Protein AF-A0A2S7TTD7-F1 (afdb_monomer_lite)

Foldseek 3Di:
DDDDDDDDDDDDPDDPPPPPPPPDDDQDPPVLQQCQQVCLQLPRLSQGDPVQPRDRLAQWALLQQLQVLVCLLQQLADDVQSVAQSVFAFSQQSSSNSVSRNNGDDDFDAFDDFPDDPVLLVLLVCCQCVNDVVLPGHHVCLQCPVLQLREPHHTHRLASHALVRQLVVLVCLCVSSHAGAPVGPSSVNSVSDDSSNSSSNSSNRRNDDQPPDSHHHYNPPHDHPDDGRRVVDGDDHPDRPSDCPVDDLVPDDPLLNLLVQLCLQLLQQLQQPPGSVQTQQKQDWDQDPFATDTGFRLALAPPGHCVPPDLVQQCCCLQVQAHSVGFHHDCVVVSLQQLQDDSSSSSSNSSNSHVDPHDPDHHDHTPGDPPVPPRVCVVVVCVVAHDTHHQDADPVDDPLLSLLVSSCRHSNVVQLAQFDADPVRHGDPVCRQQWDQDPPLRDTGFRLALACQGYCVVPDLVQQLCCLQFQFWQADHDRDPVLSSNSRHRVSDDSSSSSSNSSNSHPGDHHHDPDAADPFDDPVVLPVLLVLLLVCCVVPPCVQCNNQQSGDTQAGYRLASHNQLLPSDVRNVLCCQASWHFRRQHPVRNSHRTGHHCNVPDALSSSQSNSQNSCVGNPRNGGGGDSVSSVVSVVSD

Structure (mmCIF, N/CA/C/O backbone):
data_AF-A0A2S7TTD7-F1
#
_entry.id   AF-A0A2S7TTD7-F1
#
loop_
_atom_site.group_PDB
_atom_site.id
_atom_site.type_symbol
_atom_site.label_atom_id
_atom_site.label_alt_id
_atom_site.label_comp_id
_atom_site.label_asym_id
_atom_site.label_entity_id
_atom_site.label_seq_id
_atom_site.pdbx_PDB_ins_code
_atom_site.Cartn_x
_atom_site.Cartn_y
_atom_site.Cartn_z
_atom_site.occupancy
_atom_site.B_iso_or_equiv
_atom_site.auth_seq_id
_atom_site.auth_comp_id
_atom_site.auth_asym_id
_atom_site.auth_atom_id
_atom_site.pdbx_PDB_model_num
ATOM 1 N N . MET A 1 1 ? -32.000 -30.002 -80.410 1.00 36.00 1 MET A N 1
ATOM 2 C CA . MET A 1 1 ? -30.954 -29.447 -81.298 1.00 36.00 1 MET A CA 1
ATOM 3 C C . MET A 1 1 ? -30.132 -28.466 -80.465 1.00 36.00 1 MET A C 1
ATOM 5 O O . MET A 1 1 ? -30.750 -27.626 -79.835 1.00 36.00 1 MET A O 1
ATOM 9 N N . ILE A 1 2 ? -28.877 -28.811 -80.125 1.00 40.91 2 ILE A N 1
ATOM 10 C CA . ILE A 1 2 ? -27.632 -28.162 -80.626 1.00 40.91 2 ILE A CA 1
ATOM 11 C C . ILE A 1 2 ? -27.567 -26.698 -80.103 1.00 40.91 2 ILE A C 1
ATOM 13 O O . ILE A 1 2 ? -28.434 -25.922 -80.463 1.00 40.91 2 ILE A O 1
ATOM 17 N N . THR A 1 3 ? -26.683 -26.207 -79.218 1.00 38.31 3 THR A N 1
ATOM 18 C CA . THR A 1 3 ? -25.248 -26.453 -78.945 1.00 38.31 3 THR A CA 1
ATOM 19 C C . THR A 1 3 ? -24.835 -25.716 -77.650 1.00 38.31 3 THR A C 1
ATOM 21 O O . THR A 1 3 ? -25.434 -24.703 -77.301 1.00 38.31 3 THR A O 1
ATOM 24 N N . ARG A 1 4 ? -23.764 -26.174 -76.988 1.00 49.53 4 ARG A N 1
ATOM 25 C CA . ARG A 1 4 ? -22.958 -25.444 -75.978 1.00 49.53 4 ARG A CA 1
ATOM 26 C C . ARG A 1 4 ? -21.987 -24.455 -76.648 1.00 49.53 4 ARG A C 1
ATOM 28 O O . ARG A 1 4 ? -21.454 -24.878 -77.660 1.00 49.53 4 ARG A O 1
ATOM 35 N N . VAL A 1 5 ? -21.655 -23.306 -76.024 1.00 36.88 5 VAL A N 1
ATOM 36 C CA . VAL A 1 5 ? -20.316 -22.624 -75.944 1.00 36.88 5 VAL A CA 1
ATOM 37 C C . VAL A 1 5 ? -20.416 -21.518 -74.853 1.00 36.88 5 VAL A C 1
ATOM 39 O O . VAL A 1 5 ? -21.223 -20.611 -74.999 1.00 36.88 5 VAL A O 1
ATOM 42 N N . VAL A 1 6 ? -19.937 -21.708 -73.613 1.00 45.56 6 VAL A N 1
ATOM 43 C CA . VAL A 1 6 ? -18.657 -21.246 -72.998 1.00 45.56 6 VAL A CA 1
ATOM 44 C C . VAL A 1 6 ? -18.279 -19.775 -73.242 1.00 45.56 6 VAL A C 1
ATOM 46 O O . VAL A 1 6 ? -17.777 -19.483 -74.314 1.00 45.56 6 VAL A O 1
ATOM 49 N N . THR A 1 7 ? -18.346 -18.915 -72.208 1.00 35.22 7 THR A N 1
ATOM 50 C CA . THR A 1 7 ? -17.268 -17.943 -71.889 1.00 35.22 7 THR A CA 1
ATOM 51 C C . THR A 1 7 ? -17.450 -17.254 -70.527 1.00 35.22 7 THR A C 1
ATOM 53 O O . THR A 1 7 ? -18.511 -16.719 -70.229 1.00 35.22 7 THR A O 1
ATOM 56 N N . SER A 1 8 ? -16.342 -17.212 -69.778 1.00 33.28 8 SER A N 1
ATOM 57 C CA . SER A 1 8 ? -15.925 -16.142 -68.855 1.00 33.28 8 SER A CA 1
ATOM 58 C C . SER A 1 8 ? -16.571 -16.049 -67.467 1.00 33.28 8 SER A C 1
ATOM 60 O O . SER A 1 8 ? -17.486 -15.275 -67.210 1.00 33.28 8 SER A O 1
ATOM 62 N N . ALA A 1 9 ? -15.953 -16.769 -66.529 1.00 43.75 9 ALA A N 1
ATOM 63 C CA . ALA A 1 9 ? -15.888 -16.388 -65.125 1.00 43.75 9 ALA A CA 1
ATOM 64 C C . ALA A 1 9 ? -14.890 -15.231 -64.958 1.00 43.75 9 ALA A C 1
ATOM 66 O O . ALA A 1 9 ? -13.746 -15.404 -65.362 1.00 43.75 9 ALA A O 1
ATOM 67 N N . PHE A 1 10 ? -15.300 -14.098 -64.375 1.00 39.72 10 PHE A N 1
ATOM 68 C CA . PHE A 1 10 ? -14.480 -13.235 -63.507 1.00 39.72 10 PHE A CA 1
ATOM 69 C C . PHE A 1 10 ? -15.325 -12.057 -62.964 1.00 39.72 10 PHE A C 1
ATOM 71 O O . PHE A 1 10 ? -16.028 -11.400 -63.722 1.00 39.72 10 PHE A O 1
ATOM 78 N N . ILE A 1 11 ? -15.152 -11.767 -61.663 1.00 40.09 11 ILE A N 1
ATOM 79 C CA . ILE A 1 11 ? -15.453 -10.501 -60.954 1.00 40.09 11 ILE A CA 1
ATOM 80 C C . ILE A 1 11 ? -16.917 -10.265 -60.521 1.00 40.09 11 ILE A C 1
ATOM 82 O O . ILE A 1 11 ? -17.706 -9.719 -61.279 1.00 40.09 11 ILE A O 1
ATOM 86 N N . LEU A 1 12 ? -17.235 -10.566 -59.248 1.00 36.88 12 LEU A N 1
ATOM 87 C CA . LEU A 1 12 ? -17.673 -9.567 -58.245 1.00 36.88 12 LEU A CA 1
ATOM 88 C C . LEU A 1 12 ? -17.801 -10.228 -56.850 1.00 36.88 12 LEU A C 1
ATOM 90 O O . LEU A 1 12 ? -18.872 -10.665 -56.440 1.00 36.88 12 LEU A O 1
ATOM 94 N N . LEU A 1 13 ? -16.698 -10.311 -56.099 1.00 38.00 13 LEU A N 1
ATOM 95 C CA . LEU A 1 13 ? -16.740 -10.545 -54.649 1.00 38.00 13 LEU A CA 1
ATOM 96 C C . LEU A 1 13 ? -16.220 -9.272 -53.967 1.00 38.00 13 LEU A C 1
ATOM 98 O O . LEU A 1 13 ? -15.048 -9.159 -53.613 1.00 38.00 13 LEU A O 1
ATOM 102 N N . CYS A 1 14 ? -17.082 -8.258 -53.876 1.00 37.03 14 CYS A N 1
ATOM 103 C CA . CYS A 1 14 ? -16.784 -7.028 -53.149 1.00 37.03 14 CYS A CA 1
ATOM 104 C C . CYS A 1 14 ? -16.848 -7.283 -51.637 1.00 37.03 14 CYS A C 1
ATOM 106 O O . CYS A 1 14 ? -17.919 -7.396 -51.053 1.00 37.03 14 CYS A O 1
ATOM 108 N N . ALA A 1 15 ? -15.657 -7.382 -51.048 1.00 38.94 15 ALA A N 1
ATOM 109 C CA . ALA A 1 15 ? -15.240 -6.784 -49.781 1.00 38.94 15 ALA A CA 1
ATOM 110 C C . ALA A 1 15 ? -16.299 -6.635 -48.667 1.00 38.94 15 ALA A C 1
ATOM 112 O O . ALA A 1 15 ? -16.849 -5.561 -48.442 1.00 38.94 15 ALA A O 1
ATOM 113 N N . LEU A 1 16 ? -16.435 -7.682 -47.851 1.00 35.78 16 LEU A N 1
ATOM 114 C CA . LEU A 1 16 ? -16.663 -7.530 -46.412 1.00 35.78 16 LEU A CA 1
ATOM 115 C C . LEU A 1 16 ? -15.291 -7.513 -45.728 1.00 35.78 16 LEU A C 1
ATOM 117 O O . LEU A 1 16 ? -14.826 -8.523 -45.203 1.00 35.78 16 LEU A O 1
ATOM 121 N N . THR A 1 17 ? -14.600 -6.374 -45.763 1.00 35.00 17 THR A N 1
ATOM 122 C CA . THR A 1 17 ? -13.488 -6.137 -44.836 1.00 35.00 17 THR A CA 1
ATOM 123 C C . THR A 1 17 ? -14.094 -5.877 -43.464 1.00 35.00 17 THR A C 1
ATOM 125 O O . THR A 1 17 ? -14.492 -4.756 -43.145 1.00 35.00 17 THR A O 1
ATOM 128 N N . ALA A 1 18 ? -14.210 -6.932 -42.662 1.00 36.12 18 ALA A N 1
ATOM 129 C CA . ALA A 1 18 ? -14.448 -6.800 -41.238 1.00 36.12 18 ALA A CA 1
ATOM 130 C C . ALA A 1 18 ? -13.254 -6.049 -40.630 1.00 36.12 18 ALA A C 1
ATOM 132 O O . ALA A 1 18 ? -12.174 -6.610 -40.450 1.00 36.12 18 ALA A O 1
ATOM 133 N N . ASN A 1 19 ? -13.447 -4.762 -40.336 1.00 35.47 19 ASN A N 1
ATOM 134 C CA . ASN A 1 19 ? -12.608 -4.041 -39.392 1.00 35.47 19 ASN A CA 1
ATOM 135 C C . ASN A 1 19 ? -12.759 -4.746 -38.041 1.00 35.47 19 ASN A C 1
ATOM 137 O O . ASN A 1 19 ? -13.724 -4.511 -37.315 1.00 35.47 19 ASN A O 1
ATOM 141 N N . ALA A 1 20 ? -11.813 -5.618 -37.704 1.00 34.41 20 ALA A N 1
ATOM 142 C CA . ALA A 1 20 ? -11.618 -6.072 -36.339 1.00 34.41 20 ALA A CA 1
ATOM 143 C C . ALA A 1 20 ? -11.099 -4.879 -35.520 1.00 34.41 20 ALA A C 1
ATOM 145 O O . ALA A 1 20 ? -9.902 -4.736 -35.281 1.00 34.41 20 ALA A O 1
ATOM 146 N N . GLN A 1 21 ? -12.000 -3.973 -35.134 1.00 37.50 21 GLN A N 1
ATOM 147 C CA . GLN A 1 21 ? -11.746 -3.073 -34.017 1.00 37.50 21 GLN A CA 1
ATOM 148 C C . GLN A 1 21 ? -11.494 -3.956 -32.794 1.00 37.50 21 GLN A C 1
ATOM 150 O O . GLN A 1 21 ? -12.278 -4.853 -32.485 1.00 37.50 21 GLN A O 1
ATOM 155 N N . SER A 1 22 ? -10.353 -3.755 -32.143 1.00 45.19 22 SER A N 1
ATOM 156 C CA . SER A 1 22 ? -9.998 -4.467 -30.925 1.00 45.19 22 SER A CA 1
ATOM 157 C C . SER A 1 22 ? -11.105 -4.270 -29.882 1.00 45.19 22 SER A C 1
ATOM 159 O O . SER A 1 22 ? -11.396 -3.148 -29.479 1.00 45.19 22 SER A O 1
ATOM 161 N N . ASN A 1 23 ? -11.714 -5.366 -29.415 1.00 53.22 23 ASN A N 1
ATOM 162 C CA . ASN A 1 23 ? -12.738 -5.387 -28.354 1.00 53.22 23 ASN A CA 1
ATOM 163 C C . ASN A 1 23 ? -12.162 -5.054 -26.959 1.00 53.22 23 ASN A C 1
ATOM 165 O O . ASN A 1 23 ? -12.587 -5.594 -25.938 1.00 53.22 23 ASN A O 1
ATOM 169 N N . ALA A 1 24 ? -11.132 -4.217 -26.903 1.00 63.28 24 ALA A N 1
ATOM 170 C CA . ALA A 1 24 ? -10.460 -3.852 -25.676 1.00 63.28 24 ALA A CA 1
ATOM 171 C C . ALA A 1 24 ? -11.237 -2.711 -24.986 1.00 63.28 24 ALA A C 1
ATOM 173 O O . ALA A 1 24 ? -11.589 -1.743 -25.663 1.00 63.28 24 ALA A O 1
ATOM 174 N N . PRO A 1 25 ? -11.492 -2.774 -23.661 1.00 69.88 25 PRO A N 1
ATOM 175 C CA . PRO A 1 25 ? -12.195 -1.701 -22.955 1.00 69.88 25 PRO A CA 1
ATOM 176 C C . PRO A 1 25 ? -11.485 -0.355 -23.154 1.00 69.88 25 PRO A C 1
ATOM 178 O O . PRO A 1 25 ? -10.251 -0.343 -23.172 1.00 69.88 25 PRO A O 1
ATOM 181 N N . PRO A 1 26 ? -12.203 0.770 -23.299 1.00 80.62 26 PRO A N 1
ATOM 182 C CA . PRO A 1 26 ? -11.566 2.076 -23.428 1.00 80.62 26 PRO A CA 1
ATOM 183 C C . PRO A 1 26 ? -10.729 2.400 -22.185 1.00 80.62 26 PRO A C 1
ATOM 185 O O . PRO A 1 26 ? -11.057 1.980 -21.074 1.00 80.62 26 PRO A O 1
ATOM 188 N N . LEU A 1 27 ? -9.656 3.175 -22.376 1.00 88.31 27 LEU A N 1
ATOM 189 C CA . LEU A 1 27 ? -8.871 3.692 -21.257 1.00 88.31 27 LEU A CA 1
ATOM 190 C C . LEU A 1 27 ? -9.766 4.546 -20.339 1.00 88.31 27 LEU A C 1
ATOM 192 O O . LEU A 1 27 ? -10.639 5.263 -20.841 1.00 88.31 27 LEU A O 1
ATOM 196 N N . PRO A 1 28 ? -9.528 4.540 -19.016 1.00 87.00 28 PRO A N 1
ATOM 197 C CA . PRO A 1 28 ? -10.186 5.468 -18.108 1.00 87.00 28 PRO A CA 1
ATOM 198 C C . PRO A 1 28 ? -10.027 6.923 -18.570 1.00 87.00 28 PRO A C 1
ATOM 200 O O . PRO A 1 28 ? -9.003 7.312 -19.131 1.00 87.00 28 PRO A O 1
ATOM 203 N N . ALA A 1 29 ? -11.025 7.763 -18.302 1.00 86.88 29 ALA A N 1
ATOM 204 C CA . ALA A 1 29 ? -10.880 9.191 -18.558 1.00 86.88 29 ALA A CA 1
ATOM 205 C C . ALA A 1 29 ? -9.706 9.759 -17.743 1.00 86.88 29 ALA A C 1
ATOM 207 O O . ALA A 1 29 ? -9.528 9.396 -16.574 1.00 86.88 29 ALA A O 1
ATOM 208 N N . ASP A 1 30 ? -8.951 10.672 -18.357 1.00 90.56 30 ASP A N 1
ATOM 209 C CA . ASP A 1 30 ? -7.845 11.396 -17.723 1.00 90.56 30 ASP A CA 1
ATOM 210 C C . ASP A 1 30 ? -6.684 10.498 -17.236 1.00 90.56 30 ASP A C 1
ATOM 212 O O . ASP A 1 30 ? -6.108 10.693 -16.164 1.00 90.56 30 ASP A O 1
ATOM 216 N N . MET A 1 31 ? -6.327 9.470 -18.023 1.00 94.25 31 MET A N 1
ATOM 217 C CA . MET A 1 31 ? -5.213 8.572 -17.677 1.00 94.25 31 MET A CA 1
ATOM 218 C C . MET A 1 31 ? -3.892 9.307 -17.430 1.00 94.25 31 MET A C 1
ATOM 220 O O . MET A 1 31 ? -3.132 8.877 -16.568 1.00 94.25 31 MET A O 1
ATOM 224 N N . ALA A 1 32 ? -3.629 10.414 -18.133 1.00 92.38 32 ALA A N 1
ATOM 225 C CA . ALA A 1 32 ? -2.409 11.199 -17.961 1.00 92.38 32 ALA A CA 1
ATOM 226 C C . ALA A 1 32 ? -2.254 11.732 -16.526 1.00 92.38 32 ALA A C 1
ATOM 228 O O . ALA A 1 32 ? -1.173 11.609 -15.951 1.00 92.38 32 ALA A O 1
ATOM 229 N N . ASN A 1 33 ? -3.327 12.251 -15.919 1.00 90.75 33 ASN A N 1
ATOM 230 C CA . ASN A 1 33 ? -3.301 12.694 -14.522 1.00 90.75 33 ASN A CA 1
ATOM 231 C C . ASN A 1 33 ? -3.302 11.519 -13.543 1.00 90.75 33 ASN A C 1
ATOM 233 O O . ASN A 1 33 ? -2.698 11.582 -12.473 1.00 90.75 33 ASN A O 1
ATOM 237 N N . ARG A 1 34 ? -3.943 10.407 -13.905 1.00 94.00 34 ARG A N 1
ATOM 238 C CA . ARG A 1 34 ? -3.959 9.213 -13.057 1.00 94.00 34 ARG A CA 1
ATOM 239 C C . ARG A 1 34 ? -2.574 8.601 -12.876 1.00 94.00 34 ARG A C 1
ATOM 241 O O . ARG A 1 34 ? -2.244 8.198 -11.768 1.00 94.00 34 ARG A O 1
ATOM 248 N N . VAL A 1 35 ? -1.746 8.574 -13.919 1.00 94.94 35 VAL A N 1
ATOM 249 C CA . VAL A 1 35 ? -0.407 7.956 -13.877 1.00 94.94 35 VAL A CA 1
ATOM 250 C C . VAL A 1 35 ? 0.716 8.922 -13.477 1.00 94.94 35 VAL A C 1
ATOM 252 O O . VAL A 1 35 ? 1.889 8.630 -13.715 1.00 94.94 35 VAL A O 1
ATOM 255 N N . GLN A 1 36 ? 0.398 10.057 -12.842 1.00 92.19 36 GLN A N 1
ATOM 256 C CA . GLN A 1 36 ? 1.401 11.057 -12.445 1.00 92.19 36 GLN A CA 1
ATOM 257 C C . GLN A 1 36 ? 2.474 10.499 -11.496 1.00 92.19 36 GLN A C 1
ATOM 259 O O . GLN A 1 36 ? 3.656 10.814 -11.632 1.00 92.19 36 GLN A O 1
ATOM 264 N N . ALA A 1 37 ? 2.099 9.560 -10.622 1.00 92.00 37 ALA A N 1
ATOM 265 C CA . ALA A 1 37 ? 3.043 8.814 -9.784 1.00 92.00 37 ALA A CA 1
ATOM 266 C C . ALA A 1 37 ? 4.124 8.056 -10.583 1.00 92.00 37 ALA A C 1
ATOM 268 O O . ALA A 1 37 ? 5.212 7.808 -10.068 1.00 92.00 37 ALA A O 1
ATOM 269 N N . CYS A 1 38 ? 3.850 7.682 -11.836 1.00 93.81 38 CYS A N 1
ATOM 270 C CA . CYS A 1 38 ? 4.792 6.955 -12.684 1.00 93.81 38 CYS A CA 1
ATOM 271 C C . CYS A 1 38 ? 5.806 7.896 -13.349 1.00 93.81 38 CYS A C 1
ATOM 273 O O . CYS A 1 38 ? 6.989 7.566 -13.440 1.00 93.81 38 CYS A O 1
ATOM 275 N N . VAL A 1 39 ? 5.354 9.055 -13.837 1.00 90.81 39 VAL A N 1
ATOM 276 C CA . VAL A 1 39 ? 6.179 9.941 -14.679 1.00 90.81 39 VAL A CA 1
ATOM 277 C C . VAL A 1 39 ? 7.194 10.770 -13.896 1.00 90.81 39 VAL A C 1
ATOM 279 O O . VAL A 1 39 ? 8.146 11.242 -14.508 1.00 90.81 39 VAL A O 1
ATOM 282 N N . ALA A 1 40 ? 7.056 10.893 -12.572 1.00 86.81 40 ALA A N 1
ATOM 283 C CA . ALA A 1 40 ? 8.073 11.532 -11.731 1.00 86.81 40 ALA A CA 1
ATOM 284 C C . ALA A 1 40 ? 9.443 10.853 -11.909 1.00 86.81 40 ALA A C 1
ATOM 286 O O . ALA A 1 40 ? 10.419 11.479 -12.303 1.00 86.81 40 ALA A O 1
ATOM 287 N N . CYS A 1 41 ? 9.486 9.524 -11.769 1.00 87.75 41 CYS A N 1
ATOM 288 C CA . CYS A 1 41 ? 10.714 8.761 -11.985 1.00 87.75 41 CYS A CA 1
ATOM 289 C C . CYS A 1 41 ? 10.931 8.396 -13.462 1.00 87.75 41 CYS A C 1
ATOM 291 O O . CYS A 1 41 ? 12.053 8.452 -13.959 1.00 87.75 41 CYS A O 1
ATOM 293 N N . HIS A 1 42 ? 9.878 8.016 -14.194 1.00 91.12 42 HIS A N 1
ATOM 294 C CA . HIS A 1 42 ? 10.009 7.547 -15.580 1.00 91.12 42 HIS A CA 1
ATOM 295 C C . HIS A 1 42 ? 10.044 8.669 -16.631 1.00 91.12 42 HIS A C 1
ATOM 297 O O . HIS A 1 42 ? 10.087 8.370 -17.826 1.00 91.12 42 HIS A O 1
ATOM 303 N N . GLY A 1 43 ? 10.042 9.936 -16.217 1.00 89.06 43 GLY A N 1
ATOM 304 C CA . GLY A 1 43 ? 9.988 11.105 -17.092 1.00 89.06 43 GLY A CA 1
ATOM 305 C C . GLY A 1 43 ? 8.608 11.329 -17.720 1.00 89.06 43 GLY A C 1
ATOM 306 O O . GLY A 1 43 ? 7.768 10.427 -17.777 1.00 89.06 43 GLY A O 1
ATOM 307 N N . ALA A 1 44 ? 8.384 12.538 -18.244 1.00 88.69 44 ALA A N 1
ATOM 308 C CA . ALA A 1 44 ? 7.145 12.900 -18.933 1.00 88.69 44 ALA A CA 1
ATOM 309 C C . ALA A 1 44 ? 6.813 11.899 -20.056 1.00 88.69 44 ALA A C 1
ATOM 311 O O . ALA A 1 44 ? 7.685 11.526 -20.845 1.00 88.69 44 ALA A O 1
ATOM 312 N N . GLU A 1 45 ? 5.560 11.440 -20.103 1.00 90.75 45 GLU A N 1
ATOM 313 C CA . GLU A 1 45 ? 5.076 10.387 -21.019 1.00 90.75 45 GLU A CA 1
ATOM 314 C C . GLU A 1 45 ? 5.807 9.034 -20.879 1.00 90.75 45 GLU A C 1
ATOM 316 O O . GLU A 1 45 ? 5.633 8.148 -21.710 1.00 90.75 45 GLU A O 1
ATOM 321 N N . GLY A 1 46 ? 6.616 8.832 -19.832 1.00 88.81 46 GLY A N 1
ATOM 322 C CA . GLY A 1 46 ? 7.381 7.604 -19.606 1.00 88.81 46 GLY A CA 1
ATOM 323 C C . GLY A 1 46 ? 8.665 7.497 -20.438 1.00 88.81 46 GLY A C 1
ATOM 324 O O . GLY A 1 46 ? 9.127 6.383 -20.716 1.00 88.81 46 GLY A O 1
ATOM 325 N N . ARG A 1 47 ? 9.224 8.633 -20.877 1.00 87.75 47 ARG A N 1
ATOM 326 C CA . ARG A 1 47 ? 10.362 8.716 -21.813 1.00 87.75 47 ARG A CA 1
ATOM 327 C C . ARG A 1 47 ? 11.751 8.391 -21.230 1.00 87.75 47 ARG A C 1
ATOM 329 O O . ARG A 1 47 ? 12.707 8.397 -22.000 1.00 87.75 47 ARG A O 1
ATOM 336 N N . ALA A 1 48 ? 11.836 8.033 -19.946 1.00 82.44 48 ALA A N 1
ATOM 337 C CA . ALA A 1 48 ? 13.028 7.978 -19.081 1.00 82.44 48 ALA A CA 1
ATOM 338 C C . ALA A 1 48 ? 13.492 9.353 -18.561 1.00 82.44 48 ALA A C 1
ATOM 340 O O . ALA A 1 48 ? 13.277 10.373 -19.218 1.00 82.44 48 ALA A O 1
ATOM 341 N N . SER A 1 49 ? 14.137 9.371 -17.385 1.00 70.69 49 SER A N 1
ATOM 342 C CA . SER A 1 49 ? 14.815 10.565 -16.856 1.00 70.69 49 SER A CA 1
ATOM 343 C C . SER A 1 49 ? 16.174 10.778 -17.536 1.00 70.69 49 SER A C 1
ATOM 345 O O . SER A 1 49 ? 16.746 9.851 -18.118 1.00 70.69 49 SER A O 1
ATOM 347 N N . ALA A 1 50 ? 16.703 12.002 -17.455 1.00 59.12 50 ALA A N 1
ATOM 348 C CA . ALA A 1 50 ? 17.980 12.366 -18.070 1.00 59.12 50 ALA A CA 1
ATOM 349 C C . ALA A 1 50 ? 19.172 11.570 -17.503 1.00 59.12 50 ALA A C 1
ATOM 351 O O . ALA A 1 50 ? 20.132 11.322 -18.230 1.00 59.12 50 ALA A O 1
ATOM 352 N N . GLU A 1 51 ? 19.107 11.121 -16.242 1.00 61.78 51 GLU A N 1
ATOM 353 C CA . GLU A 1 51 ? 20.171 10.314 -15.627 1.00 61.78 51 GLU A CA 1
ATOM 354 C C . GLU A 1 51 ? 20.127 8.829 -16.031 1.00 61.78 51 GLU A C 1
ATOM 356 O O . GLU A 1 51 ? 21.030 8.070 -15.685 1.00 61.78 51 GLU A O 1
ATOM 361 N N . GLY A 1 52 ? 19.079 8.375 -16.732 1.00 60.44 52 GLY A N 1
ATOM 362 C CA . GLY A 1 52 ? 18.971 7.009 -17.260 1.00 60.44 52 GLY A CA 1
ATOM 363 C C . GLY A 1 52 ? 18.796 5.895 -16.213 1.00 60.44 52 GLY A C 1
ATOM 364 O O . GLY A 1 52 ? 18.685 4.724 -16.580 1.00 60.44 52 GLY A O 1
ATOM 365 N N . TYR A 1 53 ? 18.739 6.223 -14.918 1.00 71.25 53 TYR A N 1
ATOM 366 C CA . TYR A 1 53 ? 18.552 5.239 -13.846 1.00 71.25 53 TYR A CA 1
ATOM 367 C C . TYR A 1 53 ? 17.168 4.573 -13.908 1.00 71.25 53 TYR A C 1
ATOM 369 O O . TYR A 1 53 ? 17.041 3.350 -13.786 1.00 71.25 53 TYR A O 1
ATOM 377 N N . TYR A 1 54 ? 16.126 5.371 -14.154 1.00 82.19 54 TYR A N 1
ATOM 378 C CA . TYR A 1 54 ? 14.769 4.882 -14.368 1.00 82.19 54 TYR A CA 1
ATOM 379 C C . TYR A 1 54 ? 14.537 4.626 -15.860 1.00 82.19 54 TYR A C 1
ATOM 381 O O . TYR A 1 54 ? 14.697 5.533 -16.679 1.00 82.19 54 TYR A O 1
ATOM 389 N N . PRO A 1 55 ? 14.158 3.398 -16.251 1.00 86.56 55 PRO A N 1
ATOM 390 C CA . PRO A 1 55 ? 14.075 3.040 -17.657 1.00 86.56 55 PRO A CA 1
ATOM 391 C C . PRO A 1 55 ? 12.894 3.723 -18.343 1.00 86.56 55 PRO A C 1
ATOM 393 O O . PRO A 1 55 ? 11.853 3.969 -17.729 1.00 86.56 55 PRO A O 1
ATOM 396 N N . ARG A 1 56 ? 13.014 3.896 -19.661 1.00 90.56 56 ARG A N 1
ATOM 397 C CA . ARG A 1 56 ? 11.880 4.218 -20.529 1.00 90.56 56 ARG A CA 1
ATOM 398 C C . ARG A 1 56 ? 10.802 3.145 -20.380 1.00 90.56 56 ARG A C 1
ATOM 400 O O . ARG A 1 56 ? 11.117 1.955 -20.411 1.00 90.56 56 ARG A O 1
ATOM 407 N N . ILE A 1 57 ? 9.546 3.557 -20.277 1.00 94.00 57 ILE A N 1
ATOM 408 C CA . ILE A 1 57 ? 8.367 2.673 -20.332 1.00 94.00 57 ILE A CA 1
ATOM 409 C C . ILE A 1 57 ? 7.495 2.965 -21.556 1.00 94.00 57 ILE A C 1
ATOM 411 O O . ILE A 1 57 ? 6.791 2.073 -22.018 1.00 94.00 57 ILE A O 1
ATOM 415 N N . ALA A 1 58 ? 7.612 4.169 -22.121 1.00 94.31 58 ALA A N 1
ATOM 416 C CA . ALA A 1 58 ? 6.901 4.596 -23.316 1.00 94.31 58 ALA A CA 1
ATOM 417 C C . ALA A 1 58 ? 7.197 3.704 -24.531 1.00 94.31 58 ALA A C 1
ATOM 419 O O . ALA A 1 58 ? 8.368 3.468 -24.861 1.00 94.31 58 ALA A O 1
ATOM 420 N N . GLY A 1 59 ? 6.146 3.248 -25.209 1.00 92.88 59 GLY A N 1
ATOM 421 C CA . GLY A 1 59 ? 6.235 2.514 -26.474 1.00 92.88 59 GLY A CA 1
ATOM 422 C C . GLY A 1 59 ? 6.719 1.072 -26.337 1.00 92.88 59 GLY A C 1
ATOM 423 O O . GLY A 1 59 ? 7.028 0.430 -27.338 1.00 92.88 59 GLY A O 1
ATOM 424 N N . LYS A 1 60 ? 6.840 0.554 -25.107 1.00 94.00 60 LYS A N 1
ATOM 425 C CA . LYS A 1 60 ? 7.128 -0.867 -24.878 1.00 94.00 60 LYS A CA 1
ATOM 426 C C . LYS A 1 60 ? 5.855 -1.703 -25.063 1.00 94.00 60 LYS A C 1
ATOM 428 O O . LYS A 1 60 ? 4.778 -1.181 -24.785 1.00 94.00 60 LYS A O 1
ATOM 433 N N . PRO A 1 61 ? 5.975 -2.995 -25.428 1.00 94.75 61 PRO A N 1
ATOM 434 C CA . PRO A 1 61 ? 4.814 -3.868 -25.595 1.00 94.75 61 PRO A CA 1
ATOM 435 C C . PRO A 1 61 ? 3.885 -3.870 -24.376 1.00 94.75 61 PRO A C 1
ATOM 437 O O . PRO A 1 61 ? 4.352 -3.951 -23.232 1.00 94.75 61 PRO A O 1
ATOM 440 N N . GLU A 1 62 ? 2.573 -3.805 -24.616 1.00 93.25 62 GLU A N 1
ATOM 441 C CA . GLU A 1 62 ? 1.546 -3.712 -23.564 1.00 93.25 62 GLU A CA 1
ATOM 442 C C . GLU A 1 62 ? 1.629 -4.909 -22.605 1.00 93.25 62 GLU A C 1
ATOM 444 O O . GLU A 1 62 ? 1.707 -4.739 -21.386 1.00 93.25 62 GLU A O 1
ATOM 449 N N . GLY A 1 63 ? 1.699 -6.128 -23.145 1.00 91.62 63 GLY A N 1
ATOM 450 C CA . GLY A 1 63 ? 1.803 -7.348 -22.344 1.00 91.62 63 GLY A CA 1
ATOM 451 C C . GLY A 1 63 ? 3.097 -7.416 -21.525 1.00 91.62 63 GLY A C 1
ATOM 452 O O . GLY A 1 63 ? 3.086 -7.892 -20.388 1.00 91.62 63 GLY A O 1
ATOM 453 N N . TYR A 1 64 ? 4.212 -6.901 -22.052 1.00 93.56 64 TYR A N 1
ATOM 454 C CA . TYR A 1 64 ? 5.464 -6.792 -21.303 1.00 93.56 64 TYR A CA 1
ATOM 455 C C . TYR A 1 64 ? 5.300 -5.867 -20.098 1.00 93.56 64 TYR A C 1
ATOM 457 O O . TYR A 1 64 ? 5.638 -6.265 -18.980 1.00 93.56 64 TYR A O 1
ATOM 465 N N . LEU A 1 65 ? 4.796 -4.647 -20.318 1.00 95.19 65 LEU A N 1
ATOM 466 C CA . LEU A 1 65 ? 4.601 -3.654 -19.260 1.00 95.19 65 LEU A CA 1
ATOM 467 C C . LEU A 1 65 ? 3.676 -4.195 -18.170 1.00 95.19 65 LEU A C 1
ATOM 469 O O . LEU A 1 65 ? 4.033 -4.140 -16.992 1.00 95.19 65 LEU A O 1
ATOM 473 N N . TYR A 1 66 ? 2.557 -4.800 -18.564 1.00 93.50 66 TYR A N 1
ATOM 474 C CA . TYR A 1 66 ? 1.624 -5.438 -17.643 1.00 93.50 66 TYR A CA 1
ATOM 475 C C . TYR A 1 66 ? 2.306 -6.515 -16.789 1.00 93.50 66 TYR A C 1
ATOM 477 O O . TYR A 1 66 ? 2.282 -6.442 -15.560 1.00 93.50 66 TYR A O 1
ATOM 485 N N . ASN A 1 67 ? 3.023 -7.453 -17.417 1.00 90.75 67 ASN A N 1
ATOM 486 C CA . ASN A 1 67 ? 3.740 -8.509 -16.700 1.00 90.75 67 ASN A CA 1
ATOM 487 C C . ASN A 1 67 ? 4.812 -7.949 -15.748 1.00 90.75 67 ASN A C 1
ATOM 489 O O . ASN A 1 67 ? 5.053 -8.528 -14.689 1.00 90.75 67 ASN A O 1
ATOM 493 N N . GLN A 1 68 ? 5.455 -6.822 -16.081 1.00 93.19 68 GLN A N 1
ATOM 494 C CA . GLN A 1 68 ? 6.401 -6.176 -15.166 1.00 93.19 68 GLN A CA 1
ATOM 495 C C . GLN A 1 68 ? 5.706 -5.563 -13.948 1.00 93.19 68 GLN A C 1
ATOM 497 O O . GLN A 1 68 ? 6.230 -5.693 -12.843 1.00 93.19 68 GLN A O 1
ATOM 502 N N . LEU A 1 69 ? 4.557 -4.912 -14.136 1.00 94.38 69 LEU A N 1
ATOM 503 C CA . LEU A 1 69 ? 3.773 -4.343 -13.039 1.00 94.38 69 LEU A CA 1
ATOM 504 C C . LEU A 1 69 ? 3.286 -5.444 -12.087 1.00 94.38 69 LEU A C 1
ATOM 506 O O . LEU A 1 69 ? 3.463 -5.324 -10.875 1.00 94.38 69 LEU A O 1
ATOM 510 N N . ILE A 1 70 ? 2.775 -6.552 -12.631 1.00 90.31 70 ILE A N 1
ATOM 511 C CA . ILE A 1 70 ? 2.393 -7.739 -11.853 1.00 90.31 70 ILE A CA 1
ATOM 512 C C . ILE A 1 70 ? 3.595 -8.296 -11.082 1.00 90.31 70 ILE A C 1
ATOM 514 O O . ILE A 1 70 ? 3.500 -8.524 -9.878 1.00 90.31 70 ILE A O 1
ATOM 518 N N . ALA A 1 71 ? 4.751 -8.439 -11.737 1.00 89.44 71 ALA A N 1
ATOM 519 C CA . ALA A 1 71 ? 5.960 -8.954 -11.099 1.00 89.44 71 ALA A CA 1
ATOM 520 C C . ALA A 1 71 ? 6.452 -8.077 -9.934 1.00 89.44 71 ALA A C 1
ATOM 522 O O . ALA A 1 71 ? 6.930 -8.604 -8.928 1.00 89.44 71 ALA A O 1
ATOM 523 N N . PHE A 1 72 ? 6.328 -6.748 -10.039 1.00 92.31 72 PHE A N 1
ATOM 524 C CA . PHE A 1 72 ? 6.601 -5.850 -8.914 1.00 92.31 72 PHE A CA 1
ATOM 525 C C . PHE A 1 72 ? 5.568 -6.013 -7.801 1.00 92.31 72 PHE A C 1
ATOM 527 O O . PHE A 1 72 ? 5.946 -6.163 -6.643 1.00 92.31 72 PHE A O 1
ATOM 534 N N . ARG A 1 73 ? 4.273 -6.042 -8.118 1.00 90.25 73 ARG A N 1
ATOM 535 C CA . ARG A 1 73 ? 3.231 -6.193 -7.094 1.00 90.25 73 ARG A CA 1
ATOM 536 C C . ARG A 1 73 ? 3.373 -7.505 -6.314 1.00 90.25 73 ARG A C 1
ATOM 538 O O . ARG A 1 73 ? 3.192 -7.525 -5.104 1.00 90.25 73 ARG A O 1
ATOM 545 N N . GLU A 1 74 ? 3.731 -8.591 -6.996 1.00 85.56 74 GLU A N 1
ATOM 546 C CA . GLU A 1 74 ? 3.870 -9.931 -6.404 1.00 85.56 74 GLU A CA 1
ATOM 547 C C . GLU A 1 74 ? 5.270 -10.226 -5.843 1.00 85.56 74 GLU A C 1
ATOM 549 O O . GLU A 1 74 ? 5.485 -11.272 -5.230 1.00 85.56 74 GLU A O 1
ATOM 554 N N . GLY A 1 75 ? 6.237 -9.332 -6.057 1.00 86.19 75 GLY A N 1
ATOM 555 C CA . GLY A 1 75 ? 7.604 -9.481 -5.558 1.00 86.19 75 GLY A CA 1
ATOM 556 C C . GLY A 1 75 ? 8.491 -10.454 -6.347 1.00 86.19 75 GLY A C 1
ATOM 557 O O . GLY A 1 75 ? 9.632 -10.686 -5.953 1.00 86.19 75 GLY A O 1
ATOM 558 N N . SER A 1 76 ? 8.058 -10.994 -7.490 1.00 86.81 76 SER A N 1
ATOM 559 C CA . SER A 1 76 ? 8.982 -11.713 -8.392 1.00 86.81 76 SER A CA 1
ATOM 560 C C . SER A 1 76 ? 9.981 -10.769 -9.079 1.00 86.81 76 SER A C 1
ATOM 562 O O . SER A 1 76 ? 10.989 -11.208 -9.640 1.00 86.81 76 SER A O 1
ATOM 564 N N . ARG A 1 77 ? 9.738 -9.454 -8.995 1.00 90.88 77 ARG A N 1
ATOM 565 C CA . ARG A 1 77 ? 10.689 -8.391 -9.319 1.00 90.88 77 ARG A CA 1
ATOM 566 C C . ARG A 1 77 ? 10.807 -7.411 -8.149 1.00 90.88 77 ARG A C 1
ATOM 568 O O . ARG A 1 77 ? 9.824 -6.815 -7.720 1.00 90.88 77 ARG A O 1
ATOM 575 N N . GLN A 1 78 ? 12.028 -7.224 -7.651 1.00 87.88 78 GLN A N 1
ATOM 576 C CA . GLN A 1 78 ? 12.297 -6.438 -6.440 1.00 87.88 78 GLN A CA 1
ATOM 577 C C . GLN A 1 78 ? 12.817 -5.020 -6.755 1.00 87.88 78 GLN A C 1
ATOM 579 O O . GLN A 1 78 ? 13.842 -4.845 -7.436 1.00 87.88 78 GLN A O 1
ATOM 584 N N . HIS A 1 79 ? 12.101 -4.009 -6.257 1.00 87.75 79 HIS A N 1
ATOM 585 C CA . HIS A 1 79 ? 12.470 -2.592 -6.186 1.00 87.75 79 HIS A CA 1
ATOM 586 C C . HIS A 1 79 ? 11.521 -1.829 -5.239 1.00 87.75 79 HIS A C 1
ATOM 588 O O . HIS A 1 79 ? 10.389 -1.537 -5.625 1.00 87.75 79 HIS A O 1
ATOM 594 N N . VAL A 1 80 ? 12.011 -1.404 -4.067 1.00 85.38 80 VAL A N 1
ATOM 595 C CA . VAL A 1 80 ? 11.220 -0.798 -2.970 1.00 85.38 80 VAL A CA 1
ATOM 596 C C . VAL A 1 80 ? 10.138 0.183 -3.448 1.00 85.38 80 VAL A C 1
ATOM 598 O O . VAL A 1 80 ? 8.961 -0.038 -3.177 1.00 85.38 80 VAL A O 1
ATOM 601 N N . ALA A 1 81 ? 10.504 1.211 -4.230 1.00 86.38 81 ALA A N 1
ATOM 602 C CA . ALA A 1 81 ? 9.531 2.199 -4.714 1.00 86.38 81 ALA A CA 1
ATOM 603 C C . ALA A 1 81 ? 8.433 1.586 -5.605 1.00 86.38 81 ALA A C 1
ATOM 605 O O . ALA A 1 81 ? 7.251 1.763 -5.335 1.00 86.38 81 ALA A O 1
ATOM 606 N N . MET A 1 82 ? 8.806 0.817 -6.636 1.00 91.62 82 MET A N 1
ATOM 607 C CA . MET A 1 82 ? 7.838 0.176 -7.528 1.00 91.62 82 MET A CA 1
ATOM 608 C C . MET A 1 82 ? 6.953 -0.828 -6.795 1.00 91.62 82 MET A C 1
ATOM 610 O O . MET A 1 82 ? 5.752 -0.834 -7.041 1.00 91.62 82 MET A O 1
ATOM 614 N N . ASN A 1 83 ? 7.514 -1.641 -5.888 1.00 90.50 83 ASN A N 1
ATOM 615 C CA . ASN A 1 83 ? 6.724 -2.579 -5.089 1.00 90.50 83 ASN A CA 1
ATOM 616 C C . ASN A 1 83 ? 5.624 -1.833 -4.316 1.00 90.50 83 ASN A C 1
ATOM 618 O O . ASN A 1 83 ? 4.478 -2.264 -4.365 1.00 90.50 83 ASN A O 1
ATOM 622 N N . GLY A 1 84 ? 5.952 -0.700 -3.680 1.00 88.94 84 GLY A N 1
ATOM 623 C CA . GLY A 1 84 ? 4.982 0.125 -2.952 1.00 88.94 84 GLY A CA 1
ATOM 624 C C . GLY A 1 84 ? 3.954 0.819 -3.852 1.00 88.94 84 GLY A C 1
ATOM 625 O O . GLY A 1 84 ? 2.768 0.811 -3.538 1.00 88.94 84 GLY A O 1
ATOM 626 N N . ILE A 1 85 ? 4.378 1.370 -4.995 1.00 91.75 85 ILE A N 1
ATOM 627 C CA . ILE A 1 85 ? 3.495 2.095 -5.928 1.00 91.75 85 ILE A CA 1
ATOM 628 C C . ILE A 1 85 ? 2.378 1.195 -6.473 1.00 91.75 85 ILE A C 1
ATOM 630 O O . ILE A 1 85 ? 1.242 1.645 -6.600 1.00 91.75 85 ILE A O 1
ATOM 634 N N . VAL A 1 86 ? 2.680 -0.066 -6.803 1.00 93.25 86 VAL A N 1
ATOM 635 C CA . VAL A 1 86 ? 1.710 -0.967 -7.455 1.00 93.25 86 VAL A CA 1
ATOM 636 C C . VAL A 1 86 ? 1.013 -1.941 -6.502 1.00 93.25 86 VAL A C 1
ATOM 638 O O . VAL A 1 86 ? 0.152 -2.701 -6.945 1.00 93.25 86 VAL A O 1
ATOM 641 N N . GLN A 1 87 ? 1.370 -1.933 -5.211 1.00 89.25 87 GLN A N 1
ATOM 642 C CA . GLN A 1 87 ? 1.024 -2.981 -4.241 1.00 89.25 87 GLN A CA 1
ATOM 643 C C . GLN A 1 87 ? -0.476 -3.303 -4.182 1.00 89.25 87 GLN A C 1
ATOM 645 O O . GLN A 1 87 ? -0.856 -4.472 -4.135 1.00 89.25 87 GLN A O 1
ATOM 650 N N . HIS A 1 88 ? -1.323 -2.272 -4.208 1.00 91.12 88 HIS A N 1
ATOM 651 C CA . HIS A 1 88 ? -2.770 -2.392 -4.006 1.00 91.12 88 HIS A CA 1
ATOM 652 C C . HIS A 1 88 ? -3.589 -2.028 -5.253 1.00 91.12 88 HIS A C 1
ATOM 654 O O . HIS A 1 88 ? -4.756 -1.650 -5.148 1.00 91.12 88 HIS A O 1
ATOM 660 N N . LEU A 1 89 ? -2.982 -2.121 -6.439 1.00 92.69 89 LEU A N 1
ATOM 661 C CA . LEU A 1 89 ? -3.659 -1.864 -7.710 1.00 92.69 89 LEU A CA 1
ATOM 662 C C . LEU A 1 89 ? -4.211 -3.161 -8.313 1.00 92.69 89 LEU A C 1
ATOM 664 O O . LEU A 1 89 ? -3.566 -4.215 -8.263 1.00 92.69 89 LEU A O 1
ATOM 668 N N . SER A 1 90 ? -5.407 -3.087 -8.902 1.00 90.81 90 SER A N 1
ATOM 669 C CA . SER A 1 90 ? -6.069 -4.242 -9.525 1.00 90.81 90 SER A CA 1
ATOM 670 C C . SER A 1 90 ? -5.377 -4.678 -10.822 1.00 90.81 90 SER A C 1
ATOM 672 O O . SER A 1 90 ? -4.700 -3.887 -11.478 1.00 90.81 90 SER A O 1
ATOM 674 N N . ASN A 1 91 ? -5.564 -5.941 -11.233 1.00 89.31 91 ASN A N 1
ATOM 675 C CA . ASN A 1 91 ? -5.047 -6.420 -12.526 1.00 89.31 91 ASN A CA 1
ATOM 676 C C . ASN A 1 91 ? -5.570 -5.581 -13.688 1.00 89.31 91 ASN A C 1
ATOM 678 O O . ASN A 1 91 ? -4.807 -5.257 -14.591 1.00 89.31 91 ASN A O 1
ATOM 682 N N . ASP A 1 92 ? -6.856 -5.235 -13.656 1.00 90.12 92 ASP A N 1
ATOM 683 C CA . ASP A 1 92 ? -7.444 -4.389 -14.685 1.00 90.12 92 ASP A CA 1
ATOM 684 C C . ASP A 1 92 ? -6.745 -3.026 -14.744 1.00 90.12 92 ASP A C 1
ATOM 686 O O . ASP A 1 92 ? -6.288 -2.624 -15.810 1.00 90.12 92 ASP A O 1
ATOM 690 N N . TYR A 1 93 ? -6.530 -2.355 -13.609 1.00 93.56 93 TYR A N 1
ATOM 691 C CA . TYR A 1 93 ? -5.886 -1.045 -13.641 1.00 93.56 93 TYR A CA 1
ATOM 692 C C . TYR A 1 93 ? -4.429 -1.110 -14.118 1.00 93.56 93 TYR A C 1
ATOM 694 O O . TYR A 1 93 ? -4.011 -0.289 -14.936 1.00 93.56 93 TYR A O 1
ATOM 702 N N . LEU A 1 94 ? -3.667 -2.122 -13.689 1.00 94.06 94 LEU A N 1
ATOM 703 C CA . LEU A 1 94 ? -2.308 -2.343 -14.192 1.00 94.06 94 LEU A CA 1
ATOM 704 C C . LEU A 1 94 ? -2.290 -2.584 -15.711 1.00 94.06 94 LEU A C 1
ATOM 706 O O . LEU A 1 94 ? -1.374 -2.115 -16.388 1.00 94.06 94 LEU A O 1
ATOM 710 N N . GLN A 1 95 ? -3.302 -3.261 -16.262 1.00 92.56 95 GLN A N 1
ATOM 711 C CA . GLN A 1 95 ? -3.465 -3.426 -17.708 1.00 92.56 95 GLN A CA 1
ATOM 712 C C . GLN A 1 95 ? -3.751 -2.082 -18.395 1.00 92.56 95 GLN A C 1
ATOM 714 O O . GLN A 1 95 ? -3.116 -1.768 -19.401 1.00 92.56 95 GLN A O 1
ATOM 719 N N . GLN A 1 96 ? -4.653 -1.260 -17.844 1.00 94.50 96 GLN A N 1
ATOM 720 C CA . GLN A 1 96 ? -4.948 0.072 -18.394 1.00 94.50 96 GLN A CA 1
ATOM 721 C C . GLN A 1 96 ? -3.700 0.971 -18.399 1.00 94.50 96 GLN A C 1
ATOM 723 O O . GLN A 1 96 ? -3.433 1.658 -19.385 1.00 94.50 96 GLN A O 1
ATOM 728 N N . MET A 1 97 ? -2.893 0.938 -17.332 1.00 95.94 97 MET A N 1
ATOM 729 C CA . MET A 1 97 ? -1.613 1.657 -17.273 1.00 95.94 97 MET A CA 1
ATOM 730 C C . MET A 1 97 ? -0.626 1.154 -18.330 1.00 95.94 97 MET A C 1
ATOM 732 O O . MET A 1 97 ? 0.004 1.958 -19.020 1.00 95.94 97 MET A O 1
ATOM 736 N N . ALA A 1 98 ? -0.497 -0.167 -18.473 1.00 95.94 98 ALA A N 1
ATOM 737 C CA . ALA A 1 98 ? 0.373 -0.779 -19.469 1.00 95.94 98 ALA A CA 1
ATOM 738 C C . ALA A 1 98 ? -0.013 -0.354 -20.890 1.00 95.94 98 ALA A C 1
ATOM 740 O O . ALA A 1 98 ? 0.850 0.082 -21.650 1.00 95.94 98 ALA A O 1
ATOM 741 N N . ARG A 1 99 ? -1.309 -0.387 -21.218 1.00 95.12 99 ARG A N 1
ATOM 742 C CA . ARG A 1 99 ? -1.825 0.087 -22.506 1.00 95.12 99 ARG A CA 1
ATOM 743 C C . ARG A 1 99 ? -1.539 1.564 -22.734 1.00 95.12 99 ARG A C 1
ATOM 745 O O . ARG A 1 99 ? -1.086 1.940 -23.813 1.00 95.12 99 ARG A O 1
ATOM 752 N N . TYR A 1 100 ? -1.787 2.399 -21.724 1.00 96.88 100 TYR A N 1
ATOM 753 C CA . TYR A 1 100 ? -1.540 3.835 -21.820 1.00 96.88 100 TYR A CA 1
ATOM 754 C C . TYR A 1 100 ? -0.080 4.132 -22.180 1.00 96.88 100 TYR A C 1
ATOM 756 O O . TYR A 1 100 ? 0.164 4.901 -23.107 1.00 96.88 100 TYR A O 1
ATOM 764 N N . PHE A 1 101 ? 0.885 3.506 -21.494 1.00 96.69 101 PHE A N 1
ATOM 765 C CA . PHE A 1 101 ? 2.311 3.717 -21.766 1.00 96.69 101 PHE A CA 1
ATOM 766 C C . PHE A 1 101 ? 2.796 3.041 -23.054 1.00 96.69 101 PHE A C 1
ATOM 768 O O . PHE A 1 101 ? 3.665 3.595 -23.729 1.00 96.69 101 PHE A O 1
ATOM 775 N N . ALA A 1 102 ? 2.218 1.902 -23.444 1.00 95.38 102 ALA A N 1
ATOM 776 C CA . ALA A 1 102 ? 2.506 1.258 -24.727 1.00 95.38 102 ALA A CA 1
ATOM 777 C C . ALA A 1 102 ? 2.125 2.145 -25.925 1.00 95.38 102 ALA A C 1
ATOM 779 O O . ALA A 1 102 ? 2.811 2.139 -26.943 1.00 95.38 102 ALA A O 1
ATOM 780 N N . ALA A 1 103 ? 1.077 2.964 -25.786 1.00 94.62 103 ALA A N 1
ATOM 781 C CA . ALA A 1 103 ? 0.651 3.909 -26.816 1.00 94.62 103 ALA A CA 1
ATOM 782 C C . ALA A 1 103 ? 1.538 5.169 -26.925 1.00 94.62 103 ALA A C 1
ATOM 784 O O . ALA A 1 103 ? 1.437 5.899 -27.911 1.00 94.62 103 ALA A O 1
ATOM 785 N N . GLN A 1 104 ? 2.405 5.440 -25.942 1.00 94.75 104 GLN A N 1
ATOM 786 C CA . GLN A 1 104 ? 3.260 6.632 -25.947 1.00 94.75 104 GLN A CA 1
ATOM 787 C C . GLN A 1 104 ? 4.445 6.460 -26.899 1.00 94.75 104 GLN A C 1
ATOM 789 O O . GLN A 1 104 ? 5.127 5.437 -26.876 1.00 94.75 104 GLN A O 1
ATOM 794 N N . ASN A 1 105 ? 4.759 7.490 -27.687 1.00 91.56 105 ASN A N 1
ATOM 795 C CA . ASN A 1 105 ? 5.916 7.472 -28.587 1.00 91.56 105 ASN A CA 1
ATOM 796 C C . ASN A 1 105 ? 6.730 8.784 -28.567 1.00 91.56 105 ASN A C 1
ATOM 798 O O . ASN A 1 105 ? 6.927 9.399 -29.616 1.00 91.56 105 ASN A O 1
ATOM 802 N N . PRO A 1 106 ? 7.217 9.236 -27.395 1.00 91.00 106 PRO A N 1
ATOM 803 C CA . PRO A 1 106 ? 8.115 10.380 -27.329 1.00 91.00 106 PRO A CA 1
ATOM 804 C C . PRO A 1 106 ? 9.455 10.052 -28.015 1.00 91.00 106 PRO A C 1
ATOM 806 O O . PRO A 1 106 ? 9.882 8.887 -27.974 1.00 91.00 106 PRO A O 1
ATOM 809 N N . PRO A 1 107 ? 10.159 11.044 -28.593 1.00 88.19 107 PRO A N 1
ATOM 810 C CA . PRO A 1 107 ? 11.463 10.840 -29.224 1.00 88.19 107 PRO A CA 1
ATOM 811 C C . PRO A 1 107 ? 12.467 10.127 -28.309 1.00 88.19 107 PRO A C 1
ATOM 813 O O . PRO A 1 107 ? 12.429 10.273 -27.084 1.00 88.19 107 PRO A O 1
ATOM 816 N N . TYR A 1 108 ? 13.367 9.342 -28.900 1.00 86.50 108 TYR A N 1
ATOM 817 C CA . TYR A 1 108 ? 14.450 8.696 -28.160 1.00 86.50 108 TYR A CA 1
ATOM 818 C C . TYR A 1 108 ? 15.652 9.638 -28.028 1.00 86.50 108 TYR A C 1
ATOM 820 O O . TYR A 1 108 ? 15.956 10.365 -28.977 1.00 86.50 108 TYR A O 1
ATOM 828 N N . PRO A 1 109 ? 16.358 9.625 -26.882 1.00 80.62 109 PRO A N 1
ATOM 829 C CA . PRO A 1 109 ? 17.631 10.320 -26.770 1.00 80.62 109 PRO A CA 1
ATOM 830 C C . PRO A 1 109 ? 18.681 9.665 -27.676 1.00 80.62 109 PRO A C 1
ATOM 832 O O . PRO A 1 109 ? 18.572 8.490 -28.039 1.00 80.62 109 PRO A O 1
ATOM 835 N N . ALA A 1 110 ? 19.724 10.424 -28.016 1.00 81.00 110 ALA A N 1
ATOM 836 C CA . ALA A 1 110 ? 20.882 9.871 -28.707 1.00 81.00 110 ALA A CA 1
ATOM 837 C C . ALA A 1 110 ? 21.551 8.766 -27.856 1.00 81.00 110 ALA A C 1
ATOM 839 O O . ALA A 1 110 ? 21.515 8.848 -26.623 1.00 81.00 110 ALA A O 1
ATOM 840 N N . PRO A 1 111 ? 22.180 7.752 -28.480 1.00 78.31 111 PRO A N 1
ATOM 841 C CA . PRO A 1 111 ? 22.880 6.697 -27.753 1.00 78.31 111 PRO A CA 1
ATOM 842 C C . PRO A 1 111 ? 23.966 7.254 -26.840 1.00 78.31 111 PRO A C 1
ATOM 844 O O . PRO A 1 111 ? 24.638 8.237 -27.172 1.00 78.31 111 PRO A O 1
ATOM 847 N N . ALA A 1 112 ? 24.183 6.588 -25.707 1.00 72.75 112 ALA A N 1
ATOM 848 C CA . ALA A 1 112 ? 25.309 6.913 -24.847 1.00 72.75 112 ALA A CA 1
ATOM 849 C C . ALA A 1 112 ? 26.625 6.652 -25.596 1.00 72.75 112 ALA A C 1
ATOM 851 O O . ALA A 1 112 ? 26.772 5.649 -26.298 1.00 72.75 112 ALA A O 1
ATOM 852 N N . LYS A 1 113 ? 27.610 7.541 -25.425 1.00 76.38 113 LYS A N 1
ATOM 853 C CA . LYS A 1 113 ? 28.956 7.308 -25.962 1.00 76.38 113 LYS A CA 1
ATOM 854 C C . LYS A 1 113 ? 29.553 6.079 -25.274 1.00 76.38 113 LYS A C 1
ATOM 856 O O . LYS A 1 113 ? 29.679 6.054 -24.052 1.00 76.38 113 LYS A O 1
ATOM 861 N N . SER A 1 114 ? 29.910 5.064 -26.057 1.00 78.69 114 SER A N 1
ATOM 862 C CA . SER A 1 114 ? 30.533 3.850 -25.530 1.00 78.69 114 SER A CA 1
ATOM 863 C C . SER A 1 114 ? 32.012 4.077 -25.224 1.00 78.69 114 SER A C 1
ATOM 865 O O . SER A 1 114 ? 32.725 4.690 -26.015 1.00 78.69 114 SER A O 1
ATOM 867 N N . THR A 1 115 ? 32.472 3.549 -24.091 1.00 84.38 115 THR A N 1
ATOM 868 C CA . THR A 1 115 ? 33.897 3.454 -23.733 1.00 84.38 115 THR A CA 1
ATOM 869 C C . THR A 1 115 ? 34.517 2.110 -24.122 1.00 84.38 115 THR A C 1
ATOM 871 O O . THR A 1 115 ? 35.705 1.902 -23.897 1.00 84.38 115 THR A O 1
ATOM 874 N N . ALA A 1 116 ? 33.725 1.187 -24.681 1.00 87.69 116 ALA A N 1
ATOM 875 C CA . ALA A 1 116 ? 34.199 -0.129 -25.090 1.00 87.69 116 ALA A CA 1
ATOM 876 C C . ALA A 1 116 ? 35.056 -0.047 -26.362 1.00 87.69 116 ALA A C 1
ATOM 878 O O . ALA A 1 116 ? 34.785 0.743 -27.270 1.00 87.69 116 ALA A O 1
ATOM 879 N N . SER A 1 117 ? 36.072 -0.899 -26.439 1.00 92.31 117 SER A N 1
ATOM 880 C CA . SER A 1 117 ? 36.927 -1.053 -27.612 1.00 92.31 117 SER A CA 1
ATOM 881 C C . SER A 1 117 ? 36.156 -1.612 -28.812 1.00 92.31 117 SER A C 1
ATOM 883 O O . SER A 1 117 ? 35.140 -2.296 -28.672 1.00 92.31 117 SER A O 1
ATOM 885 N N . ALA A 1 118 ? 36.676 -1.389 -30.022 1.00 91.44 118 ALA A N 1
ATOM 886 C CA . ALA A 1 118 ? 36.082 -1.933 -31.245 1.00 91.44 118 ALA A CA 1
ATOM 887 C C . ALA A 1 118 ? 35.952 -3.470 -31.211 1.00 91.44 118 ALA A C 1
ATOM 889 O O . ALA A 1 118 ? 34.961 -4.018 -31.689 1.00 91.44 118 ALA A O 1
ATOM 890 N N . SER A 1 119 ? 36.919 -4.159 -30.591 1.00 92.94 119 SER A N 1
ATOM 891 C CA . SER A 1 119 ? 36.883 -5.615 -30.402 1.00 92.94 119 SER A CA 1
ATOM 892 C C . SER A 1 119 ? 35.728 -6.046 -29.493 1.00 92.94 119 SER A C 1
ATOM 894 O O . SER A 1 119 ? 35.004 -6.984 -29.820 1.00 92.94 119 SER A O 1
ATOM 896 N N . GLU A 1 120 ? 35.498 -5.339 -28.383 1.00 92.56 120 GLU A N 1
ATOM 897 C CA . GLU A 1 120 ? 34.384 -5.629 -27.470 1.00 92.56 120 GLU A CA 1
ATOM 898 C C . GLU A 1 120 ? 33.021 -5.389 -28.126 1.00 92.56 120 GLU A C 1
ATOM 900 O O . GLU A 1 120 ? 32.105 -6.191 -27.946 1.00 92.56 120 GLU A O 1
ATOM 905 N N . ILE A 1 121 ? 32.889 -4.318 -28.914 1.00 93.25 121 ILE A N 1
ATOM 906 C CA . ILE A 1 121 ? 31.668 -4.015 -29.673 1.00 93.25 121 ILE A CA 1
ATOM 907 C C . ILE A 1 121 ? 31.382 -5.110 -30.708 1.00 93.25 121 ILE A C 1
ATOM 909 O O . ILE A 1 121 ? 30.244 -5.568 -30.808 1.00 93.25 121 ILE A O 1
ATOM 913 N N . GLU A 1 122 ? 32.398 -5.577 -31.434 1.00 95.00 122 GLU A N 1
ATOM 914 C CA . GLU A 1 122 ? 32.254 -6.651 -32.423 1.00 95.00 122 GLU A CA 1
ATOM 915 C C . GLU A 1 122 ? 31.909 -8.001 -31.769 1.00 95.00 122 GLU A C 1
ATOM 917 O O . GLU A 1 122 ? 31.035 -8.726 -32.248 1.00 95.00 122 GLU A O 1
ATOM 922 N N . GLN A 1 123 ? 32.523 -8.331 -30.628 1.00 95.06 123 GLN A N 1
ATOM 923 C CA . GLN A 1 123 ? 32.160 -9.523 -29.852 1.00 95.06 123 GLN A CA 1
ATOM 924 C C . GLN A 1 123 ? 30.722 -9.448 -29.328 1.00 95.06 123 GLN A C 1
ATOM 926 O O . GLN A 1 123 ? 29.977 -10.426 -29.422 1.00 95.06 123 GLN A O 1
ATOM 931 N N . GLY A 1 124 ? 30.319 -8.285 -28.809 1.00 95.88 124 GLY A N 1
ATOM 932 C CA . GLY A 1 124 ? 28.953 -8.034 -28.362 1.00 95.88 124 GLY A CA 1
ATOM 933 C C . GLY A 1 124 ? 27.942 -8.195 -29.495 1.00 95.88 124 GLY A C 1
ATOM 934 O O . GLY A 1 124 ? 26.922 -8.856 -29.311 1.00 95.88 124 GLY A O 1
ATOM 935 N N . LYS A 1 125 ? 28.256 -7.674 -30.687 1.00 96.69 125 LYS A N 1
ATOM 936 C CA . LYS A 1 125 ? 27.432 -7.828 -31.892 1.00 96.69 125 LYS A CA 1
ATOM 937 C C . LYS A 1 125 ? 27.220 -9.298 -32.253 1.00 96.69 125 LYS A C 1
ATOM 939 O O . LYS A 1 125 ? 26.074 -9.717 -32.409 1.00 96.69 125 LYS A O 1
ATOM 944 N N . ARG A 1 126 ? 28.296 -10.090 -32.340 1.00 96.31 126 ARG A N 1
ATOM 945 C CA . ARG A 1 126 ? 28.209 -11.533 -32.640 1.00 96.31 126 ARG A CA 1
ATOM 946 C C . ARG A 1 126 ? 27.356 -12.266 -31.618 1.00 96.31 126 ARG A C 1
ATOM 948 O O . ARG A 1 126 ? 26.476 -13.029 -31.983 1.00 96.31 126 ARG A O 1
ATOM 955 N N . LEU A 1 127 ? 27.538 -11.986 -30.330 1.00 96.25 127 LEU A N 1
ATOM 956 C CA . LEU A 1 127 ? 26.709 -12.604 -29.298 1.00 96.25 127 LEU A CA 1
ATOM 957 C C . LEU A 1 127 ? 25.217 -12.251 -29.454 1.00 96.25 127 LEU A C 1
ATOM 959 O O . LEU A 1 127 ? 24.355 -13.111 -29.275 1.00 96.25 127 LEU A O 1
ATOM 963 N N . VAL A 1 128 ? 24.906 -11.004 -29.812 1.00 97.38 128 VAL A N 1
ATOM 964 C CA . VAL A 1 128 ? 23.526 -10.523 -29.977 1.00 97.38 128 VAL A CA 1
ATOM 965 C C . VAL A 1 128 ? 22.821 -11.145 -31.187 1.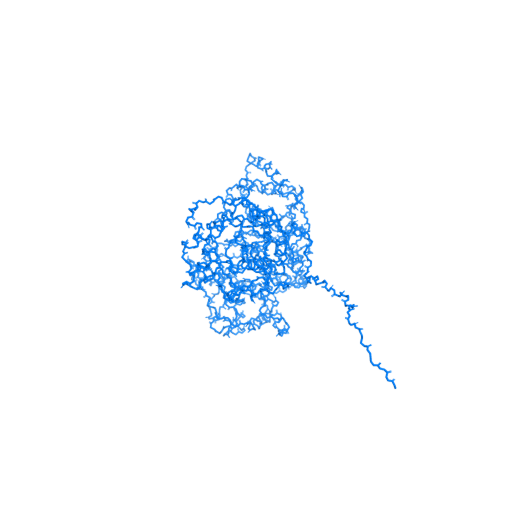00 97.38 128 VAL A C 1
ATOM 967 O O . VAL A 1 128 ? 21.631 -11.453 -31.078 1.00 97.38 128 VAL A O 1
ATOM 970 N N . PHE A 1 129 ? 23.525 -11.355 -32.301 1.00 97.38 129 PHE A N 1
ATOM 971 C CA . PHE A 1 129 ? 22.933 -11.835 -33.559 1.00 97.38 129 PHE A CA 1
ATOM 972 C C . PHE A 1 129 ? 23.165 -13.321 -33.859 1.00 97.38 129 PHE A C 1
ATOM 974 O O . PHE A 1 129 ? 22.322 -13.928 -34.515 1.00 97.38 129 PHE A O 1
ATOM 981 N N . ASP A 1 130 ? 24.215 -13.927 -33.305 1.00 96.12 130 ASP A N 1
ATOM 982 C CA . ASP A 1 130 ? 24.591 -15.322 -33.573 1.00 96.12 130 ASP A CA 1
ATOM 983 C C . ASP A 1 130 ? 24.400 -16.227 -32.340 1.00 96.12 130 ASP A C 1
ATOM 985 O O . ASP A 1 130 ? 24.262 -17.446 -32.461 1.00 96.12 130 ASP A O 1
ATOM 989 N N . GLY A 1 131 ? 24.365 -15.648 -31.134 1.00 94.31 131 GLY A N 1
ATOM 990 C CA . GLY A 1 131 ? 24.285 -16.399 -29.880 1.00 94.31 131 GLY A CA 1
ATOM 991 C C . GLY A 1 131 ? 25.586 -17.138 -29.542 1.00 94.31 131 GLY A C 1
ATOM 992 O O . GLY A 1 131 ? 26.686 -16.697 -29.870 1.00 94.31 131 GLY A O 1
ATOM 993 N N . VAL A 1 132 ? 25.477 -18.272 -28.841 1.00 94.94 132 VAL A N 1
ATOM 994 C CA . VAL A 1 132 ? 26.621 -19.147 -28.515 1.00 94.94 132 VAL A CA 1
ATOM 995 C C . VAL A 1 132 ? 26.269 -20.586 -28.868 1.00 94.94 132 VAL A C 1
ATOM 997 O O . VAL A 1 132 ? 25.754 -21.341 -28.037 1.00 94.94 132 VAL A O 1
ATOM 1000 N N . ALA A 1 133 ? 26.582 -20.981 -30.104 1.00 89.94 133 ALA A N 1
ATOM 1001 C CA . ALA A 1 133 ? 26.262 -22.305 -30.638 1.00 89.94 133 ALA A CA 1
ATOM 1002 C C . ALA A 1 133 ? 26.798 -23.453 -29.761 1.00 89.94 133 ALA A C 1
ATOM 1004 O O . ALA A 1 133 ? 26.065 -24.395 -29.464 1.00 89.94 133 ALA A O 1
ATOM 1005 N N . SER A 1 134 ? 28.031 -23.335 -29.252 1.00 90.62 134 SER A N 1
ATOM 1006 C CA . SER A 1 134 ? 28.656 -24.349 -28.383 1.00 90.62 134 SER A CA 1
ATOM 1007 C C . SER A 1 134 ? 27.910 -24.582 -27.065 1.00 90.62 134 SER A C 1
ATOM 1009 O O . SER A 1 134 ? 28.017 -25.657 -26.479 1.00 90.62 134 SER A O 1
ATOM 1011 N N . LYS A 1 135 ? 27.125 -23.600 -26.609 1.00 88.50 135 LYS A N 1
ATOM 1012 C CA . LYS A 1 135 ? 26.295 -23.680 -25.400 1.00 88.50 135 LYS A CA 1
ATOM 1013 C C . LYS A 1 135 ? 24.800 -23.825 -25.711 1.00 88.50 135 LYS A C 1
ATOM 1015 O O . LYS A 1 135 ? 23.996 -23.791 -24.784 1.00 88.50 135 LYS A O 1
ATOM 1020 N N . LYS A 1 136 ? 24.419 -23.967 -26.989 1.00 90.12 136 LYS A N 1
ATOM 1021 C CA . LYS A 1 136 ? 23.020 -23.946 -27.463 1.00 90.12 136 LYS A CA 1
ATOM 1022 C C . LYS A 1 136 ? 22.249 -22.701 -26.998 1.00 90.12 136 LYS A C 1
ATOM 1024 O O . LYS A 1 136 ? 21.057 -22.768 -26.713 1.00 90.12 136 LYS A O 1
ATOM 1029 N N . ILE A 1 137 ? 22.941 -21.568 -26.897 1.00 93.25 137 ILE A N 1
ATOM 1030 C CA . ILE A 1 137 ? 22.339 -20.286 -26.526 1.00 93.25 137 ILE A CA 1
ATOM 1031 C C . ILE A 1 137 ? 21.911 -19.595 -27.826 1.00 93.25 137 ILE A C 1
ATOM 1033 O O . ILE A 1 137 ? 22.789 -19.309 -28.644 1.00 93.25 137 ILE A O 1
ATOM 1037 N N . PRO A 1 138 ? 20.609 -19.337 -28.046 1.00 95.12 138 PRO A N 1
ATOM 1038 C CA . PRO A 1 138 ? 20.150 -18.614 -29.225 1.00 95.12 138 PRO A CA 1
ATOM 1039 C C . PRO A 1 138 ? 20.617 -17.154 -29.202 1.00 95.12 138 PRO A C 1
ATOM 1041 O O . PRO A 1 138 ? 20.935 -16.600 -28.148 1.00 95.12 138 PRO A O 1
ATOM 1044 N N . ALA A 1 139 ? 20.613 -16.521 -30.372 1.00 96.31 139 ALA A N 1
ATOM 1045 C CA . ALA A 1 139 ? 20.830 -15.088 -30.506 1.00 96.31 139 ALA A CA 1
ATOM 1046 C C . ALA A 1 139 ? 19.798 -14.280 -29.703 1.00 96.31 139 ALA A C 1
ATOM 1048 O O . ALA A 1 139 ? 18.616 -14.634 -29.659 1.00 96.31 139 ALA A O 1
ATOM 1049 N N . CYS A 1 140 ? 20.207 -13.143 -29.135 1.00 96.25 140 CYS A N 1
ATOM 1050 C CA . CYS A 1 140 ? 19.285 -12.200 -28.497 1.00 96.25 140 CYS A CA 1
ATOM 1051 C C . CYS A 1 140 ? 18.197 -11.738 -29.482 1.00 96.25 140 CYS A C 1
ATOM 1053 O O . CYS A 1 140 ? 17.013 -11.704 -29.133 1.00 96.25 140 CYS A O 1
ATOM 1055 N N . ALA A 1 141 ? 18.594 -11.440 -30.723 1.00 96.06 141 ALA A N 1
ATOM 1056 C CA . ALA A 1 141 ? 17.705 -10.998 -31.799 1.00 96.06 141 ALA A CA 1
ATOM 1057 C C . ALA A 1 141 ? 16.626 -12.033 -32.174 1.00 96.06 141 ALA A C 1
ATOM 1059 O O . ALA A 1 141 ? 15.550 -11.657 -32.635 1.00 96.06 141 ALA A O 1
ATOM 1060 N N . ALA A 1 142 ? 16.862 -13.327 -31.917 1.00 94.69 142 ALA A N 1
ATOM 1061 C CA . ALA A 1 142 ? 15.888 -14.386 -32.195 1.00 94.69 142 ALA A CA 1
ATOM 1062 C C . ALA A 1 142 ? 14.641 -14.309 -31.296 1.00 94.69 142 ALA A C 1
ATOM 1064 O O . ALA A 1 142 ? 13.593 -14.834 -31.658 1.00 94.69 142 ALA A O 1
ATOM 1065 N N . CYS A 1 143 ? 14.743 -13.645 -30.139 1.00 93.88 143 CYS A N 1
ATOM 1066 C CA . CYS A 1 143 ? 13.611 -13.404 -29.242 1.00 93.88 143 CYS A CA 1
ATOM 1067 C C . CYS A 1 143 ? 13.205 -11.927 -29.223 1.00 93.88 143 CYS A C 1
ATOM 1069 O O . CYS A 1 143 ? 12.020 -11.613 -29.246 1.00 93.88 143 CYS A O 1
ATOM 1071 N N . HIS A 1 144 ? 14.177 -11.014 -29.181 1.00 95.44 144 HIS A N 1
ATOM 1072 C CA . HIS A 1 144 ? 13.944 -9.572 -29.036 1.00 95.44 144 HIS A CA 1
ATOM 1073 C C . HIS A 1 144 ? 13.692 -8.840 -30.366 1.00 95.44 144 HIS A C 1
ATOM 1075 O O . HIS A 1 144 ? 13.627 -7.610 -30.388 1.00 95.44 144 HIS A O 1
ATOM 1081 N N . GLY A 1 145 ? 13.528 -9.594 -31.456 1.00 94.44 145 GLY A N 1
ATOM 1082 C CA . GLY A 1 145 ? 13.328 -9.084 -32.807 1.00 94.44 145 GLY A CA 1
ATOM 1083 C C . GLY A 1 145 ? 14.645 -8.709 -33.487 1.00 94.44 145 GLY 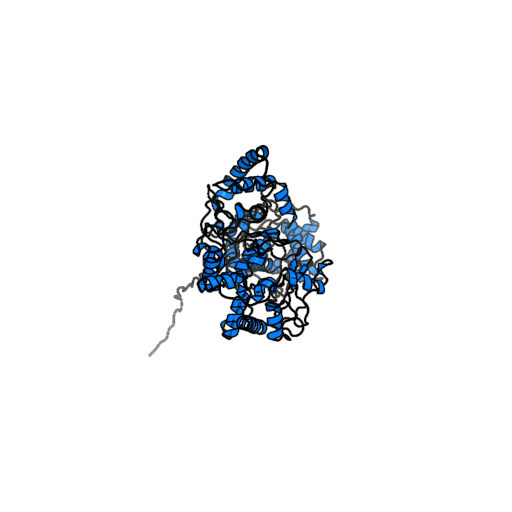A C 1
ATOM 1084 O O . GLY A 1 145 ? 15.616 -8.325 -32.836 1.00 94.44 145 GLY A O 1
ATOM 1085 N N . GLN A 1 146 ? 14.667 -8.781 -34.820 1.00 93.62 146 GLN A N 1
ATOM 1086 C CA . GLN A 1 146 ? 15.865 -8.481 -35.620 1.00 93.62 146 GLN A CA 1
ATOM 1087 C C . GLN A 1 146 ? 16.332 -7.028 -35.464 1.00 93.62 146 GLN A C 1
ATOM 1089 O O . GLN A 1 146 ? 17.527 -6.760 -35.410 1.00 93.62 146 GLN A O 1
ATOM 1094 N N . ALA A 1 147 ? 15.388 -6.096 -35.315 1.00 94.50 147 ALA A N 1
ATOM 1095 C CA . ALA A 1 147 ? 15.679 -4.695 -35.018 1.00 94.50 147 ALA A CA 1
ATOM 1096 C C . ALA A 1 147 ? 15.983 -4.435 -33.529 1.00 94.50 147 ALA A C 1
ATOM 1098 O O . ALA A 1 147 ? 16.271 -3.301 -33.155 1.00 94.50 147 ALA A O 1
ATOM 1099 N N . LEU A 1 148 ? 15.888 -5.457 -32.665 1.00 96.00 148 LEU A N 1
ATOM 1100 C CA . LEU A 1 148 ? 16.089 -5.375 -31.211 1.00 96.00 148 LEU A CA 1
ATOM 1101 C C . LEU A 1 148 ? 15.155 -4.369 -30.500 1.00 96.00 148 LEU A C 1
ATOM 1103 O O . LEU A 1 148 ? 15.402 -3.978 -29.354 1.00 96.00 148 LEU A O 1
ATOM 1107 N N . THR A 1 149 ? 14.057 -3.977 -31.154 1.00 94.69 149 THR A N 1
ATOM 1108 C CA . THR A 1 149 ? 13.003 -3.092 -30.629 1.00 94.69 149 THR A CA 1
ATOM 1109 C C . THR A 1 149 ? 11.940 -3.838 -29.818 1.00 94.69 149 THR A C 1
ATOM 1111 O O . THR A 1 149 ? 11.101 -3.206 -29.176 1.00 94.69 149 THR A O 1
ATOM 1114 N N . GLY A 1 150 ? 12.022 -5.169 -29.742 1.00 94.75 150 GLY A N 1
ATOM 1115 C CA . GLY A 1 150 ? 11.066 -6.023 -29.041 1.00 94.75 150 GLY A CA 1
ATOM 1116 C C . GLY A 1 150 ? 10.070 -6.673 -29.992 1.00 94.75 150 GLY A C 1
ATOM 1117 O O . GLY A 1 150 ? 10.096 -6.440 -31.199 1.00 94.75 150 GLY A O 1
ATOM 1118 N N . VAL A 1 151 ? 9.203 -7.513 -29.433 1.00 93.94 151 VAL A N 1
ATOM 1119 C CA . VAL A 1 151 ? 8.179 -8.273 -30.161 1.00 93.94 151 VAL A CA 1
ATOM 1120 C C . VAL A 1 151 ? 6.902 -8.277 -29.327 1.00 93.94 151 VAL A C 1
ATOM 1122 O O . VAL A 1 151 ? 6.929 -8.611 -28.135 1.00 93.94 151 VAL A O 1
ATOM 1125 N N . GLU A 1 152 ? 5.791 -7.893 -29.945 1.00 92.81 152 GLU A N 1
ATOM 1126 C CA . GLU A 1 152 ? 4.483 -7.892 -29.300 1.00 92.81 152 GLU A CA 1
ATOM 1127 C C . GLU A 1 152 ? 4.039 -9.319 -28.918 1.00 92.81 152 GLU A C 1
ATOM 1129 O O . GLU A 1 152 ? 4.384 -10.291 -29.590 1.00 92.81 152 GLU A O 1
ATOM 1134 N N . PRO A 1 153 ? 3.240 -9.484 -27.853 1.00 90.81 153 PRO A N 1
ATOM 1135 C CA . PRO A 1 153 ? 2.901 -8.470 -26.855 1.00 90.81 153 PRO A CA 1
ATOM 1136 C C . PRO A 1 153 ? 3.845 -8.468 -25.640 1.00 90.81 153 PRO A C 1
ATOM 1138 O O . PRO A 1 153 ? 3.708 -7.620 -24.762 1.00 90.81 153 PRO A O 1
ATOM 1141 N N . TYR A 1 154 ? 4.790 -9.410 -25.539 1.00 91.69 154 TYR A N 1
ATOM 1142 C CA . TYR A 1 154 ? 5.464 -9.721 -24.265 1.00 91.69 154 TYR A CA 1
ATOM 1143 C C . TYR A 1 154 ? 6.972 -9.478 -24.233 1.00 91.69 154 TYR A C 1
ATOM 1145 O O . TYR A 1 154 ? 7.550 -9.451 -23.141 1.00 91.69 154 TYR A O 1
ATOM 1153 N N . THR A 1 155 ? 7.634 -9.324 -25.380 1.00 92.56 155 THR A N 1
ATOM 1154 C CA . THR A 1 155 ? 9.099 -9.299 -25.424 1.00 92.56 155 THR A CA 1
ATOM 1155 C C . THR A 1 155 ? 9.616 -7.867 -25.561 1.00 92.56 155 THR A C 1
ATOM 1157 O O . THR A 1 155 ? 9.364 -7.219 -26.574 1.00 92.56 155 THR A O 1
ATOM 1160 N N . PRO A 1 156 ? 10.367 -7.335 -24.581 1.00 94.25 156 PRO A N 1
ATOM 1161 C CA . PRO A 1 156 ? 10.785 -5.939 -24.604 1.00 94.25 156 PRO A CA 1
ATOM 1162 C C . PRO A 1 156 ? 11.889 -5.679 -25.629 1.00 94.25 156 PRO A C 1
ATOM 1164 O O . PRO A 1 156 ? 12.735 -6.540 -25.867 1.00 94.25 156 PRO A O 1
ATOM 1167 N N . GLY A 1 157 ? 11.958 -4.450 -26.138 1.00 94.25 157 GLY A N 1
ATOM 1168 C CA . GLY A 1 157 ? 13.139 -3.963 -26.849 1.00 94.25 157 GLY A CA 1
ATOM 1169 C C . GLY A 1 157 ? 14.356 -3.803 -25.944 1.00 94.25 157 GLY A C 1
ATOM 1170 O O . GLY A 1 157 ? 14.223 -3.444 -24.765 1.00 94.25 157 GLY A O 1
ATOM 1171 N N . LEU A 1 158 ? 15.528 -4.069 -26.519 1.00 94.19 158 LEU A N 1
ATOM 1172 C CA . LEU A 1 158 ? 16.838 -3.958 -25.878 1.00 94.19 158 LEU A CA 1
ATOM 1173 C C . LEU A 1 158 ? 17.553 -2.645 -26.224 1.00 94.19 158 LEU A C 1
ATOM 1175 O O . LEU A 1 158 ? 18.391 -2.198 -25.443 1.00 94.19 158 LEU A O 1
ATOM 1179 N N . LEU A 1 159 ? 17.210 -2.024 -27.357 1.00 92.88 159 LEU A N 1
ATOM 1180 C CA . LEU A 1 159 ? 17.755 -0.723 -27.750 1.00 92.88 159 LEU A CA 1
ATOM 1181 C C . LEU A 1 159 ? 17.121 0.433 -26.963 1.00 92.88 159 LEU A C 1
ATOM 1183 O O . LEU A 1 159 ? 16.023 0.316 -26.407 1.00 92.88 159 LEU A O 1
ATOM 1187 N N . GLY A 1 160 ? 17.842 1.555 -26.894 1.00 87.12 160 GLY A N 1
ATOM 1188 C CA . GLY A 1 160 ? 17.424 2.743 -26.143 1.00 87.12 160 GLY A CA 1
ATOM 1189 C C . GLY A 1 160 ? 17.476 2.573 -24.619 1.00 87.12 160 GLY A C 1
ATOM 1190 O O . GLY A 1 160 ? 16.912 3.392 -23.894 1.00 87.12 160 GLY A O 1
ATOM 1191 N N . LEU A 1 161 ? 18.117 1.508 -24.123 1.00 88.00 161 LEU A N 1
ATOM 1192 C CA . LEU A 1 161 ? 18.331 1.254 -22.699 1.00 88.00 161 LEU A CA 1
ATOM 1193 C C . LEU A 1 161 ? 19.791 1.543 -22.307 1.00 88.00 161 LEU A C 1
ATOM 1195 O O . LEU A 1 161 ? 20.701 1.099 -23.009 1.00 88.00 161 LEU A O 1
ATOM 1199 N N . PRO A 1 162 ? 20.042 2.220 -21.170 1.00 86.75 162 PRO A N 1
ATOM 1200 C CA . PRO A 1 162 ? 21.400 2.447 -20.682 1.00 86.75 162 PRO A CA 1
ATOM 1201 C C . PRO A 1 162 ? 22.127 1.143 -20.336 1.00 86.75 162 PRO A C 1
ATOM 1203 O O . PRO A 1 162 ? 21.520 0.191 -19.834 1.00 86.75 162 PRO A O 1
ATOM 1206 N N . ARG A 1 163 ? 23.450 1.119 -20.540 1.00 88.88 163 ARG A N 1
ATOM 1207 C CA . ARG A 1 163 ? 24.300 -0.048 -20.244 1.00 88.88 163 ARG A CA 1
ATOM 1208 C C . ARG A 1 163 ? 24.157 -0.512 -18.793 1.00 88.88 163 ARG A C 1
ATOM 1210 O O . ARG A 1 163 ? 23.970 -1.703 -18.551 1.00 88.88 163 ARG A O 1
ATOM 1217 N N . ASP A 1 164 ? 24.180 0.425 -17.849 1.00 87.88 164 ASP A N 1
ATOM 1218 C CA . ASP A 1 164 ? 24.072 0.127 -16.416 1.00 87.88 164 ASP A CA 1
ATOM 1219 C C . ASP A 1 164 ? 22.720 -0.495 -16.069 1.00 87.88 164 ASP A C 1
ATOM 1221 O O . ASP A 1 164 ? 22.654 -1.455 -15.299 1.00 87.88 164 ASP A O 1
ATOM 1225 N N . TYR A 1 165 ? 21.643 -0.023 -16.705 1.00 88.25 165 TYR A N 1
ATOM 1226 C CA . TYR A 1 165 ? 20.324 -0.626 -16.557 1.00 88.25 165 TYR A CA 1
ATOM 1227 C C . TYR A 1 165 ? 20.323 -2.074 -17.054 1.00 88.25 165 TYR A C 1
ATOM 1229 O O . TYR A 1 165 ? 19.878 -2.964 -16.324 1.00 88.25 165 TYR A O 1
ATOM 1237 N N . LEU A 1 166 ? 20.833 -2.326 -18.266 1.00 92.00 166 LEU A N 1
ATOM 1238 C CA . LEU A 1 166 ? 20.903 -3.672 -18.842 1.00 92.00 166 LEU A CA 1
ATOM 1239 C C . LEU A 1 166 ? 21.705 -4.619 -17.938 1.00 92.00 166 LEU A C 1
ATOM 1241 O O . LEU A 1 166 ? 21.198 -5.676 -17.560 1.00 92.00 166 LEU A O 1
ATOM 1245 N N . ASN A 1 167 ? 22.903 -4.211 -17.516 1.00 92.62 167 ASN A N 1
ATOM 1246 C CA . ASN A 1 167 ? 23.753 -4.989 -16.614 1.00 92.62 167 ASN A CA 1
ATOM 1247 C C . ASN A 1 167 ? 23.061 -5.280 -15.279 1.00 92.62 167 ASN A C 1
ATOM 1249 O O . ASN A 1 167 ? 23.039 -6.430 -14.833 1.00 92.62 167 ASN A O 1
ATOM 1253 N N . ALA A 1 168 ? 22.429 -4.275 -14.668 1.00 90.94 168 ALA A N 1
ATOM 1254 C CA . ALA A 1 168 ? 21.692 -4.448 -13.422 1.00 90.94 168 ALA A CA 1
ATOM 1255 C C . ALA A 1 168 ? 20.523 -5.432 -13.579 1.00 90.94 168 ALA A C 1
ATOM 1257 O O . ALA A 1 168 ? 20.302 -6.274 -12.707 1.00 90.94 168 ALA A O 1
ATOM 1258 N N . GLN A 1 169 ? 19.774 -5.370 -14.686 1.00 92.38 169 GLN A N 1
ATOM 1259 C CA . GLN A 1 169 ? 18.666 -6.298 -14.920 1.00 92.38 169 GLN A CA 1
ATOM 1260 C C . GLN A 1 169 ? 19.154 -7.737 -15.125 1.00 92.38 169 GLN A C 1
ATOM 1262 O O . GLN A 1 169 ? 18.582 -8.651 -14.530 1.00 92.38 169 GLN A O 1
ATOM 1267 N N . LEU A 1 170 ? 20.199 -7.943 -15.930 1.00 94.94 170 LEU A N 1
ATOM 1268 C CA . LEU A 1 170 ? 20.781 -9.267 -16.171 1.00 94.94 170 LEU A CA 1
ATOM 1269 C C . LEU A 1 170 ? 21.366 -9.843 -14.871 1.00 94.94 170 LEU A C 1
ATOM 1271 O O . LEU A 1 170 ? 21.075 -10.985 -14.520 1.00 94.94 170 LEU A O 1
ATOM 1275 N N . GLY A 1 171 ? 22.081 -9.035 -14.083 1.00 93.62 171 GLY A N 1
ATOM 1276 C CA . GLY A 1 171 ? 22.563 -9.426 -12.755 1.00 93.62 171 GLY A CA 1
ATOM 1277 C C . GLY A 1 171 ? 21.435 -9.878 -11.818 1.00 93.62 171 GLY A C 1
ATOM 1278 O O . GLY A 1 171 ? 21.548 -10.935 -11.193 1.00 93.62 171 GLY A O 1
ATOM 1279 N N . LYS A 1 172 ? 20.313 -9.142 -11.790 1.00 92.25 172 LYS A N 1
ATOM 1280 C CA . LYS A 1 172 ? 19.117 -9.503 -11.006 1.00 92.25 172 LYS A CA 1
ATOM 1281 C C . LYS A 1 172 ? 18.456 -10.808 -11.466 1.00 92.25 172 LYS A C 1
ATOM 1283 O O . LYS A 1 172 ? 17.948 -11.557 -10.640 1.00 92.25 172 LYS A O 1
ATOM 1288 N N . TRP A 1 173 ? 18.445 -11.114 -12.764 1.00 93.31 173 TRP A N 1
ATOM 1289 C CA . TRP A 1 173 ? 17.989 -12.434 -13.222 1.00 93.31 173 TRP A CA 1
ATOM 1290 C C . TRP A 1 173 ? 18.944 -13.536 -12.777 1.00 93.31 173 TRP A C 1
ATOM 1292 O O . TRP A 1 173 ? 18.504 -14.573 -12.283 1.00 93.31 173 TRP A O 1
ATOM 1302 N N . ARG A 1 174 ? 20.254 -13.306 -12.906 1.00 93.38 174 ARG A N 1
ATOM 1303 C CA . ARG A 1 174 ? 21.284 -14.292 -12.558 1.00 93.38 174 ARG A CA 1
ATOM 1304 C C . ARG A 1 174 ? 21.227 -14.707 -11.087 1.00 93.38 174 ARG A C 1
ATOM 1306 O O . ARG A 1 174 ? 21.402 -15.885 -10.791 1.00 93.38 174 ARG A O 1
ATOM 1313 N N . ASN A 1 175 ? 20.982 -13.758 -10.182 1.00 91.00 175 ASN A N 1
ATOM 1314 C CA . ASN A 1 175 ? 20.922 -13.996 -8.735 1.00 91.00 175 ASN A CA 1
ATOM 1315 C C . ASN A 1 175 ? 19.504 -14.299 -8.201 1.00 91.00 175 ASN A C 1
ATOM 1317 O O . ASN A 1 175 ? 19.339 -14.497 -7.001 1.00 91.00 175 ASN A O 1
ATOM 1321 N N . GLY A 1 176 ? 18.489 -14.336 -9.072 1.00 87.62 176 GLY A N 1
ATOM 1322 C CA . GLY A 1 176 ? 17.106 -14.655 -8.710 1.00 87.62 176 GLY A CA 1
ATOM 1323 C C . GLY A 1 176 ? 16.286 -13.500 -8.122 1.00 87.62 176 GLY A C 1
ATOM 1324 O O . GLY A 1 176 ? 15.131 -13.716 -7.769 1.00 87.62 176 GLY A O 1
ATOM 1325 N N . GLN A 1 177 ? 16.820 -12.275 -8.049 1.00 88.00 177 GLN A N 1
ATOM 1326 C CA . GLN A 1 177 ? 16.068 -11.072 -7.638 1.00 88.00 177 GLN A CA 1
ATOM 1327 C C . GLN A 1 177 ? 15.062 -10.583 -8.697 1.00 88.00 177 GLN A C 1
ATOM 1329 O O . GLN A 1 177 ? 14.241 -9.697 -8.433 1.00 88.00 177 GLN A O 1
ATOM 1334 N N . ARG A 1 178 ? 15.150 -11.122 -9.914 1.00 91.94 178 ARG A N 1
ATOM 1335 C CA . ARG A 1 178 ? 14.173 -10.959 -10.987 1.00 91.94 178 ARG A CA 1
ATOM 1336 C C . ARG A 1 178 ? 13.851 -12.327 -11.568 1.00 91.94 178 ARG A C 1
ATOM 1338 O O . ARG A 1 178 ? 14.761 -13.057 -11.951 1.00 91.94 178 ARG A O 1
ATOM 1345 N N . GLN A 1 179 ? 12.565 -12.636 -11.650 1.00 89.94 179 GLN A N 1
ATOM 1346 C CA . GLN A 1 179 ? 12.055 -13.889 -12.194 1.00 89.94 179 GLN A CA 1
ATOM 1347 C C . GLN A 1 179 ? 10.928 -13.607 -13.185 1.00 89.94 179 GLN A C 1
ATOM 1349 O O . GLN A 1 179 ? 10.131 -12.681 -13.001 1.00 89.94 179 GLN A O 1
ATOM 1354 N N . ALA A 1 180 ? 10.879 -14.398 -14.247 1.00 87.12 180 ALA A N 1
ATOM 1355 C CA . ALA A 1 180 ? 9.779 -14.435 -15.197 1.00 87.12 180 ALA A CA 1
ATOM 1356 C C . ALA A 1 180 ? 8.853 -15.632 -14.914 1.00 87.12 180 ALA A C 1
ATOM 1358 O O . ALA A 1 180 ? 9.087 -16.417 -13.994 1.00 87.12 180 ALA A O 1
ATOM 1359 N N . ALA A 1 181 ? 7.770 -15.757 -15.681 1.00 85.75 181 ALA A N 1
ATOM 1360 C CA . ALA A 1 181 ? 6.911 -16.933 -15.602 1.00 85.75 181 ALA A CA 1
ATOM 1361 C C . ALA A 1 181 ? 7.665 -18.193 -16.063 1.00 85.75 181 ALA A C 1
ATOM 1363 O O . ALA A 1 181 ? 8.487 -18.126 -16.977 1.00 85.75 181 ALA A O 1
ATOM 1364 N N . ASP A 1 182 ? 7.363 -19.328 -15.434 1.00 84.50 182 ASP A N 1
ATOM 1365 C CA . ASP A 1 182 ? 7.991 -20.614 -15.737 1.00 84.50 182 ASP A CA 1
ATOM 1366 C C . ASP A 1 182 ? 7.486 -21.188 -17.081 1.00 84.50 182 ASP A C 1
ATOM 1368 O O . ASP A 1 182 ? 6.273 -21.154 -17.312 1.00 84.50 182 ASP A O 1
ATOM 1372 N N . PRO A 1 183 ? 8.360 -21.697 -17.978 1.00 91.56 183 PRO A N 1
ATOM 1373 C CA . PRO A 1 183 ? 9.826 -21.735 -17.878 1.00 91.56 183 PRO A CA 1
ATOM 1374 C C . PRO A 1 183 ? 10.495 -20.354 -18.001 1.00 91.56 183 PRO A C 1
ATOM 1376 O O . PRO A 1 183 ? 10.302 -19.651 -19.001 1.00 91.56 183 PRO A O 1
ATOM 1379 N N . ASP A 1 184 ? 11.330 -19.983 -17.019 1.00 91.81 184 ASP A N 1
ATOM 1380 C CA . ASP A 1 184 ? 12.068 -18.707 -17.017 1.00 91.81 184 ASP A CA 1
ATOM 1381 C C . ASP A 1 184 ? 13.309 -18.774 -17.924 1.00 91.81 184 ASP A C 1
ATOM 1383 O O . ASP A 1 184 ? 14.443 -19.018 -17.495 1.00 91.81 184 ASP A O 1
ATOM 1387 N N . CYS A 1 185 ? 13.081 -18.539 -19.216 1.00 92.81 185 CYS A N 1
ATOM 1388 C CA . CYS A 1 185 ? 14.131 -18.526 -20.230 1.00 92.81 185 CYS A CA 1
ATOM 1389 C C . CYS A 1 185 ? 15.249 -17.515 -19.937 1.00 92.81 185 CYS A C 1
ATOM 1391 O O . CYS A 1 185 ? 16.417 -17.826 -20.160 1.00 92.81 185 CYS A O 1
ATOM 1393 N N . MET A 1 186 ? 14.930 -16.313 -19.439 1.00 94.31 186 MET A N 1
ATOM 1394 C CA . MET A 1 186 ? 15.951 -15.284 -19.201 1.00 94.31 186 MET A CA 1
ATOM 1395 C C . MET A 1 186 ? 16.886 -15.684 -18.064 1.00 94.31 186 MET A C 1
ATOM 1397 O O . MET A 1 186 ? 18.100 -15.534 -18.205 1.00 94.31 186 MET A O 1
ATOM 1401 N N . HIS A 1 187 ? 16.356 -16.248 -16.974 1.00 93.94 187 HIS A N 1
ATOM 1402 C CA . HIS A 1 187 ? 17.193 -16.793 -15.905 1.00 93.94 187 HIS A CA 1
ATOM 1403 C C . HIS A 1 187 ? 18.154 -17.866 -16.441 1.00 93.94 187 HIS A C 1
ATOM 1405 O O . HIS A 1 187 ? 19.362 -17.792 -16.196 1.00 93.94 187 HIS A O 1
ATOM 1411 N N . ALA A 1 188 ? 17.641 -18.824 -17.220 1.00 93.31 188 ALA A N 1
ATOM 1412 C CA . ALA A 1 188 ? 18.448 -19.902 -17.788 1.00 93.31 188 ALA A CA 1
ATOM 1413 C C . ALA A 1 188 ? 19.566 -19.379 -18.713 1.00 93.31 188 ALA A C 1
ATOM 1415 O O . ALA A 1 188 ? 20.730 -19.759 -18.555 1.00 93.31 188 ALA A O 1
ATOM 1416 N N . LEU A 1 189 ? 19.238 -18.467 -19.634 1.00 93.75 189 LEU A N 1
ATOM 1417 C CA . LEU A 1 189 ? 20.184 -17.908 -20.607 1.00 93.75 189 LEU A CA 1
ATOM 1418 C C . LEU A 1 189 ? 21.276 -17.071 -19.933 1.00 93.75 189 LEU A C 1
ATOM 1420 O O . LEU A 1 189 ? 22.466 -17.259 -20.195 1.00 93.75 189 LEU A O 1
ATOM 1424 N N . VAL A 1 190 ? 20.893 -16.178 -19.020 1.00 94.31 190 VAL A N 1
ATOM 1425 C CA . VAL A 1 190 ? 21.841 -15.295 -18.327 1.00 94.31 190 VAL A CA 1
ATOM 1426 C C . VAL A 1 190 ? 22.772 -16.081 -17.407 1.00 94.31 190 VAL A C 1
ATOM 1428 O O . VAL A 1 190 ? 23.929 -15.697 -17.234 1.00 94.31 190 VAL A O 1
ATOM 1431 N N . LYS A 1 191 ? 22.310 -17.195 -16.830 1.00 93.94 191 LYS A N 1
ATOM 1432 C CA . LYS A 1 191 ? 23.152 -18.090 -16.026 1.00 93.94 191 LYS A CA 1
ATOM 1433 C C . LYS A 1 191 ? 24.170 -18.856 -16.881 1.00 93.94 191 LYS A C 1
ATOM 1435 O O . LYS A 1 191 ? 25.282 -19.095 -16.415 1.00 93.94 191 LYS A O 1
ATOM 1440 N N . ALA A 1 192 ? 23.814 -19.204 -18.120 1.00 93.50 192 ALA A N 1
ATOM 1441 C CA . ALA A 1 192 ? 24.678 -19.938 -19.049 1.00 93.50 192 ALA A CA 1
ATOM 1442 C C . ALA A 1 192 ? 25.783 -19.070 -19.698 1.00 93.50 192 ALA A C 1
ATOM 1444 O O . ALA A 1 192 ? 26.851 -19.580 -20.072 1.00 93.50 192 ALA A O 1
ATOM 1445 N N . LEU A 1 193 ? 25.555 -17.759 -19.819 1.00 94.19 193 LEU A N 1
ATOM 1446 C CA . LEU A 1 193 ? 26.552 -16.781 -20.271 1.00 94.19 193 LEU A CA 1
ATOM 1447 C C . LEU A 1 193 ? 27.533 -16.409 -19.147 1.00 94.19 193 LEU A C 1
ATOM 1449 O O . LEU A 1 193 ? 27.180 -16.429 -17.965 1.00 94.19 193 LEU A O 1
ATOM 1453 N N . SER A 1 194 ? 28.779 -16.078 -19.500 1.00 93.62 194 SER A N 1
ATOM 1454 C CA . SER A 1 194 ? 29.730 -15.508 -18.533 1.00 93.62 194 SER A CA 1
ATOM 1455 C C . SER A 1 194 ? 29.436 -14.018 -18.279 1.00 93.62 194 SER A C 1
ATOM 1457 O O . SER A 1 194 ? 28.824 -13.365 -19.132 1.00 93.62 194 SER A O 1
ATOM 1459 N N . PRO A 1 195 ? 29.854 -13.449 -17.133 1.00 93.56 195 PRO A N 1
ATOM 1460 C CA . PRO A 1 195 ? 29.732 -12.011 -16.881 1.00 93.56 195 PRO A CA 1
ATOM 1461 C C . PRO A 1 195 ? 30.372 -11.145 -17.976 1.00 93.56 195 PRO A C 1
ATOM 1463 O O . PRO A 1 195 ? 29.805 -10.128 -18.363 1.00 93.56 195 PRO A O 1
ATOM 1466 N N . GLU A 1 196 ? 31.507 -11.573 -18.528 1.00 92.81 196 GLU A N 1
ATOM 1467 C CA . GLU A 1 196 ? 32.218 -10.881 -19.609 1.00 92.81 196 GLU A CA 1
ATOM 1468 C C . GLU A 1 196 ? 31.393 -10.883 -20.900 1.00 92.81 196 GLU A C 1
ATOM 1470 O O . GLU A 1 196 ? 31.232 -9.838 -21.525 1.00 92.81 196 GLU A O 1
ATOM 1475 N N . GLN A 1 197 ? 30.799 -12.029 -21.256 1.00 94.38 197 GLN A N 1
ATOM 1476 C CA . GLN A 1 197 ? 29.901 -12.148 -22.410 1.00 94.38 197 GLN A CA 1
ATOM 1477 C C . GLN A 1 197 ? 28.681 -11.224 -22.271 1.00 94.38 197 GLN A C 1
ATOM 1479 O O . GLN A 1 197 ? 28.290 -10.549 -23.219 1.00 94.38 197 GLN A O 1
ATOM 1484 N N . LEU A 1 198 ? 28.083 -11.153 -21.080 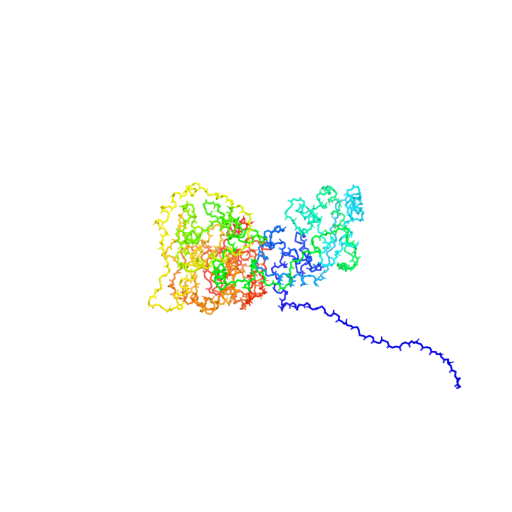1.00 94.00 198 LEU A N 1
ATOM 1485 C CA . LEU A 1 198 ? 26.967 -10.238 -20.830 1.00 94.00 198 LEU A CA 1
ATOM 1486 C C . LEU A 1 198 ? 27.414 -8.774 -20.958 1.00 94.00 198 LEU A C 1
ATOM 1488 O O . LEU A 1 198 ? 26.725 -7.980 -21.595 1.00 94.00 198 LEU A O 1
ATOM 1492 N N . ASN A 1 199 ? 28.583 -8.429 -20.416 1.00 93.56 199 ASN A N 1
ATOM 1493 C CA . ASN A 1 199 ? 29.127 -7.072 -20.461 1.00 93.56 199 ASN A CA 1
ATOM 1494 C C . ASN A 1 199 ? 29.461 -6.585 -21.878 1.00 93.56 199 ASN A C 1
ATOM 1496 O O . ASN A 1 199 ? 29.320 -5.385 -22.136 1.00 93.56 199 ASN A O 1
ATOM 1500 N N . THR A 1 200 ? 29.903 -7.466 -22.783 1.00 95.19 200 THR A N 1
ATOM 1501 C CA . THR A 1 200 ? 30.140 -7.110 -24.194 1.00 95.19 200 THR A CA 1
ATOM 1502 C C . THR A 1 200 ? 28.826 -6.958 -24.958 1.00 95.19 200 THR A C 1
ATOM 1504 O O . THR A 1 200 ? 28.666 -5.983 -25.694 1.00 95.19 200 THR A O 1
ATOM 1507 N N . ALA A 1 201 ? 27.837 -7.832 -24.728 1.00 95.50 201 ALA A N 1
ATOM 1508 C CA . ALA A 1 201 ? 26.500 -7.679 -25.311 1.00 95.50 201 ALA A CA 1
ATOM 1509 C C . ALA A 1 201 ? 25.843 -6.348 -24.910 1.00 95.50 201 ALA A C 1
ATOM 1511 O O . ALA A 1 201 ? 25.341 -5.624 -25.770 1.00 95.50 201 ALA A O 1
ATOM 1512 N N . THR A 1 202 ? 25.869 -5.978 -23.624 1.00 94.75 202 THR A N 1
ATOM 1513 C CA . THR A 1 202 ? 25.270 -4.711 -23.167 1.00 94.75 202 THR A CA 1
ATOM 1514 C C . THR A 1 202 ? 26.039 -3.484 -23.646 1.00 94.75 202 THR A C 1
ATOM 1516 O O . THR A 1 202 ? 25.413 -2.458 -23.915 1.00 94.75 202 THR A O 1
ATOM 1519 N N . ALA A 1 203 ? 27.364 -3.580 -23.810 1.00 93.75 203 ALA A N 1
ATOM 1520 C CA . ALA A 1 203 ? 28.169 -2.522 -24.420 1.00 93.75 203 ALA A CA 1
ATOM 1521 C C . ALA A 1 203 ? 27.773 -2.272 -25.881 1.00 93.75 203 ALA A C 1
ATOM 1523 O O . ALA A 1 203 ? 27.618 -1.119 -26.279 1.00 93.75 203 ALA A O 1
ATOM 1524 N N . TYR A 1 204 ? 27.568 -3.339 -26.661 1.00 95.19 204 TYR A N 1
ATOM 1525 C CA . TYR A 1 204 ? 27.083 -3.229 -28.036 1.00 95.19 204 TYR A CA 1
ATOM 1526 C C . TYR A 1 204 ? 25.680 -2.608 -28.088 1.00 95.19 204 TYR A C 1
ATOM 1528 O O . TYR A 1 204 ? 25.487 -1.608 -28.779 1.00 95.19 204 TYR A O 1
ATOM 1536 N N . LEU A 1 205 ? 24.723 -3.157 -27.329 1.00 94.69 205 LEU A N 1
ATOM 1537 C CA . LEU A 1 205 ? 23.316 -2.733 -27.336 1.00 94.69 205 LEU A CA 1
ATOM 1538 C C . LEU A 1 205 ? 23.137 -1.254 -26.968 1.00 94.69 205 LEU A C 1
ATOM 1540 O O . LEU A 1 205 ? 22.411 -0.537 -27.652 1.00 94.69 205 LEU A O 1
ATOM 1544 N N . ALA A 1 206 ? 23.817 -0.786 -25.917 1.00 91.31 206 ALA A N 1
ATOM 1545 C CA . ALA A 1 206 ? 23.696 0.594 -25.440 1.00 91.31 206 ALA A CA 1
ATOM 1546 C C . ALA A 1 206 ? 24.308 1.633 -26.400 1.00 91.31 206 ALA A C 1
ATOM 1548 O O . ALA A 1 206 ? 23.983 2.817 -26.306 1.00 91.31 206 ALA A O 1
ATOM 1549 N N . ALA A 1 207 ? 25.186 1.199 -27.309 1.00 91.44 207 ALA A N 1
ATOM 1550 C CA . ALA A 1 207 ? 25.835 2.056 -28.295 1.00 91.44 207 ALA A CA 1
ATOM 1551 C C . ALA A 1 207 ? 25.024 2.216 -29.593 1.00 91.44 207 ALA A C 1
ATOM 1553 O O . ALA A 1 207 ? 25.382 3.050 -30.425 1.00 91.44 207 ALA A O 1
ATOM 1554 N N . GLN A 1 208 ? 23.966 1.422 -29.801 1.00 91.44 208 GLN A N 1
ATOM 1555 C CA . GLN A 1 208 ? 23.209 1.467 -31.052 1.00 91.44 208 GLN A CA 1
ATOM 1556 C C . GLN A 1 208 ? 22.168 2.597 -31.049 1.00 91.44 208 GLN A C 1
ATOM 1558 O O . GLN A 1 208 ? 21.478 2.794 -30.042 1.00 91.44 208 GLN A O 1
ATOM 1563 N N . PRO A 1 209 ? 21.998 3.313 -32.177 1.00 90.56 209 PRO A N 1
ATOM 1564 C CA . PRO A 1 209 ? 20.858 4.197 -32.376 1.00 90.56 209 PRO A CA 1
ATOM 1565 C C . PRO A 1 209 ? 19.556 3.404 -32.468 1.00 90.56 209 PRO A C 1
ATOM 1567 O O . PRO A 1 209 ? 19.539 2.229 -32.839 1.00 90.56 209 PRO A O 1
ATOM 1570 N N . MET A 1 210 ? 18.448 4.072 -32.156 1.00 90.88 210 MET A N 1
ATOM 1571 C CA . MET A 1 210 ? 17.133 3.526 -32.473 1.00 90.88 210 MET A CA 1
ATOM 1572 C C . MET A 1 210 ? 16.910 3.549 -33.991 1.00 90.88 210 MET A C 1
ATOM 1574 O O . MET A 1 210 ? 17.294 4.529 -34.635 1.00 90.88 210 MET A O 1
ATOM 1578 N N . PRO A 1 211 ? 16.277 2.513 -34.568 1.00 91.25 211 PRO A N 1
ATOM 1579 C CA . PRO A 1 211 ? 15.841 2.545 -35.960 1.00 91.25 211 PRO A CA 1
ATOM 1580 C C . PRO A 1 211 ? 14.740 3.596 -36.178 1.00 91.25 211 PRO A C 1
ATOM 1582 O O . PRO A 1 211 ? 14.071 4.00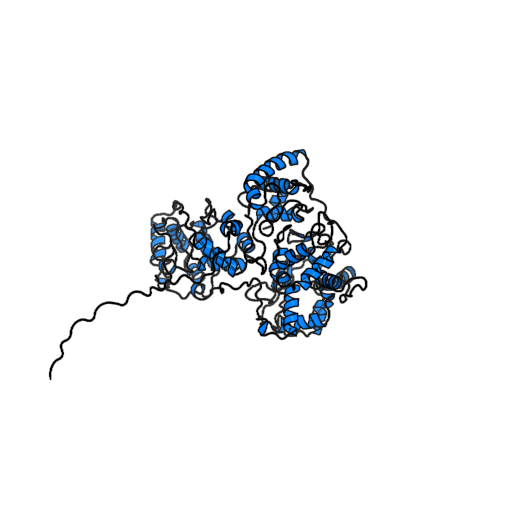7 -35.229 1.00 91.25 211 PRO A O 1
ATOM 1585 N N . GLU A 1 212 ? 14.513 3.982 -37.440 1.00 86.12 212 GLU A N 1
ATOM 1586 C CA . GLU A 1 212 ? 13.482 4.966 -37.827 1.00 86.12 212 GLU A CA 1
ATOM 1587 C C . GLU A 1 212 ? 12.085 4.601 -37.310 1.00 86.12 212 GLU A C 1
ATOM 1589 O O . GLU A 1 212 ? 11.337 5.470 -36.863 1.00 86.12 212 GLU A O 1
ATOM 1594 N N . ASN A 1 213 ? 11.747 3.308 -37.326 1.00 87.44 213 ASN A N 1
ATOM 1595 C CA . ASN A 1 213 ? 10.554 2.781 -36.680 1.00 87.44 213 ASN A CA 1
ATOM 1596 C C . ASN A 1 213 ? 10.937 2.052 -35.379 1.00 87.44 213 ASN A C 1
ATOM 1598 O O . ASN A 1 213 ? 11.298 0.875 -35.424 1.00 87.44 213 ASN A O 1
ATOM 1602 N N . PRO A 1 214 ? 10.845 2.715 -34.213 1.00 88.12 214 PRO A N 1
ATOM 1603 C CA . PRO A 1 214 ? 11.254 2.139 -32.935 1.00 88.12 214 PRO A CA 1
ATOM 1604 C C . PRO A 1 214 ? 10.229 1.166 -32.328 1.00 88.12 214 PRO A C 1
ATOM 1606 O O . PRO A 1 214 ? 10.440 0.697 -31.209 1.00 88.12 214 PRO A O 1
ATOM 1609 N N . LYS A 1 215 ? 9.111 0.882 -33.012 1.00 91.44 215 LYS A N 1
ATOM 1610 C CA . LYS A 1 215 ? 8.053 0.006 -32.489 1.00 91.44 215 LYS A CA 1
ATOM 1611 C C . LYS A 1 215 ? 8.512 -1.450 -32.398 1.00 91.44 215 LYS A C 1
ATOM 1613 O O . LYS A 1 215 ? 9.361 -1.908 -33.167 1.00 91.44 215 LYS A O 1
ATOM 1618 N N . ALA A 1 216 ? 7.916 -2.178 -31.458 1.00 93.19 216 ALA A N 1
ATOM 1619 C CA . ALA A 1 216 ? 8.074 -3.621 -31.377 1.00 93.19 216 ALA A CA 1
ATOM 1620 C C . ALA A 1 216 ? 7.531 -4.294 -32.645 1.00 93.19 216 ALA A C 1
ATOM 1622 O O . ALA A 1 216 ? 6.576 -3.819 -33.266 1.00 93.19 216 ALA A O 1
ATOM 1623 N N . ALA A 1 217 ? 8.161 -5.398 -33.032 1.00 93.62 217 ALA A N 1
ATOM 1624 C CA . ALA A 1 217 ? 7.723 -6.180 -34.174 1.00 93.62 217 ALA A CA 1
ATOM 1625 C C . ALA A 1 217 ? 6.390 -6.901 -33.869 1.00 93.62 217 ALA A C 1
ATOM 1627 O O . ALA A 1 217 ? 6.129 -7.225 -32.704 1.00 93.62 217 ALA A O 1
ATOM 1628 N N . PRO A 1 218 ? 5.548 -7.169 -34.885 1.00 92.19 218 PRO A N 1
ATOM 1629 C CA . PRO A 1 218 ? 4.324 -7.954 -34.721 1.00 92.19 218 PRO A CA 1
ATOM 1630 C C . PRO A 1 218 ? 4.579 -9.342 -34.114 1.00 92.19 218 PRO A C 1
ATOM 1632 O O . PRO A 1 218 ? 5.638 -9.934 -34.307 1.00 92.19 218 PRO A O 1
ATOM 1635 N N . SER A 1 219 ? 3.603 -9.899 -33.395 1.00 86.44 219 SER A N 1
ATOM 1636 C CA . SER A 1 219 ? 3.762 -11.187 -32.698 1.00 86.44 219 SER A CA 1
ATOM 1637 C C . SER A 1 219 ? 4.021 -12.378 -33.627 1.00 86.44 219 SER A C 1
ATOM 1639 O O . SER A 1 219 ? 4.612 -13.369 -33.210 1.00 86.44 219 SER A O 1
ATOM 1641 N N . ASP A 1 220 ? 3.566 -12.296 -34.875 1.00 88.00 220 ASP A N 1
ATOM 1642 C CA . ASP A 1 220 ? 3.719 -13.307 -35.924 1.00 88.00 220 ASP A CA 1
ATOM 1643 C C . ASP A 1 220 ? 5.011 -13.142 -36.741 1.00 88.00 220 ASP A C 1
ATOM 1645 O O . ASP A 1 220 ? 5.309 -13.970 -37.601 1.00 88.00 220 ASP A O 1
ATOM 1649 N N . SER A 1 221 ? 5.818 -12.110 -36.464 1.00 87.81 221 SER A N 1
ATOM 1650 C CA . SER A 1 221 ? 7.008 -11.810 -37.263 1.00 87.81 221 SER A CA 1
ATOM 1651 C C . SER A 1 221 ? 8.225 -12.676 -36.927 1.00 87.81 221 SER A C 1
ATOM 1653 O O . SER A 1 221 ? 9.233 -12.596 -37.628 1.00 87.81 221 SER A O 1
ATOM 1655 N N . ILE A 1 222 ? 8.193 -13.443 -35.831 1.00 86.44 222 ILE A N 1
ATOM 1656 C CA . ILE A 1 222 ? 9.294 -14.327 -35.431 1.00 86.44 222 ILE A CA 1
ATOM 1657 C C . ILE A 1 222 ? 8.790 -15.675 -34.919 1.00 86.44 222 ILE A C 1
ATOM 1659 O O . ILE A 1 222 ? 7.757 -15.777 -34.263 1.00 86.44 222 ILE A O 1
ATOM 1663 N N . GLN A 1 223 ? 9.584 -16.717 -35.157 1.00 87.50 223 GLN A N 1
ATOM 1664 C CA . GLN A 1 223 ? 9.410 -18.010 -34.511 1.00 87.50 223 GLN A CA 1
ATOM 1665 C C . GLN A 1 223 ? 10.349 -18.090 -33.307 1.00 87.50 223 GLN A C 1
ATOM 1667 O O . GLN A 1 223 ? 11.570 -18.114 -33.465 1.00 87.50 223 GLN A O 1
ATOM 1672 N N . PHE A 1 224 ? 9.788 -18.136 -32.098 1.00 88.06 224 PHE A N 1
ATOM 1673 C CA . PHE A 1 224 ? 10.598 -18.197 -30.885 1.00 88.06 224 PHE A CA 1
ATOM 1674 C C . PHE A 1 224 ? 11.390 -19.515 -30.802 1.00 88.06 224 PHE A C 1
ATOM 1676 O O . PHE A 1 224 ? 10.809 -20.592 -30.957 1.00 88.06 224 PHE A O 1
ATOM 1683 N N . PRO A 1 225 ? 12.701 -19.460 -30.498 1.00 89.00 225 PRO A N 1
ATOM 1684 C CA . PRO A 1 225 ? 13.545 -20.653 -30.410 1.00 89.00 225 PRO A CA 1
ATOM 1685 C C . PRO A 1 225 ? 13.287 -21.485 -29.144 1.00 89.00 225 PRO A C 1
ATOM 1687 O O . PRO A 1 225 ? 13.726 -22.630 -29.061 1.00 89.00 225 PRO A O 1
ATOM 1690 N N . LEU A 1 226 ? 12.604 -20.917 -28.144 1.00 88.94 226 LEU A N 1
ATOM 1691 C CA . LEU A 1 226 ? 12.346 -21.525 -26.839 1.00 88.94 226 LEU A CA 1
ATOM 1692 C C . LEU A 1 226 ? 10.878 -21.333 -26.442 1.00 88.94 226 LEU A C 1
ATOM 1694 O O . LEU A 1 226 ? 10.275 -20.304 -26.741 1.00 88.94 226 LEU A O 1
ATOM 1698 N N . LYS A 1 227 ? 10.319 -22.303 -25.708 1.00 89.06 227 LYS A N 1
ATOM 1699 C CA . LYS A 1 227 ? 9.007 -22.170 -25.059 1.00 89.06 227 LYS A CA 1
ATOM 1700 C C . LYS A 1 227 ? 9.187 -21.496 -23.701 1.00 89.06 227 LYS A C 1
ATOM 1702 O O . LYS A 1 227 ? 9.588 -22.150 -22.741 1.00 89.06 227 LYS A O 1
ATOM 1707 N N . CYS A 1 228 ? 8.917 -20.198 -23.638 1.00 87.69 228 CYS A N 1
ATOM 1708 C CA . CYS A 1 228 ? 9.090 -19.395 -22.431 1.00 87.69 228 CYS A CA 1
ATOM 1709 C C . CYS A 1 228 ? 7.750 -19.133 -21.747 1.00 87.69 228 CYS A C 1
ATOM 1711 O O . CYS A 1 228 ? 6.772 -18.788 -22.413 1.00 87.69 228 CYS A O 1
ATOM 1713 N N . GLY A 1 229 ? 7.716 -19.220 -20.415 1.00 84.69 229 GLY A N 1
ATOM 1714 C CA . GLY A 1 229 ? 6.485 -19.035 -19.640 1.00 84.69 229 GLY A CA 1
ATOM 1715 C C . GLY A 1 229 ? 5.837 -17.669 -19.847 1.00 84.69 229 GLY A C 1
ATOM 1716 O O . GLY A 1 229 ? 4.620 -17.535 -19.794 1.00 84.69 229 GLY A O 1
ATOM 1717 N N . THR A 1 230 ? 6.638 -16.649 -20.164 1.00 81.00 230 THR A N 1
ATOM 1718 C CA . THR A 1 230 ? 6.175 -15.286 -20.470 1.00 81.00 230 THR A CA 1
ATOM 1719 C C . THR A 1 230 ? 5.225 -15.196 -21.658 1.00 81.00 230 THR A C 1
ATOM 1721 O O . THR A 1 230 ? 4.536 -14.189 -21.783 1.00 81.00 230 THR A O 1
ATOM 1724 N N . HIS A 1 231 ? 5.211 -16.198 -22.539 1.00 79.38 231 HIS A N 1
ATOM 1725 C CA . HIS A 1 231 ? 4.338 -16.239 -23.717 1.00 79.38 231 HIS A CA 1
ATOM 1726 C C . HIS A 1 231 ? 3.099 -17.110 -23.514 1.00 79.38 231 HIS A C 1
ATOM 1728 O O . HIS A 1 231 ? 2.195 -17.075 -24.341 1.00 79.38 231 HIS A O 1
ATOM 1734 N N . THR A 1 232 ? 3.047 -17.887 -22.430 1.00 68.19 232 THR A N 1
ATOM 1735 C CA . THR A 1 232 ? 1.983 -18.872 -22.178 1.00 68.19 232 THR A CA 1
ATOM 1736 C C . THR A 1 232 ? 1.225 -18.636 -20.873 1.00 68.19 232 THR A C 1
ATOM 1738 O O . THR A 1 232 ? 0.097 -19.097 -20.739 1.00 68.19 232 THR A O 1
ATOM 1741 N N . ALA A 1 233 ? 1.820 -17.936 -19.905 1.00 60.00 233 ALA A N 1
ATOM 1742 C CA . ALA A 1 233 ? 1.244 -17.663 -18.594 1.00 60.00 233 ALA A CA 1
ATOM 1743 C C . ALA A 1 233 ? 1.118 -16.149 -18.378 1.00 60.00 233 ALA A C 1
ATOM 1745 O O . ALA A 1 233 ? 2.012 -15.503 -17.830 1.00 60.00 233 ALA A O 1
ATOM 1746 N N . THR A 1 234 ? -0.005 -15.574 -18.807 1.00 60.81 234 THR A N 1
ATOM 1747 C CA . THR A 1 234 ? -0.389 -14.206 -18.441 1.00 60.81 234 THR A CA 1
ATOM 1748 C C . THR A 1 234 ? -1.419 -14.224 -17.328 1.00 60.81 234 THR A C 1
ATOM 1750 O O . THR A 1 234 ? -2.383 -14.989 -17.391 1.00 60.81 234 THR A O 1
ATOM 1753 N N . ALA A 1 235 ? -1.254 -13.349 -16.333 1.00 57.97 235 ALA A N 1
ATOM 1754 C CA . ALA A 1 235 ? -2.348 -13.027 -15.423 1.00 57.97 235 ALA A CA 1
ATOM 1755 C C . ALA A 1 235 ? -3.567 -12.592 -16.253 1.00 57.97 235 ALA A C 1
ATOM 1757 O O . ALA A 1 235 ? -3.404 -11.872 -17.235 1.00 57.97 235 ALA A O 1
ATOM 1758 N N . VAL A 1 236 ? -4.763 -13.077 -15.904 1.00 57.69 236 VAL A N 1
ATOM 1759 C CA . VAL A 1 236 ? -5.984 -12.833 -16.686 1.00 57.69 236 VAL A CA 1
ATOM 1760 C C . VAL A 1 236 ? -6.333 -11.337 -16.621 1.00 57.69 236 VAL A C 1
ATOM 1762 O O . VAL A 1 236 ? -6.683 -10.850 -15.537 1.00 57.69 236 VAL A O 1
ATOM 1765 N N . PRO A 1 237 ? -6.244 -10.588 -17.740 1.00 54.62 237 PRO A N 1
ATOM 1766 C CA . PRO A 1 237 ? -6.640 -9.184 -17.770 1.00 54.62 237 PRO A CA 1
ATOM 1767 C C . PRO A 1 237 ? -8.146 -9.048 -17.492 1.00 54.62 237 PRO A C 1
ATOM 1769 O O . PRO A 1 237 ? -8.933 -9.896 -17.907 1.00 54.62 237 PRO A O 1
ATOM 1772 N N . GLY A 1 238 ? -8.554 -7.993 -16.779 1.00 47.47 238 GLY A N 1
ATOM 1773 C CA . GLY A 1 238 ? -9.968 -7.707 -16.483 1.00 47.47 238 GLY A CA 1
ATOM 1774 C C . GLY A 1 238 ? -10.526 -8.300 -15.180 1.00 47.47 238 GLY A C 1
ATOM 1775 O O . GLY A 1 238 ? -11.665 -8.013 -14.823 1.00 47.47 238 GLY A O 1
ATOM 1776 N N . SER A 1 239 ? -9.752 -9.079 -14.410 1.00 56.53 239 SER A N 1
ATOM 1777 C CA . SER A 1 239 ? -10.160 -9.442 -13.043 1.00 56.53 239 SER A CA 1
ATOM 1778 C C . SER A 1 239 ? -9.868 -8.284 -12.076 1.00 56.53 239 SER A C 1
ATOM 1780 O O . SER A 1 239 ? -8.708 -7.907 -11.921 1.00 56.53 239 SER A O 1
ATOM 1782 N N . ASN A 1 240 ? -10.850 -7.770 -11.332 1.00 56.28 240 ASN A N 1
ATOM 1783 C CA . ASN A 1 240 ? -10.622 -6.773 -10.265 1.00 56.28 240 ASN A CA 1
ATOM 1784 C C . ASN A 1 240 ? -9.943 -7.357 -9.002 1.00 56.28 240 ASN A C 1
ATOM 1786 O O . ASN A 1 240 ? -10.089 -6.832 -7.901 1.00 56.28 240 ASN A O 1
ATOM 1790 N N . ASN A 1 241 ? -9.192 -8.452 -9.146 1.00 58.69 241 ASN A N 1
ATOM 1791 C CA . ASN A 1 241 ? -8.599 -9.188 -8.039 1.00 58.69 241 ASN A CA 1
ATOM 1792 C C . ASN A 1 241 ? -7.432 -8.402 -7.438 1.00 58.69 241 ASN A C 1
ATOM 1794 O O . ASN A 1 241 ? -6.342 -8.342 -8.004 1.00 58.69 241 ASN A O 1
ATOM 1798 N N . ILE A 1 242 ? -7.684 -7.814 -6.274 1.00 57.16 242 ILE A N 1
ATOM 1799 C CA . ILE A 1 242 ? -6.663 -7.273 -5.365 1.00 57.16 242 ILE A CA 1
ATOM 1800 C C . ILE A 1 242 ? -6.415 -8.267 -4.226 1.00 57.16 242 ILE A C 1
ATOM 1802 O O . ILE A 1 242 ? -5.308 -8.352 -3.703 1.00 57.16 242 ILE A O 1
ATOM 1806 N N . SER A 1 243 ? -7.420 -9.090 -3.913 1.00 54.22 243 SER A N 1
ATOM 1807 C CA . SER A 1 243 ? -7.324 -10.199 -2.970 1.00 54.22 243 SER A CA 1
ATOM 1808 C C . SER A 1 243 ? -7.468 -11.532 -3.706 1.00 54.22 243 SER A C 1
ATOM 1810 O O . SER A 1 243 ? -8.452 -11.724 -4.425 1.00 54.22 243 SER A O 1
ATOM 1812 N N . PRO A 1 244 ? -6.517 -12.466 -3.542 1.00 53.81 244 PRO A N 1
ATOM 1813 C CA . PRO A 1 244 ? -6.637 -13.812 -4.069 1.00 53.81 244 PRO A CA 1
ATOM 1814 C C . PRO A 1 244 ? -7.580 -14.591 -3.153 1.00 53.81 244 PRO A C 1
ATOM 1816 O O . PRO A 1 244 ? -7.130 -15.317 -2.272 1.00 53.81 244 PRO A O 1
ATOM 1819 N N . GLU A 1 245 ? -8.891 -14.423 -3.314 1.00 66.50 245 GLU A N 1
ATOM 1820 C CA . GLU A 1 245 ? -9.798 -15.429 -2.771 1.00 66.50 245 GLU A CA 1
ATOM 1821 C C . GLU A 1 245 ? -9.579 -16.724 -3.549 1.00 66.50 245 GLU A C 1
ATOM 1823 O O . GLU A 1 245 ? -9.830 -16.761 -4.756 1.00 66.50 245 GLU A O 1
ATOM 1828 N N . PRO A 1 246 ? -9.075 -17.788 -2.903 1.00 67.00 246 PRO A N 1
ATOM 1829 C CA . PRO A 1 246 ? -8.700 -18.995 -3.623 1.00 67.00 246 PRO A CA 1
ATOM 1830 C C . PRO A 1 246 ? -9.920 -19.838 -4.015 1.00 67.00 246 PRO A C 1
ATOM 1832 O O . PRO A 1 246 ? -9.758 -20.855 -4.686 1.00 67.00 246 PRO A O 1
ATOM 1835 N N . ILE A 1 247 ? -11.129 -19.451 -3.587 1.00 78.62 247 ILE A N 1
ATOM 1836 C CA . ILE A 1 247 ? -12.371 -20.188 -3.817 1.00 78.62 247 ILE A CA 1
ATOM 1837 C C . ILE A 1 247 ? -13.455 -19.231 -4.301 1.00 78.62 247 ILE A C 1
ATOM 1839 O O . ILE A 1 247 ? -13.681 -18.180 -3.710 1.00 78.62 247 ILE A O 1
ATOM 1843 N N . ALA A 1 248 ? -14.160 -19.618 -5.360 1.00 79.31 248 ALA A N 1
ATOM 1844 C CA . ALA A 1 248 ? -15.322 -18.879 -5.825 1.00 79.31 248 ALA A CA 1
ATOM 1845 C C . ALA A 1 248 ? -16.497 -19.020 -4.836 1.00 79.31 248 ALA A C 1
ATOM 1847 O O . ALA A 1 248 ? -16.833 -20.121 -4.403 1.00 79.31 248 ALA A O 1
ATOM 1848 N N . LEU A 1 249 ? -17.170 -17.914 -4.504 1.00 81.38 249 LEU A N 1
ATOM 1849 C CA . LEU A 1 249 ? -18.260 -17.910 -3.514 1.00 81.38 249 LEU A CA 1
ATOM 1850 C C . LEU A 1 249 ? -19.442 -18.825 -3.885 1.00 81.38 249 LEU A C 1
ATOM 1852 O O . LEU A 1 249 ? -20.179 -19.266 -3.008 1.00 81.38 249 LEU A O 1
ATOM 1856 N N . ASN A 1 250 ? -19.642 -19.120 -5.172 1.00 82.50 250 ASN A N 1
ATOM 1857 C CA . ASN A 1 250 ? -20.740 -19.961 -5.657 1.00 82.50 250 ASN A CA 1
ATOM 1858 C C . ASN A 1 250 ? -20.582 -21.454 -5.321 1.00 82.50 250 ASN A C 1
ATOM 1860 O O . ASN A 1 250 ? -21.562 -22.185 -5.424 1.00 82.50 250 ASN A O 1
ATOM 1864 N N . VAL A 1 251 ? -19.388 -21.905 -4.923 1.00 89.50 251 VAL A N 1
ATOM 1865 C CA . VAL A 1 251 ? -19.144 -23.299 -4.504 1.00 89.50 251 VAL A CA 1
ATOM 1866 C C . VAL A 1 251 ? -19.108 -23.475 -2.982 1.00 89.50 251 VAL A C 1
ATOM 1868 O O . VAL A 1 251 ? -18.819 -24.571 -2.503 1.00 89.50 251 VAL A O 1
ATOM 1871 N N . LEU A 1 252 ? -19.364 -22.401 -2.230 1.00 92.31 252 LEU A N 1
ATOM 1872 C CA . LEU A 1 252 ? -19.423 -22.395 -0.770 1.00 92.31 252 LEU A CA 1
ATOM 1873 C C . LEU A 1 252 ? -20.869 -22.584 -0.286 1.00 92.31 252 LEU A C 1
ATOM 1875 O O . LEU A 1 252 ? -21.809 -22.045 -0.877 1.00 92.31 252 LEU A O 1
ATOM 1879 N N . SER A 1 253 ? -21.044 -23.305 0.817 1.00 96.38 253 SER A N 1
ATOM 1880 C CA . SER A 1 253 ? -22.282 -23.310 1.604 1.00 96.38 253 SER A CA 1
ATOM 1881 C C . SER A 1 253 ? -22.551 -21.935 2.226 1.00 96.38 253 SER A C 1
ATOM 1883 O O . SER A 1 253 ? -21.653 -21.102 2.338 1.00 96.38 253 SER A O 1
ATOM 1885 N N . GLU A 1 254 ? -23.776 -21.684 2.696 1.00 96.69 254 GLU A N 1
ATOM 1886 C CA . GLU A 1 254 ? -24.103 -20.420 3.378 1.00 96.69 254 GLU A CA 1
ATOM 1887 C C . GLU A 1 254 ? -23.251 -20.181 4.631 1.00 96.69 254 GLU A C 1
ATOM 1889 O O . GLU A 1 254 ? -22.884 -19.045 4.922 1.00 96.69 254 GLU A O 1
ATOM 1894 N N . GLN A 1 255 ? -22.890 -21.250 5.346 1.00 97.31 255 GLN A N 1
ATOM 1895 C CA . GLN A 1 255 ? -21.991 -21.167 6.492 1.00 97.31 255 GLN A CA 1
ATOM 1896 C C . GLN A 1 255 ? -20.602 -20.671 6.073 1.00 97.31 255 GLN A C 1
ATOM 1898 O O . GLN A 1 255 ? -20.081 -19.699 6.616 1.00 97.31 255 GLN A O 1
ATOM 1903 N N . GLU A 1 256 ? -20.030 -21.300 5.049 1.00 96.94 256 GLU A N 1
ATOM 1904 C CA . GLU A 1 256 ? -18.715 -20.941 4.523 1.00 96.94 256 GLU A CA 1
ATOM 1905 C C . GLU A 1 256 ? -18.718 -19.557 3.861 1.00 96.94 256 GLU A C 1
ATOM 1907 O O . GLU A 1 256 ? -17.710 -18.863 3.922 1.00 96.94 256 GLU A O 1
ATOM 1912 N N . LYS A 1 257 ? -19.835 -19.105 3.272 1.00 96.06 257 LYS A N 1
ATOM 1913 C CA . LYS A 1 257 ? -19.970 -17.730 2.759 1.00 96.06 257 LYS A CA 1
ATOM 1914 C C . LYS A 1 257 ? -19.903 -16.697 3.881 1.00 96.06 257 LYS A C 1
ATOM 1916 O O . LYS A 1 257 ? -19.206 -15.693 3.731 1.00 96.06 257 LYS A O 1
ATOM 1921 N N . ARG A 1 258 ? -20.580 -16.938 5.013 1.00 96.94 258 ARG A N 1
ATOM 1922 C CA . ARG A 1 258 ? -20.453 -16.080 6.206 1.00 96.94 258 ARG A CA 1
ATOM 1923 C C . ARG A 1 258 ? -19.028 -16.119 6.757 1.00 96.94 258 ARG A C 1
ATOM 1925 O O . ARG A 1 258 ? -18.464 -15.068 7.046 1.00 96.94 258 ARG A O 1
ATOM 1932 N N . GLY A 1 259 ? -18.408 -17.296 6.795 1.00 96.94 259 GLY A N 1
ATOM 1933 C CA . GLY A 1 259 ? -17.001 -17.453 7.159 1.00 96.94 259 GLY A CA 1
ATOM 1934 C C . GLY A 1 259 ? -16.038 -16.684 6.253 1.00 96.94 259 GLY A C 1
ATOM 1935 O O . GLY A 1 259 ? -15.140 -16.008 6.749 1.00 96.94 259 GLY A O 1
ATOM 1936 N N . ALA A 1 260 ? -16.250 -16.723 4.936 1.00 95.19 260 ALA A N 1
ATOM 1937 C CA . ALA A 1 260 ? -15.471 -15.968 3.956 1.00 95.19 260 ALA A CA 1
ATOM 1938 C C . ALA A 1 260 ? -15.622 -14.457 4.168 1.00 95.19 260 ALA A C 1
ATOM 1940 O O . ALA A 1 260 ? -14.632 -13.725 4.167 1.00 95.19 260 ALA A O 1
ATOM 1941 N N . TYR A 1 261 ? -16.849 -13.994 4.426 1.00 95.69 261 TYR A N 1
ATOM 1942 C CA . TYR A 1 261 ? -17.118 -12.599 4.768 1.00 95.69 261 TYR A CA 1
ATOM 1943 C C . TYR A 1 261 ? -16.348 -12.156 6.020 1.00 95.69 261 TYR A C 1
ATOM 1945 O O . TYR A 1 261 ? -15.651 -11.142 5.984 1.00 95.69 261 TYR A O 1
ATOM 1953 N N . LEU A 1 262 ? -16.400 -12.943 7.099 1.00 96.50 262 LEU A N 1
ATOM 1954 C CA . LEU A 1 262 ? -15.660 -12.666 8.333 1.00 96.50 262 LEU A CA 1
ATOM 1955 C C . LEU A 1 262 ? -14.138 -12.710 8.102 1.00 96.50 262 LEU A C 1
ATOM 1957 O O . LEU A 1 262 ? -13.415 -11.833 8.569 1.00 96.50 262 LEU A O 1
ATOM 1961 N N . ALA A 1 263 ? -13.638 -13.667 7.318 1.00 95.62 263 ALA A N 1
ATOM 1962 C CA . ALA A 1 263 ? -12.216 -13.762 6.986 1.00 95.62 263 ALA A CA 1
ATOM 1963 C C . ALA A 1 263 ? -11.706 -12.523 6.232 1.00 95.62 263 ALA A C 1
ATOM 1965 O O . ALA A 1 263 ? -10.571 -12.090 6.455 1.00 95.62 263 ALA A O 1
ATOM 1966 N N . ARG A 1 264 ? -12.531 -11.950 5.343 1.00 92.75 264 ARG A N 1
ATOM 1967 C CA . ARG A 1 264 ? -12.236 -10.672 4.681 1.00 92.75 264 ARG A CA 1
ATOM 1968 C C . ARG A 1 264 ? -12.286 -9.526 5.676 1.00 92.75 264 ARG A C 1
ATOM 1970 O O . ARG A 1 264 ? -11.323 -8.777 5.754 1.00 92.75 264 ARG A O 1
ATOM 1977 N N . LEU A 1 265 ? -13.356 -9.419 6.462 1.00 93.81 265 LEU A N 1
ATOM 1978 C CA . LEU A 1 265 ? -13.548 -8.307 7.392 1.00 93.81 265 LEU A CA 1
ATOM 1979 C C . LEU A 1 265 ? -12.424 -8.226 8.438 1.00 93.81 265 LEU A C 1
ATOM 1981 O O . LEU A 1 265 ? -11.900 -7.143 8.688 1.00 93.81 265 LEU A O 1
ATOM 1985 N N . GLY A 1 266 ? -11.970 -9.371 8.952 1.00 93.81 266 GLY A N 1
ATOM 1986 C CA . GLY A 1 266 ? -10.817 -9.475 9.854 1.00 93.81 266 GLY A CA 1
ATOM 1987 C C . GLY A 1 266 ? -9.449 -9.385 9.176 1.00 93.81 266 GLY A C 1
ATOM 1988 O O . GLY A 1 266 ? -8.432 -9.593 9.832 1.00 93.81 266 GLY A O 1
ATOM 1989 N N . ASN A 1 267 ? -9.409 -9.133 7.864 1.00 92.94 267 ASN A N 1
ATOM 1990 C CA . ASN A 1 267 ? -8.203 -9.064 7.040 1.00 92.94 267 ASN A CA 1
ATOM 1991 C C . ASN A 1 267 ? -7.261 -10.276 7.211 1.00 92.94 267 ASN A C 1
ATOM 1993 O O . ASN A 1 267 ? -6.032 -10.143 7.195 1.00 92.94 267 ASN A O 1
ATOM 1997 N N . CYS A 1 268 ? -7.814 -11.485 7.371 1.00 94.50 268 CYS A N 1
ATOM 1998 C CA . CYS A 1 268 ? -7.014 -12.676 7.668 1.00 94.50 268 CYS A CA 1
ATOM 1999 C C . CYS A 1 268 ? -5.982 -12.950 6.564 1.00 94.50 268 CYS A C 1
ATOM 2001 O O . CYS A 1 268 ? -4.830 -13.271 6.855 1.00 94.50 268 CYS A O 1
ATOM 2003 N N . ALA A 1 269 ? -6.369 -12.778 5.294 1.00 91.06 269 ALA A N 1
ATOM 2004 C CA . ALA A 1 269 ? -5.480 -12.982 4.152 1.00 91.06 269 ALA A CA 1
ATOM 2005 C C . ALA A 1 269 ? -4.294 -12.006 4.139 1.00 91.06 269 ALA A C 1
ATOM 2007 O O . ALA A 1 269 ? -3.194 -12.424 3.775 1.00 91.06 269 ALA A O 1
ATOM 2008 N N . GLY A 1 270 ? -4.499 -10.749 4.557 1.00 88.69 270 GLY A N 1
ATOM 2009 C CA . GLY A 1 270 ? -3.445 -9.735 4.620 1.00 88.69 270 GLY A CA 1
ATOM 2010 C C . GLY A 1 270 ? -2.307 -10.178 5.538 1.00 88.69 270 GLY A C 1
ATOM 2011 O O . GLY A 1 270 ? -1.146 -10.220 5.131 1.00 88.69 270 GLY A O 1
ATOM 2012 N N . CYS A 1 271 ? -2.628 -10.642 6.745 1.00 90.81 271 CYS A N 1
ATOM 2013 C CA . CYS A 1 271 ? -1.614 -11.121 7.687 1.00 90.81 271 CYS A CA 1
ATOM 2014 C C . CYS A 1 271 ? -1.082 -12.518 7.334 1.00 90.81 271 CYS A C 1
ATOM 2016 O O . CYS A 1 271 ? 0.120 -12.771 7.438 1.00 90.81 271 CYS A O 1
ATOM 2018 N N . HIS A 1 272 ? -1.943 -13.440 6.901 1.00 95.12 272 HIS A N 1
ATOM 2019 C CA . HIS A 1 272 ? -1.600 -14.855 6.725 1.00 95.12 272 HIS A CA 1
ATOM 2020 C C . HIS A 1 272 ? -1.163 -15.227 5.300 1.00 95.12 272 HIS A C 1
ATOM 2022 O O . HIS A 1 272 ? -1.194 -16.399 4.935 1.00 95.12 272 HIS A O 1
ATOM 2028 N N . THR A 1 273 ? -0.698 -14.266 4.498 1.00 91.25 273 THR A N 1
ATOM 2029 C CA . THR A 1 273 ? -0.148 -14.521 3.156 1.00 91.25 273 THR A CA 1
ATOM 2030 C C . THR A 1 273 ? 1.212 -13.847 2.994 1.00 91.25 273 THR A C 1
ATOM 2032 O O . THR A 1 273 ? 1.292 -12.642 2.782 1.00 91.25 273 THR A O 1
ATOM 2035 N N . ALA A 1 274 ? 2.302 -14.618 3.069 1.00 89.56 274 ALA A N 1
ATOM 2036 C CA . ALA A 1 274 ? 3.642 -14.115 2.735 1.00 89.56 274 ALA A CA 1
ATOM 2037 C C . ALA A 1 274 ? 3.921 -14.131 1.229 1.00 89.56 274 ALA A C 1
ATOM 2039 O O . ALA A 1 274 ? 4.607 -13.265 0.697 1.00 89.56 274 ALA A O 1
ATOM 2040 N N . ASN A 1 275 ? 3.408 -15.157 0.550 1.00 84.94 275 ASN A N 1
ATOM 2041 C CA . ASN A 1 275 ? 3.561 -15.357 -0.881 1.00 84.94 275 ASN A CA 1
ATOM 2042 C C . ASN A 1 275 ? 2.164 -15.322 -1.513 1.00 84.94 275 ASN A C 1
ATOM 2044 O O . ASN A 1 275 ? 1.374 -16.218 -1.211 1.00 84.94 275 ASN A O 1
ATOM 2048 N N . PRO A 1 276 ? 1.857 -14.364 -2.405 1.00 79.88 276 PRO A N 1
ATOM 2049 C CA . PRO A 1 276 ? 0.553 -14.274 -3.067 1.00 79.88 276 PRO A CA 1
ATOM 2050 C C . PRO A 1 276 ? 0.121 -15.555 -3.800 1.00 79.88 276 PRO A C 1
ATOM 2052 O O . PRO A 1 276 ? -1.070 -15.823 -3.916 1.00 79.88 276 PRO A O 1
ATOM 2055 N N . LYS A 1 277 ? 1.074 -16.393 -4.237 1.00 79.94 277 LYS A N 1
ATOM 2056 C CA . LYS A 1 277 ? 0.810 -17.704 -4.866 1.00 79.94 277 LYS A CA 1
ATOM 2057 C C . LYS A 1 277 ? 0.407 -18.795 -3.867 1.00 79.94 277 LYS A C 1
ATOM 2059 O O . LYS A 1 277 ? 0.035 -19.893 -4.270 1.00 79.94 277 LYS A O 1
ATOM 2064 N N . LYS A 1 278 ? 0.532 -18.524 -2.569 1.00 88.00 278 LYS A N 1
ATOM 2065 C CA . LYS A 1 278 ? 0.182 -19.414 -1.458 1.00 88.00 278 LYS A CA 1
ATOM 2066 C C . LYS A 1 278 ? -0.702 -18.660 -0.447 1.00 88.00 278 LYS A C 1
ATOM 2068 O O . LYS A 1 278 ? -0.260 -18.417 0.680 1.00 88.00 278 LYS A O 1
ATOM 2073 N N . PRO A 1 279 ? -1.919 -18.246 -0.842 1.00 90.00 279 PRO A N 1
ATOM 2074 C CA . PRO A 1 279 ? -2.804 -17.478 0.029 1.00 90.00 279 PRO A CA 1
ATOM 2075 C C . PRO A 1 279 ? -3.118 -18.260 1.311 1.00 90.00 279 PRO A C 1
ATOM 2077 O O . PRO A 1 279 ? -3.251 -19.484 1.273 1.00 90.00 279 PRO A O 1
ATOM 2080 N N . TYR A 1 280 ? -3.207 -17.559 2.446 1.00 94.69 280 TYR A N 1
ATOM 2081 C CA . TYR A 1 280 ? -3.463 -18.121 3.787 1.00 94.69 280 TYR A CA 1
ATOM 2082 C C . TYR A 1 280 ? -2.391 -19.083 4.340 1.00 94.69 280 TYR A C 1
ATOM 2084 O O . TYR A 1 280 ? -2.538 -19.591 5.454 1.00 94.69 280 TYR A O 1
ATOM 2092 N N . ALA A 1 281 ? -1.291 -19.333 3.623 1.00 95.56 281 ALA A N 1
ATOM 2093 C CA . ALA A 1 281 ? -0.256 -20.281 4.044 1.00 95.56 281 ALA A CA 1
ATOM 2094 C C . ALA A 1 281 ? 0.708 -19.744 5.127 1.00 95.56 281 ALA A C 1
ATOM 2096 O O . ALA A 1 281 ? 1.637 -20.447 5.528 1.00 95.56 281 ALA A O 1
ATOM 2097 N N . GLY A 1 282 ? 0.497 -18.520 5.612 1.00 94.88 282 GLY A N 1
ATOM 2098 C CA . GLY A 1 282 ? 1.299 -17.882 6.652 1.00 94.88 282 GLY A CA 1
ATOM 2099 C C . GLY A 1 282 ? 2.693 -17.458 6.192 1.00 94.88 282 GLY A C 1
ATOM 2100 O O . GLY A 1 282 ? 2.979 -17.326 4.999 1.00 94.88 282 GLY A O 1
ATOM 2101 N N . GLY A 1 283 ? 3.570 -17.242 7.172 1.00 94.12 283 GLY A N 1
ATOM 2102 C CA . GLY A 1 283 ? 4.989 -16.936 6.995 1.00 94.12 283 GLY A CA 1
ATOM 2103 C C . GLY A 1 283 ? 5.319 -15.453 6.843 1.00 94.12 283 GLY A C 1
ATOM 2104 O O . GLY A 1 283 ? 6.484 -15.125 6.625 1.00 94.12 283 GLY A O 1
ATOM 2105 N N . ARG A 1 284 ? 4.334 -14.548 6.935 1.00 92.88 284 ARG A N 1
ATOM 2106 C CA . ARG A 1 284 ? 4.584 -13.105 6.818 1.00 92.88 284 ARG A CA 1
ATOM 2107 C C . ARG A 1 284 ? 5.247 -12.639 8.106 1.00 92.88 284 ARG A C 1
ATOM 2109 O O . ARG A 1 284 ? 4.712 -12.883 9.186 1.00 92.88 284 ARG A O 1
ATOM 2116 N N . ALA A 1 285 ? 6.400 -11.987 7.984 1.00 93.69 285 ALA A N 1
ATOM 2117 C CA . ALA A 1 285 ? 7.059 -11.354 9.116 1.00 93.69 285 ALA A CA 1
ATOM 2118 C C . ALA A 1 285 ? 6.257 -10.122 9.554 1.00 93.69 285 ALA A C 1
ATOM 2120 O O . ALA A 1 285 ? 5.936 -9.257 8.736 1.00 93.69 285 ALA A O 1
ATOM 2121 N N . ILE A 1 286 ? 5.950 -10.048 10.842 1.00 92.00 286 ILE A N 1
ATOM 2122 C CA . ILE A 1 286 ? 5.386 -8.876 11.500 1.00 92.00 286 ILE A CA 1
ATOM 2123 C C . ILE A 1 286 ? 6.481 -8.354 12.421 1.00 92.00 286 ILE A C 1
ATOM 2125 O O . ILE A 1 286 ? 6.842 -8.981 13.420 1.00 92.00 286 ILE A O 1
ATOM 2129 N N . GLU A 1 287 ? 7.051 -7.220 12.036 1.00 91.12 287 GLU A N 1
ATOM 2130 C CA . GLU A 1 287 ? 8.076 -6.546 12.819 1.00 91.12 287 GLU A CA 1
ATOM 2131 C C . GLU A 1 287 ? 7.419 -5.859 14.021 1.00 91.12 287 GLU A C 1
ATOM 2133 O O . GLU A 1 287 ? 6.455 -5.103 13.877 1.00 91.12 287 GLU A O 1
ATOM 2138 N N . THR A 1 288 ? 7.945 -6.111 15.216 1.00 91.12 288 THR A N 1
ATOM 2139 C CA . THR A 1 288 ? 7.498 -5.458 16.450 1.00 91.12 288 THR A CA 1
ATOM 2140 C C . THR A 1 288 ? 8.693 -4.826 17.161 1.00 91.12 288 THR A C 1
ATOM 2142 O O . THR A 1 288 ? 9.830 -5.234 16.917 1.00 91.12 288 THR A O 1
ATOM 2145 N N . PRO A 1 289 ? 8.480 -3.883 18.097 1.00 90.12 289 PRO A N 1
ATOM 2146 C CA . PRO A 1 289 ? 9.567 -3.365 18.933 1.00 90.12 289 PRO A CA 1
ATOM 2147 C C . PRO A 1 289 ? 10.311 -4.440 19.742 1.00 90.12 289 PRO A C 1
ATOM 2149 O O . PRO A 1 289 ? 11.373 -4.162 20.285 1.00 90.12 289 PRO A O 1
ATOM 2152 N N . PHE A 1 290 ? 9.752 -5.650 19.840 1.00 92.31 290 PHE A N 1
ATOM 2153 C CA . PHE A 1 290 ? 10.269 -6.762 20.636 1.00 92.31 290 PHE A CA 1
ATOM 2154 C C . PHE A 1 290 ? 10.949 -7.850 19.785 1.00 92.31 290 PHE A C 1
ATOM 2156 O O . PHE A 1 290 ? 11.398 -8.860 20.329 1.00 92.31 290 PHE A O 1
ATOM 2163 N N . GLY A 1 291 ? 11.014 -7.660 18.463 1.00 92.88 291 GLY A N 1
ATOM 2164 C CA . GLY A 1 291 ? 11.515 -8.628 17.486 1.00 92.88 291 GLY A CA 1
ATOM 2165 C C . GLY A 1 291 ? 10.447 -9.071 16.484 1.00 92.88 291 GLY A C 1
ATOM 2166 O O . GLY A 1 291 ? 9.326 -8.547 16.468 1.00 92.88 291 GLY A O 1
ATOM 2167 N N . LYS A 1 292 ? 10.793 -10.041 15.634 1.00 94.38 292 LYS A N 1
ATOM 2168 C CA . LYS A 1 292 ? 9.902 -10.526 14.570 1.00 94.38 292 LYS A CA 1
ATOM 2169 C C . LYS A 1 292 ? 9.029 -11.656 15.067 1.00 94.38 292 LYS A C 1
ATOM 2171 O O . LYS A 1 292 ? 9.488 -12.579 15.736 1.00 94.38 292 LYS A O 1
ATOM 2176 N N . ILE A 1 293 ? 7.778 -11.631 14.653 1.00 94.50 293 ILE A N 1
ATOM 2177 C CA . ILE A 1 293 ? 6.881 -12.779 14.746 1.00 94.50 293 ILE A CA 1
ATOM 2178 C C . ILE A 1 293 ? 6.397 -13.125 13.343 1.00 94.50 293 ILE A C 1
ATOM 2180 O O . ILE A 1 293 ? 6.422 -12.286 12.445 1.00 94.50 293 ILE A O 1
ATOM 2184 N N . TYR A 1 294 ? 5.925 -14.350 13.159 1.00 95.62 294 TYR A N 1
ATOM 2185 C CA . TYR A 1 294 ? 5.503 -14.832 11.852 1.00 95.62 294 TYR A CA 1
ATOM 2186 C C . TYR A 1 294 ? 4.053 -15.292 11.897 1.00 95.62 294 TYR A C 1
ATOM 2188 O O . TYR A 1 294 ? 3.649 -15.995 12.827 1.00 95.62 294 TYR A O 1
ATOM 2196 N N . SER A 1 295 ? 3.270 -14.907 10.889 1.00 95.12 295 SER A N 1
ATOM 2197 C CA . SER A 1 295 ? 1.889 -15.370 10.768 1.00 95.12 295 SER A CA 1
ATOM 2198 C C . SER A 1 295 ? 1.828 -16.882 10.538 1.00 95.12 295 SER A C 1
ATOM 2200 O O . SER A 1 295 ? 2.641 -17.466 9.814 1.00 95.12 295 SER A O 1
ATOM 2202 N N . THR A 1 296 ? 0.867 -17.542 11.176 1.00 95.56 296 THR A N 1
ATOM 2203 C CA . THR A 1 296 ? 0.683 -18.995 11.079 1.00 95.56 296 THR A CA 1
ATOM 2204 C C . THR A 1 296 ? 0.009 -19.395 9.768 1.00 95.56 296 THR A C 1
ATOM 2206 O O . THR A 1 296 ? -0.580 -18.571 9.075 1.00 95.56 296 THR A O 1
ATOM 2209 N N . ASN A 1 297 ? 0.100 -20.667 9.396 1.00 97.12 297 ASN A N 1
ATOM 2210 C CA . ASN A 1 297 ? -0.605 -21.202 8.236 1.00 97.12 297 ASN A CA 1
ATOM 2211 C C . ASN A 1 297 ? -2.067 -21.519 8.609 1.00 97.12 297 ASN A C 1
ATOM 2213 O O . ASN A 1 297 ? -2.314 -22.319 9.509 1.00 97.12 297 ASN A O 1
ATOM 2217 N N . LEU A 1 298 ? -3.028 -20.889 7.928 1.00 97.38 298 LEU A N 1
ATOM 2218 C CA . LEU A 1 298 ? -4.467 -21.072 8.163 1.00 97.38 298 LEU A CA 1
ATOM 2219 C C . LEU A 1 298 ? -5.113 -22.103 7.223 1.00 97.38 298 LEU A C 1
ATOM 2221 O O . LEU A 1 298 ? -6.297 -22.395 7.355 1.00 97.38 298 LEU A O 1
ATOM 2225 N N . THR A 1 299 ? -4.367 -22.668 6.272 1.00 97.44 299 THR A N 1
ATOM 2226 C CA . THR A 1 299 ? -4.903 -23.679 5.342 1.00 97.44 299 THR A CA 1
ATOM 2227 C C . THR A 1 299 ? -5.202 -25.000 6.065 1.00 97.44 299 THR A C 1
ATOM 2229 O O . THR A 1 299 ? -4.611 -25.268 7.116 1.00 97.44 299 THR A O 1
ATOM 2232 N N . PRO A 1 300 ? -6.037 -25.907 5.519 1.00 97.69 300 PRO A N 1
ATOM 2233 C CA . PRO A 1 300 ? -6.342 -27.192 6.154 1.00 97.69 300 PRO A CA 1
ATOM 2234 C C . PRO A 1 300 ? -5.201 -28.217 6.052 1.00 97.69 300 PRO A C 1
ATOM 2236 O O . PRO A 1 300 ? -5.434 -29.416 6.207 1.00 97.69 300 PRO A O 1
ATOM 2239 N N . ASN A 1 301 ? -3.959 -27.787 5.811 1.00 98.06 301 ASN A N 1
ATOM 2240 C CA . ASN A 1 301 ? -2.809 -28.678 5.860 1.00 98.06 301 ASN A CA 1
ATOM 2241 C C . ASN A 1 301 ? -2.704 -29.353 7.243 1.00 98.06 301 ASN A C 1
ATOM 2243 O O . ASN A 1 301 ? -2.782 -28.691 8.277 1.00 98.06 301 ASN A O 1
ATOM 2247 N N . ALA A 1 302 ? -2.540 -30.679 7.258 1.00 96.81 302 ALA A N 1
ATOM 2248 C CA . ALA A 1 302 ? -2.583 -31.483 8.481 1.00 96.81 302 ALA A CA 1
ATOM 2249 C C . ALA A 1 302 ? -1.381 -31.283 9.414 1.00 96.81 302 ALA A C 1
ATOM 2251 O O . ALA A 1 302 ? -1.523 -31.458 10.622 1.00 96.81 302 ALA A O 1
ATOM 2252 N N . GLU A 1 303 ? -0.213 -30.948 8.874 1.00 95.75 303 GLU A N 1
ATOM 2253 C CA . GLU A 1 303 ? 1.029 -30.864 9.646 1.00 95.75 303 GLU A CA 1
ATOM 2254 C C . GLU A 1 303 ? 1.347 -29.435 10.082 1.00 95.75 303 GLU A C 1
ATOM 2256 O O . GLU A 1 303 ? 1.760 -29.203 11.215 1.00 95.75 303 GLU A O 1
ATOM 2261 N N . HIS A 1 304 ? 1.152 -28.473 9.184 1.00 95.31 304 HIS A N 1
ATOM 2262 C CA . HIS A 1 304 ? 1.566 -27.090 9.390 1.00 95.31 304 HIS A CA 1
ATOM 2263 C C . HIS A 1 304 ? 0.400 -26.111 9.537 1.00 95.31 304 HIS A C 1
ATOM 2265 O O . HIS A 1 304 ? 0.643 -24.985 9.956 1.00 95.31 304 HIS A O 1
ATOM 2271 N N . GLY A 1 305 ? -0.832 -26.515 9.207 1.00 96.69 305 GLY A N 1
ATOM 2272 C CA . GLY A 1 305 ? -2.017 -25.654 9.241 1.00 96.69 305 GLY A CA 1
ATOM 2273 C C . GLY A 1 305 ? -3.123 -26.135 10.186 1.00 96.69 305 GLY A C 1
ATOM 2274 O O . GLY A 1 305 ? -2.884 -26.827 11.179 1.00 96.69 305 GLY A O 1
ATOM 2275 N N . LEU A 1 306 ? -4.368 -25.790 9.852 1.00 97.69 306 LEU A N 1
ATOM 2276 C CA . LEU A 1 306 ? -5.580 -26.101 10.620 1.00 97.69 306 LEU A CA 1
ATOM 2277 C C . LEU A 1 306 ? -6.125 -27.518 10.364 1.00 97.69 306 LEU A C 1
ATOM 2279 O O . LEU A 1 306 ? -7.215 -27.876 10.816 1.00 97.69 306 LEU A O 1
ATOM 2283 N N . GLY A 1 307 ? -5.402 -28.366 9.627 1.00 97.19 307 GLY A N 1
ATOM 2284 C CA . GLY A 1 307 ? -5.892 -29.682 9.208 1.00 97.19 307 GLY A CA 1
ATOM 2285 C C . GLY A 1 307 ? -6.296 -30.591 10.370 1.00 97.19 307 GLY A C 1
ATOM 2286 O O . GLY A 1 307 ? -7.329 -31.249 10.289 1.00 97.19 307 GLY A O 1
ATOM 2287 N N . ARG A 1 308 ? -5.538 -30.554 11.472 1.00 96.94 308 ARG A N 1
ATOM 2288 C CA . ARG A 1 308 ? -5.796 -31.335 12.695 1.00 96.94 308 ARG A CA 1
ATOM 2289 C C . ARG A 1 308 ? -6.482 -30.540 13.812 1.00 96.94 308 ARG A C 1
ATOM 2291 O O . ARG A 1 308 ? -6.556 -31.051 14.924 1.00 96.94 308 ARG A O 1
ATOM 2298 N N . TRP A 1 309 ? -6.873 -29.292 13.579 1.00 98.12 309 TRP A N 1
ATOM 2299 C CA . TRP A 1 309 ? -7.563 -28.482 14.585 1.00 98.12 309 TRP A CA 1
ATOM 2300 C C . TRP A 1 309 ? -9.042 -28.862 14.642 1.00 98.12 309 TRP A C 1
ATOM 2302 O O . TRP A 1 309 ? -9.630 -29.201 13.612 1.00 98.12 309 TRP A O 1
ATOM 2312 N N . THR A 1 310 ? -9.626 -28.812 15.834 1.00 98.12 310 THR A N 1
ATOM 2313 C CA . THR A 1 310 ? -11.079 -28.862 16.034 1.00 98.12 310 THR A CA 1
ATOM 2314 C C . THR A 1 310 ? -11.665 -27.447 16.051 1.00 98.12 310 THR A C 1
ATOM 2316 O O . THR A 1 310 ? -10.930 -26.464 16.175 1.00 98.12 310 THR A O 1
ATOM 2319 N N . ALA A 1 311 ? -12.993 -27.338 15.945 1.00 98.06 311 ALA A N 1
ATOM 2320 C CA . ALA A 1 311 ? -13.683 -26.058 16.104 1.00 98.06 311 ALA A CA 1
ATOM 2321 C C . ALA A 1 311 ? -13.447 -25.459 17.504 1.00 98.06 311 ALA A C 1
ATOM 2323 O O . ALA A 1 311 ? -13.206 -24.262 17.623 1.00 98.06 311 ALA A O 1
ATOM 2324 N N . ASP A 1 312 ? -13.401 -26.294 18.548 1.00 98.50 312 ASP A N 1
ATOM 2325 C CA . ASP A 1 312 ? -13.110 -25.849 19.915 1.00 98.50 312 ASP A CA 1
ATOM 2326 C C . ASP A 1 312 ? -11.669 -25.343 20.069 1.00 98.50 312 ASP A C 1
ATOM 2328 O O . ASP A 1 312 ? -11.452 -24.315 20.710 1.00 98.50 312 ASP A O 1
ATOM 2332 N N . ASP A 1 313 ? -10.684 -26.003 19.443 1.00 98.44 313 ASP A N 1
ATOM 2333 C CA . ASP A 1 313 ? -9.294 -25.518 19.431 1.00 98.44 313 ASP A CA 1
ATOM 2334 C C . ASP A 1 313 ? -9.203 -24.134 18.778 1.00 98.44 313 ASP A C 1
ATOM 2336 O O . ASP A 1 313 ? -8.509 -23.240 19.268 1.00 98.44 313 ASP A O 1
ATOM 2340 N N . PHE A 1 314 ? -9.904 -23.955 17.655 1.00 98.44 314 PHE A N 1
ATOM 2341 C CA . PHE A 1 314 ? -9.913 -22.696 16.920 1.00 98.44 314 PHE A CA 1
ATOM 2342 C C . PHE A 1 314 ? -10.644 -21.594 17.692 1.00 98.44 314 PHE A C 1
ATOM 2344 O O . PHE A 1 314 ? -10.115 -20.487 17.817 1.00 98.44 314 PHE A O 1
ATOM 2351 N N . TYR A 1 315 ? -11.800 -21.909 18.285 1.00 98.44 315 TYR A N 1
ATOM 2352 C CA . TYR A 1 315 ? -12.523 -20.998 19.167 1.00 98.44 315 TYR A CA 1
ATOM 2353 C C . TYR A 1 315 ? -11.655 -20.563 20.342 1.00 98.44 315 TYR A C 1
ATOM 2355 O O . TYR A 1 315 ? -11.518 -19.372 20.590 1.00 98.44 315 TYR A O 1
ATOM 2363 N N . LYS A 1 316 ? -10.975 -21.496 21.010 1.00 98.25 316 LYS A N 1
ATOM 2364 C CA . LYS A 1 316 ? -10.078 -21.188 22.128 1.00 98.25 316 LYS A CA 1
ATOM 2365 C C . LYS A 1 316 ? -8.893 -20.306 21.713 1.00 98.25 316 LYS A C 1
ATOM 2367 O O . LYS A 1 316 ? -8.471 -19.437 22.479 1.00 98.25 316 LYS A O 1
ATOM 2372 N N . ALA A 1 317 ? -8.367 -20.479 20.501 1.00 98.00 317 ALA A N 1
ATOM 2373 C CA . ALA A 1 317 ? -7.343 -19.585 19.972 1.00 98.00 317 ALA A CA 1
ATOM 2374 C C . ALA A 1 317 ? -7.891 -18.172 19.751 1.00 98.00 317 ALA A C 1
ATOM 2376 O O . ALA A 1 317 ? -7.325 -17.225 20.294 1.00 98.00 317 ALA A O 1
ATOM 2377 N N . MET A 1 318 ? -8.993 -18.030 19.011 1.00 97.56 318 MET A N 1
ATOM 2378 C CA . MET A 1 318 ? -9.606 -16.731 18.701 1.00 97.56 318 MET A CA 1
ATOM 2379 C C . MET A 1 318 ? -10.109 -16.008 19.957 1.00 97.56 318 MET A C 1
ATOM 2381 O O . MET A 1 318 ? -9.897 -14.808 20.104 1.00 97.56 318 MET A O 1
ATOM 2385 N N . HIS A 1 319 ? -10.752 -16.743 20.863 1.00 97.19 319 HIS A N 1
ATOM 2386 C CA . HIS A 1 319 ? -11.472 -16.189 22.002 1.00 97.19 319 HIS A CA 1
ATOM 2387 C C . HIS A 1 319 ? -10.580 -15.978 23.222 1.00 97.19 319 HIS A C 1
ATOM 2389 O O . HIS A 1 319 ? -10.659 -14.937 23.873 1.00 97.19 319 HIS A O 1
ATOM 2395 N N . SER A 1 320 ? -9.708 -16.947 23.507 1.00 97.00 320 SER A N 1
ATOM 2396 C CA . SER A 1 320 ? -8.887 -16.965 24.718 1.00 97.00 320 SER A CA 1
ATOM 2397 C C . SER A 1 320 ? -7.404 -16.730 24.434 1.00 97.00 320 SER A C 1
ATOM 2399 O O . SER A 1 320 ? -6.635 -16.577 25.380 1.00 97.00 320 SER A O 1
ATOM 2401 N N . GLY A 1 321 ? -6.948 -16.712 23.177 1.00 96.81 321 GLY A N 1
ATOM 2402 C CA . GLY A 1 321 ? -5.528 -16.558 22.841 1.00 96.81 321 GLY A CA 1
ATOM 2403 C C . GLY A 1 321 ? -4.671 -17.761 23.239 1.00 96.81 321 GLY A C 1
ATOM 2404 O O . GLY A 1 321 ? -3.518 -17.584 23.637 1.00 96.81 321 GLY A O 1
ATOM 2405 N N . ILE A 1 322 ? -5.228 -18.974 23.192 1.00 96.62 322 ILE A N 1
ATOM 2406 C CA . ILE A 1 322 ? -4.536 -20.214 23.573 1.00 96.62 322 ILE A CA 1
ATOM 2407 C C . ILE A 1 322 ? -4.453 -21.145 22.362 1.00 96.62 322 ILE A C 1
ATOM 2409 O O . ILE A 1 322 ? -5.454 -21.418 21.708 1.00 96.62 322 ILE A O 1
ATOM 2413 N N . SER A 1 323 ? -3.252 -21.632 22.053 1.00 94.44 323 SER A N 1
ATOM 2414 C CA . SER A 1 323 ? -3.018 -22.551 20.938 1.00 94.44 323 SER A CA 1
ATOM 2415 C C . SER A 1 323 ? -3.691 -23.909 21.174 1.00 94.44 323 SER A C 1
ATOM 2417 O O . SER A 1 323 ? -3.997 -24.276 22.310 1.00 94.44 323 SER A O 1
ATOM 2419 N N . LYS A 1 324 ? -3.814 -24.718 20.113 1.00 94.56 324 LYS A N 1
ATOM 2420 C CA . LYS A 1 324 ? -4.227 -26.127 20.212 1.00 94.56 324 LYS A CA 1
ATOM 2421 C C . LYS A 1 324 ? -3.446 -26.923 21.278 1.00 94.56 324 LYS A C 1
ATOM 2423 O O . LYS A 1 324 ? -3.996 -27.822 21.902 1.00 94.56 324 LYS A O 1
ATOM 2428 N N . ASN A 1 325 ? -2.172 -26.595 21.501 1.00 92.75 325 ASN A N 1
ATOM 2429 C CA . ASN A 1 325 ? -1.316 -27.305 22.457 1.00 92.75 325 ASN A CA 1
ATOM 2430 C C . ASN A 1 325 ? -1.373 -26.717 23.880 1.00 92.75 325 ASN A C 1
ATOM 2432 O O . ASN A 1 325 ? -0.675 -27.201 24.763 1.00 92.75 325 ASN A O 1
ATOM 2436 N N . GLY A 1 326 ? -2.180 -25.677 24.114 1.00 92.62 326 GLY A N 1
ATOM 2437 C CA . GLY A 1 326 ? -2.317 -25.029 25.420 1.00 92.62 326 GLY A CA 1
ATOM 2438 C C . GLY A 1 326 ? -1.381 -23.841 25.658 1.00 92.62 326 GLY A C 1
ATOM 2439 O O . GLY A 1 326 ? -1.491 -23.194 26.696 1.00 92.62 326 GLY A O 1
ATOM 2440 N N . ASP A 1 327 ? -0.505 -23.502 24.709 1.00 92.38 327 ASP A N 1
ATOM 2441 C CA . ASP A 1 327 ? 0.399 -22.357 24.848 1.00 92.38 327 ASP A CA 1
ATOM 2442 C C . ASP A 1 327 ? -0.338 -21.026 24.683 1.00 92.38 327 ASP A C 1
ATOM 2444 O O . ASP A 1 327 ? -1.147 -20.869 23.765 1.00 92.38 327 ASP A O 1
ATOM 2448 N N . TYR A 1 328 ? 0.039 -20.009 25.460 1.00 95.12 328 TYR A N 1
ATOM 2449 C CA . TYR A 1 328 ? -0.397 -18.642 25.178 1.00 95.12 328 TYR A CA 1
ATOM 2450 C C . TYR A 1 328 ? 0.156 -18.151 23.839 1.00 95.12 328 TYR A C 1
ATOM 2452 O O . TYR A 1 328 ? 1.341 -18.327 23.523 1.00 95.12 328 TYR A O 1
ATOM 2460 N N . LEU A 1 329 ? -0.722 -17.539 23.049 1.00 95.06 329 LEU A N 1
ATOM 2461 C CA . LEU A 1 329 ? -0.394 -16.873 21.798 1.00 95.06 329 LEU A CA 1
ATOM 2462 C C . LEU A 1 329 ? 0.089 -15.448 22.083 1.00 95.06 329 LEU A C 1
ATOM 2464 O O . LEU A 1 329 ? -0.363 -14.798 23.023 1.00 95.06 329 LEU A O 1
ATOM 2468 N N . TYR A 1 330 ? 1.010 -14.953 21.258 1.00 94.62 330 TYR A N 1
ATOM 2469 C CA . TYR A 1 330 ? 1.428 -13.556 21.333 1.00 94.62 330 TYR A CA 1
ATOM 2470 C C . TYR A 1 330 ? 0.282 -12.638 20.879 1.00 94.62 330 TYR A C 1
ATOM 2472 O O . TYR A 1 330 ? -0.339 -12.930 19.857 1.00 94.62 330 TYR A O 1
ATOM 2480 N N . PRO A 1 331 ? 0.039 -11.500 21.558 1.00 92.00 331 PRO A N 1
ATOM 2481 C CA . PRO A 1 331 ? -1.112 -10.615 21.313 1.00 92.00 331 PRO A CA 1
ATOM 2482 C C . PRO A 1 331 ? -1.057 -9.841 19.991 1.00 92.00 331 PRO A C 1
ATOM 2484 O O . PRO A 1 331 ? -1.932 -9.038 19.688 1.00 92.00 331 PRO A O 1
ATOM 2487 N N . ALA A 1 332 ? -0.022 -10.066 19.189 1.00 91.12 332 ALA A N 1
ATOM 2488 C CA . ALA A 1 332 ? -0.019 -9.629 17.806 1.00 91.12 332 ALA A CA 1
ATOM 2489 C C . ALA A 1 332 ? -0.937 -10.479 16.913 1.00 91.12 332 ALA A C 1
ATOM 2491 O O . ALA A 1 332 ? -1.348 -10.019 15.853 1.00 91.12 332 ALA A O 1
ATOM 2492 N N . PHE A 1 333 ? -1.287 -11.693 17.346 1.00 94.56 333 PHE A N 1
ATOM 2493 C CA . PHE A 1 333 ? -2.563 -12.282 16.969 1.00 94.56 333 PHE A CA 1
ATOM 2494 C C . PHE A 1 333 ? -3.636 -11.591 17.825 1.00 94.56 333 PHE A C 1
ATOM 2496 O O . PHE A 1 333 ? -3.573 -11.733 19.048 1.00 94.56 333 PHE A O 1
ATOM 2503 N N . PRO A 1 334 ? -4.573 -10.821 17.240 1.00 94.81 334 PRO A N 1
ATOM 2504 C CA . PRO A 1 334 ? -5.411 -9.874 17.980 1.00 94.81 334 PRO A CA 1
ATOM 2505 C C . PRO A 1 334 ? -6.594 -10.569 18.680 1.00 94.81 334 PRO A C 1
ATOM 2507 O O . PRO A 1 334 ? -7.746 -10.158 18.580 1.00 94.81 334 PRO A O 1
ATOM 2510 N N . TYR A 1 335 ? -6.306 -11.631 19.439 1.00 96.06 335 TYR A N 1
ATOM 2511 C CA . TYR A 1 335 ? -7.286 -12.349 20.254 1.00 96.06 335 TYR A CA 1
ATOM 2512 C C . TYR A 1 335 ? -7.910 -11.454 21.337 1.00 96.06 335 TYR A C 1
ATOM 2514 O O . TYR A 1 335 ? -9.002 -11.736 21.819 1.00 96.06 335 TYR A O 1
ATOM 2522 N N . THR A 1 336 ? -7.243 -10.357 21.712 1.00 95.38 336 THR A N 1
ATOM 2523 C CA . THR A 1 336 ? -7.788 -9.348 22.631 1.00 95.38 336 THR A CA 1
ATOM 2524 C C . THR A 1 336 ? -9.032 -8.657 22.086 1.00 95.38 336 THR A C 1
ATOM 2526 O O . THR A 1 336 ? -9.871 -8.217 22.866 1.00 95.38 336 THR A O 1
ATOM 2529 N N . ASP A 1 337 ? -9.159 -8.599 20.763 1.00 96.50 337 ASP A N 1
ATOM 2530 C CA . ASP A 1 337 ? -10.292 -8.023 20.049 1.00 96.50 337 ASP A CA 1
ATOM 2531 C C . ASP A 1 337 ? -11.224 -9.151 19.574 1.00 96.50 337 ASP A C 1
ATOM 2533 O O . ASP A 1 337 ? -12.434 -9.112 19.797 1.00 96.50 337 ASP A O 1
ATOM 2537 N N . TYR A 1 338 ? -10.670 -10.235 19.016 1.00 97.19 338 TYR A N 1
ATOM 2538 C CA . TYR A 1 338 ? -11.454 -11.385 18.543 1.00 97.19 338 TYR A CA 1
ATOM 2539 C C . TYR A 1 338 ? -12.221 -12.124 19.645 1.00 97.19 338 TYR A C 1
ATOM 2541 O O . TYR A 1 338 ? -13.218 -12.776 19.343 1.00 97.19 338 TYR A O 1
ATOM 2549 N N . THR A 1 339 ? -11.853 -11.951 20.918 1.00 97.56 339 THR A N 1
ATOM 2550 C CA . THR A 1 339 ? -12.665 -12.401 22.061 1.00 97.56 339 THR A CA 1
ATOM 2551 C C . THR A 1 339 ? -14.108 -11.887 22.011 1.00 97.56 339 THR A C 1
ATOM 2553 O O . THR A 1 339 ? -15.011 -12.513 22.550 1.00 97.56 339 THR A O 1
ATOM 2556 N N . LYS A 1 340 ? -14.368 -10.781 21.306 1.00 97.94 340 LYS A N 1
ATOM 2557 C CA . LYS A 1 340 ? -15.714 -10.229 21.131 1.00 97.94 340 LYS A CA 1
ATOM 2558 C C . LYS A 1 340 ? -16.597 -11.033 20.178 1.00 97.94 340 LYS A C 1
ATOM 2560 O O . LYS A 1 340 ? -17.812 -10.862 20.238 1.00 97.94 340 LYS A O 1
ATOM 2565 N N . MET A 1 341 ? -16.018 -11.870 19.317 1.00 97.75 341 MET A N 1
ATOM 2566 C CA . MET A 1 341 ? -16.763 -12.686 18.358 1.00 97.75 341 MET A CA 1
ATOM 2567 C C . MET A 1 341 ? -17.562 -13.778 19.060 1.00 97.75 341 MET A C 1
ATOM 2569 O O . MET A 1 341 ? -17.052 -14.432 19.970 1.00 97.75 341 MET A O 1
ATOM 2573 N N . GLY A 1 342 ? -18.789 -14.000 18.587 1.00 97.00 342 GLY A N 1
ATOM 2574 C CA . GLY A 1 342 ? -19.629 -15.086 19.077 1.00 97.00 342 GLY A CA 1
ATOM 2575 C C . GLY A 1 342 ? -19.160 -16.451 18.576 1.00 97.00 342 GLY A C 1
ATOM 2576 O O . GLY A 1 342 ? -18.644 -16.566 17.459 1.00 97.00 342 GLY A O 1
ATOM 2577 N N . ARG A 1 343 ? -19.403 -17.511 19.354 1.00 97.44 343 ARG A N 1
ATOM 2578 C CA . ARG A 1 343 ? -19.064 -18.898 18.968 1.00 97.44 343 ARG A CA 1
ATOM 2579 C C . ARG A 1 343 ? -19.478 -19.276 17.541 1.00 97.44 343 ARG A C 1
ATOM 2581 O O . ARG A 1 343 ? -18.656 -19.790 16.789 1.00 97.44 343 ARG A O 1
ATOM 2588 N N . ALA A 1 344 ? -20.720 -18.989 17.154 1.00 98.12 344 ALA A N 1
ATOM 2589 C CA . ALA A 1 344 ? -21.232 -19.346 15.830 1.00 98.12 344 ALA A CA 1
ATOM 2590 C C . ALA A 1 344 ? -20.454 -18.669 14.683 1.00 98.12 344 ALA A C 1
ATOM 2592 O O . ALA A 1 344 ? -20.174 -19.300 13.670 1.00 98.12 344 ALA A O 1
ATOM 2593 N N . GLU A 1 345 ? -20.048 -17.407 14.850 1.00 97.88 345 GLU A N 1
ATOM 2594 C CA . GLU A 1 345 ? -19.262 -16.682 13.841 1.00 97.88 345 GLU A CA 1
ATOM 2595 C C . GLU A 1 345 ? -17.839 -17.243 13.721 1.00 97.88 345 GLU A C 1
ATOM 2597 O O . GLU A 1 345 ? -17.283 -17.328 12.625 1.00 97.88 345 GLU A O 1
ATOM 2602 N N . VAL A 1 346 ? -17.246 -17.661 14.841 1.00 98.44 346 VAL A N 1
ATOM 2603 C CA . VAL A 1 346 ? -15.926 -18.304 14.842 1.00 98.44 346 VAL A CA 1
ATOM 2604 C C . VAL A 1 346 ? -15.979 -19.685 14.178 1.00 98.44 346 VAL A C 1
ATOM 2606 O O . VAL A 1 346 ? -15.063 -20.031 13.430 1.00 98.44 346 VAL A O 1
ATOM 2609 N N . ASP A 1 347 ? -17.060 -20.441 14.379 1.00 98.69 347 ASP A N 1
ATOM 2610 C CA . ASP A 1 347 ? -17.288 -21.718 13.694 1.00 98.69 347 ASP A CA 1
ATOM 2611 C C . ASP A 1 347 ? -17.507 -21.525 12.183 1.00 98.69 347 ASP A C 1
ATOM 2613 O O . ASP A 1 347 ? -16.955 -22.284 11.383 1.00 98.69 347 ASP A O 1
ATOM 2617 N N . ASP A 1 348 ? -18.237 -20.482 11.772 1.00 98.62 348 ASP A N 1
ATOM 2618 C CA . ASP A 1 348 ? -18.405 -20.113 10.360 1.00 98.62 348 ASP A CA 1
ATOM 2619 C C . ASP A 1 348 ? -17.052 -19.781 9.707 1.00 98.62 348 ASP A C 1
ATOM 2621 O O . ASP A 1 348 ? -16.726 -20.293 8.629 1.00 98.62 348 ASP A O 1
ATOM 2625 N N . LEU A 1 349 ? -16.229 -18.966 10.378 1.00 98.00 349 LEU A N 1
ATOM 2626 C CA . LEU A 1 349 ? -14.867 -18.650 9.940 1.00 98.00 349 LEU A CA 1
ATOM 2627 C C . LEU A 1 349 ? -14.017 -19.920 9.807 1.00 98.00 349 LEU A C 1
ATOM 2629 O O . LEU A 1 349 ? -13.340 -20.107 8.794 1.00 98.00 349 LEU A O 1
ATOM 2633 N N . PHE A 1 350 ? -14.071 -20.810 10.799 1.00 98.50 350 PHE A N 1
ATOM 2634 C CA . PHE A 1 350 ? -13.342 -22.073 10.763 1.00 98.50 350 PHE A CA 1
ATOM 2635 C C . PHE A 1 350 ? -13.783 -22.954 9.590 1.00 98.50 350 PHE A C 1
ATOM 2637 O O . PHE A 1 350 ? -12.928 -23.475 8.872 1.00 98.50 350 PHE A O 1
ATOM 2644 N N . ALA A 1 351 ? -15.091 -23.074 9.344 1.00 98.31 351 ALA A N 1
ATOM 2645 C CA . ALA A 1 351 ? -15.637 -23.835 8.223 1.00 98.31 351 ALA A CA 1
ATOM 2646 C C . ALA A 1 351 ? -15.075 -23.342 6.879 1.00 98.31 351 ALA A C 1
ATOM 2648 O O . ALA A 1 351 ? -14.574 -24.143 6.087 1.00 98.31 351 ALA A O 1
ATOM 2649 N N . TYR A 1 352 ? -15.047 -22.022 6.659 1.00 97.62 352 TYR A N 1
ATOM 2650 C CA . TYR A 1 352 ? -14.435 -21.441 5.462 1.00 97.62 352 TYR A CA 1
ATOM 2651 C C . TYR A 1 352 ? -12.933 -21.746 5.356 1.00 97.62 352 TYR A C 1
ATOM 2653 O O . TYR A 1 352 ? -12.464 -22.203 4.311 1.00 97.62 352 TYR A O 1
ATOM 2661 N N . LEU A 1 353 ? -12.164 -21.552 6.433 1.00 97.25 353 LEU A N 1
ATOM 2662 C CA . LEU A 1 353 ? -10.720 -21.816 6.422 1.00 97.25 353 LEU A CA 1
ATOM 2663 C C . LEU A 1 353 ? -10.406 -23.292 6.135 1.00 97.25 353 LEU A C 1
ATOM 2665 O O . LEU A 1 353 ? -9.428 -23.603 5.453 1.00 97.25 353 LEU A O 1
ATOM 2669 N N . LYS A 1 354 ? -11.263 -24.213 6.587 1.00 97.00 354 LYS A N 1
ATOM 2670 C CA . LYS A 1 354 ? -11.147 -25.648 6.297 1.00 97.00 354 LYS A CA 1
ATOM 2671 C C . LYS A 1 354 ? -11.420 -26.000 4.837 1.00 97.00 354 LYS A C 1
ATOM 2673 O O . LYS A 1 354 ? -10.988 -27.067 4.399 1.00 97.00 354 LYS A O 1
ATOM 2678 N N . ARG A 1 355 ? -12.072 -25.115 4.081 1.00 95.44 355 ARG A N 1
ATOM 2679 C CA . ARG A 1 355 ? -12.386 -25.307 2.662 1.00 95.44 355 ARG A CA 1
ATOM 2680 C C . ARG A 1 355 ? -11.251 -24.888 1.721 1.00 95.44 355 ARG A C 1
ATOM 2682 O O . ARG A 1 355 ? -11.262 -25.302 0.556 1.00 95.44 355 ARG A O 1
ATOM 2689 N N . LEU A 1 356 ? -10.282 -24.107 2.216 1.00 94.25 356 LEU A N 1
ATOM 2690 C CA . LEU A 1 356 ? -9.115 -23.616 1.470 1.00 94.25 356 LEU A CA 1
ATOM 2691 C C . LEU A 1 356 ? -8.256 -24.757 0.894 1.00 94.25 356 LEU A C 1
ATOM 2693 O O . LEU A 1 356 ? -8.212 -25.848 1.462 1.00 94.25 356 LEU A O 1
ATOM 2697 N N . PRO A 1 357 ? -7.507 -24.527 -0.200 1.00 93.00 357 PRO A N 1
ATOM 2698 C CA . PRO A 1 357 ? -6.488 -25.473 -0.643 1.00 93.00 357 PRO A CA 1
ATOM 2699 C C . PRO A 1 357 ? -5.463 -25.742 0.466 1.00 93.00 357 PRO A C 1
ATOM 2701 O O . PRO A 1 357 ? -4.929 -24.812 1.069 1.00 93.00 357 PRO A O 1
ATOM 2704 N N . ALA A 1 358 ? -5.163 -27.014 0.734 1.00 96.38 358 ALA A N 1
ATOM 2705 C CA . ALA A 1 358 ? -4.154 -27.386 1.720 1.00 96.38 358 ALA A CA 1
ATOM 2706 C C . ALA A 1 358 ? -2.749 -27.062 1.192 1.00 96.38 358 ALA A C 1
ATOM 2708 O O . ALA A 1 358 ? -2.308 -27.640 0.200 1.00 96.38 358 ALA A O 1
ATOM 2709 N N . ILE A 1 359 ? -2.017 -26.181 1.878 1.00 95.88 359 ILE A N 1
ATOM 2710 C CA . ILE A 1 359 ? -0.658 -25.794 1.480 1.00 95.88 359 ILE A CA 1
ATOM 2711 C C . ILE A 1 359 ? 0.320 -26.180 2.585 1.00 95.88 359 ILE A C 1
ATOM 2713 O O . ILE A 1 359 ? 0.248 -25.685 3.710 1.00 95.88 359 ILE A O 1
ATOM 2717 N N . ALA A 1 360 ? 1.270 -27.056 2.254 1.00 96.19 360 ALA A N 1
ATOM 2718 C CA . ALA A 1 360 ? 2.372 -27.399 3.143 1.00 96.19 360 ALA A CA 1
ATOM 2719 C C . ALA A 1 360 ? 3.382 -26.241 3.181 1.00 96.19 360 ALA A C 1
ATOM 2721 O O . ALA A 1 360 ? 4.226 -26.090 2.296 1.00 96.19 360 ALA A O 1
ATOM 2722 N N . GLN A 1 361 ? 3.262 -25.393 4.199 1.00 94.44 361 GLN A N 1
ATOM 2723 C CA . GLN A 1 361 ? 4.182 -24.294 4.468 1.00 94.44 361 GLN A CA 1
ATOM 2724 C C . GLN A 1 361 ? 4.434 -24.236 5.970 1.00 94.44 361 GLN A C 1
ATOM 2726 O O . GLN A 1 361 ? 3.514 -23.971 6.743 1.00 94.44 361 GLN A O 1
ATOM 2731 N N . LYS A 1 362 ? 5.679 -24.491 6.371 1.00 95.25 362 LYS A N 1
ATOM 2732 C CA . LYS A 1 362 ? 6.113 -24.381 7.762 1.00 95.25 362 LYS A CA 1
ATOM 2733 C C . LYS A 1 362 ? 6.222 -22.906 8.155 1.00 95.25 362 LYS A C 1
ATOM 2735 O O . LYS A 1 362 ? 6.865 -22.127 7.449 1.00 95.25 362 LYS A O 1
ATOM 2740 N N . THR A 1 363 ? 5.625 -22.538 9.286 1.00 93.50 363 THR A N 1
ATOM 2741 C CA . THR A 1 363 ? 5.771 -21.200 9.874 1.00 93.50 363 THR A CA 1
ATOM 2742 C C . THR A 1 363 ? 7.152 -21.066 10.531 1.00 93.50 363 THR A C 1
ATOM 2744 O O . THR A 1 363 ? 7.524 -21.939 11.323 1.00 93.50 363 THR A O 1
ATOM 2747 N N . PRO A 1 364 ? 7.932 -20.015 10.213 1.00 94.12 364 PRO A N 1
ATOM 2748 C CA . PRO A 1 364 ? 9.182 -19.731 10.912 1.00 94.12 364 PRO A CA 1
ATOM 2749 C C . PRO A 1 364 ? 8.960 -19.483 12.410 1.00 94.12 364 PRO A C 1
ATOM 2751 O O . PRO A 1 364 ? 7.886 -19.051 12.829 1.00 94.12 364 PRO A O 1
ATOM 2754 N N . GLN A 1 365 ? 9.977 -19.758 13.226 1.00 92.25 365 GLN A N 1
ATOM 2755 C CA . GLN A 1 365 ? 9.903 -19.478 14.661 1.00 92.25 365 GLN A CA 1
ATOM 2756 C C . GLN A 1 365 ? 10.004 -17.968 14.926 1.00 92.25 365 GLN A C 1
ATOM 2758 O O . GLN A 1 365 ? 10.720 -17.287 14.194 1.00 92.25 365 GLN A O 1
ATOM 2763 N N . PRO A 1 366 ? 9.328 -17.432 15.959 1.00 92.69 366 PRO A N 1
ATOM 2764 C CA . PRO A 1 366 ? 9.492 -16.039 16.361 1.00 92.69 366 PRO A CA 1
ATOM 2765 C C . PRO A 1 366 ? 10.945 -15.705 16.724 1.00 92.69 366 PRO A C 1
ATOM 2767 O O . PRO A 1 366 ? 11.608 -16.464 17.427 1.00 92.69 366 PRO A O 1
ATOM 2770 N N . GLU A 1 367 ? 11.403 -14.528 16.312 1.00 95.12 367 GLU A N 1
ATOM 2771 C CA . GLU A 1 367 ? 12.723 -13.959 16.610 1.00 95.12 367 GLU A CA 1
ATOM 2772 C C . GLU A 1 367 ? 12.578 -12.843 17.654 1.00 95.12 367 GLU A C 1
ATOM 2774 O O . GLU A 1 367 ? 13.005 -11.703 17.457 1.00 95.12 367 GLU A O 1
ATOM 2779 N N . LEU A 1 368 ? 11.892 -13.156 18.754 1.00 92.75 368 LEU A N 1
ATOM 2780 C CA . LEU A 1 368 ? 11.695 -12.220 19.856 1.00 92.75 368 LEU A CA 1
ATOM 2781 C C . LEU A 1 368 ? 12.938 -12.159 20.744 1.00 92.75 368 LEU A C 1
ATOM 2783 O O . LEU A 1 368 ? 13.608 -13.165 20.987 1.00 92.75 368 LEU A O 1
ATOM 2787 N N . GLN A 1 369 ? 13.227 -10.971 21.259 1.00 91.31 369 GLN A N 1
ATOM 2788 C CA . GLN A 1 369 ? 14.341 -10.745 22.175 1.00 91.31 369 GLN A CA 1
ATOM 2789 C C . GLN A 1 369 ? 13.942 -11.093 23.613 1.00 91.31 369 GLN A C 1
ATOM 2791 O O . GLN A 1 369 ? 12.772 -10.999 23.986 1.00 91.31 369 GLN A O 1
ATOM 2796 N N . PHE A 1 370 ? 14.907 -11.486 24.446 1.00 91.94 370 PHE A N 1
ATOM 2797 C CA . PHE A 1 370 ? 14.667 -11.627 25.884 1.00 91.94 370 PHE A CA 1
ATOM 2798 C C . PHE A 1 370 ? 14.252 -10.268 26.490 1.00 91.94 370 PHE A C 1
ATOM 2800 O O . PHE A 1 370 ? 14.864 -9.257 26.144 1.00 91.94 370 PHE A O 1
ATOM 2807 N N . PRO A 1 371 ? 13.250 -10.212 27.393 1.00 91.38 371 PRO A N 1
ATOM 2808 C CA . PRO A 1 371 ? 12.496 -11.332 27.976 1.00 91.38 371 PRO A CA 1
ATOM 2809 C C . PRO A 1 371 ? 11.246 -11.772 27.186 1.00 91.38 371 PRO A C 1
ATOM 2811 O O . PRO A 1 371 ? 10.586 -12.735 27.565 1.00 91.38 371 PRO A O 1
ATOM 2814 N N . PHE A 1 372 ? 10.906 -11.108 26.081 1.00 91.12 372 PHE A N 1
ATOM 2815 C CA . PHE A 1 372 ? 9.678 -11.340 25.305 1.00 91.12 372 PHE A CA 1
ATOM 2816 C C . PHE A 1 372 ? 9.614 -12.713 24.610 1.00 91.12 372 PHE A C 1
ATOM 2818 O O . PHE A 1 372 ? 8.533 -13.181 24.247 1.00 91.12 372 PHE A O 1
ATOM 2825 N N . ASN A 1 373 ? 10.746 -13.406 24.469 1.00 91.44 373 ASN A N 1
ATOM 2826 C CA . ASN A 1 373 ? 10.795 -14.788 23.984 1.00 91.44 373 ASN A CA 1
ATOM 2827 C C . ASN A 1 373 ? 10.279 -15.837 24.991 1.00 91.44 373 ASN A C 1
ATOM 2829 O O . ASN A 1 373 ? 10.085 -16.992 24.616 1.00 91.44 373 ASN A O 1
ATOM 2833 N N . GLN A 1 374 ? 10.030 -15.464 26.251 1.00 91.62 374 GLN A N 1
ATOM 2834 C CA . GLN A 1 374 ? 9.553 -16.379 27.291 1.00 91.62 374 GLN A CA 1
ATOM 2835 C C . GLN A 1 374 ? 8.017 -16.429 27.333 1.00 91.62 374 GLN A C 1
ATOM 2837 O O . GLN A 1 374 ? 7.372 -15.574 27.942 1.00 91.62 374 GLN A O 1
ATOM 2842 N N . ARG A 1 375 ? 7.408 -17.461 26.732 1.00 90.25 375 ARG A N 1
ATOM 2843 C CA . ARG A 1 375 ? 5.936 -17.618 26.691 1.00 90.25 375 ARG A CA 1
ATOM 2844 C C . ARG A 1 375 ? 5.222 -17.577 28.051 1.00 90.25 375 ARG A C 1
ATOM 2846 O O . ARG A 1 375 ? 4.152 -16.974 28.099 1.00 90.25 375 ARG A O 1
ATOM 2853 N N . PRO A 1 376 ? 5.750 -18.143 29.155 1.00 90.31 376 PRO A N 1
ATOM 2854 C CA . PRO A 1 376 ? 5.069 -18.076 30.451 1.00 90.31 376 PRO A CA 1
ATOM 2855 C C . PRO A 1 376 ? 4.818 -16.646 30.953 1.00 90.31 376 PRO A C 1
ATOM 2857 O O . PRO A 1 376 ? 3.819 -16.404 31.627 1.00 90.31 376 PRO A O 1
ATOM 2860 N N . LEU A 1 377 ? 5.658 -15.674 30.568 1.00 91.94 377 LEU A N 1
ATOM 2861 C CA . LEU A 1 377 ? 5.470 -14.265 30.941 1.00 91.94 377 LEU A CA 1
ATOM 2862 C C . LEU A 1 377 ? 4.203 -13.651 30.327 1.00 91.94 377 LEU A C 1
ATOM 2864 O O . LEU A 1 377 ? 3.695 -12.650 30.837 1.00 91.94 377 LEU A O 1
ATOM 2868 N N . LEU A 1 378 ? 3.635 -14.271 29.286 1.00 93.69 378 LEU A N 1
ATOM 2869 C CA . LEU A 1 378 ? 2.348 -13.855 28.731 1.00 93.69 378 LEU A CA 1
ATOM 2870 C C . LEU A 1 378 ? 1.202 -14.016 29.733 1.00 93.69 378 LEU A C 1
ATOM 2872 O O . LEU A 1 378 ? 0.226 -13.285 29.617 1.00 93.69 378 LEU A O 1
ATOM 2876 N N . ALA A 1 379 ? 1.307 -14.892 30.739 1.00 93.94 379 ALA A N 1
ATOM 2877 C CA . ALA A 1 379 ? 0.299 -14.982 31.800 1.00 93.94 379 ALA A CA 1
ATOM 2878 C C . ALA A 1 379 ? 0.139 -13.642 32.540 1.00 93.94 379 ALA A C 1
ATOM 2880 O O . ALA A 1 379 ? -0.977 -13.164 32.736 1.00 93.94 379 ALA A O 1
ATOM 2881 N N . VAL A 1 380 ? 1.266 -13.004 32.879 1.00 94.06 380 VAL A N 1
ATOM 2882 C CA . VAL A 1 380 ? 1.293 -11.690 33.537 1.00 94.06 380 VAL A CA 1
ATOM 2883 C C . VAL A 1 380 ? 0.768 -10.615 32.594 1.00 94.06 380 VAL A C 1
ATOM 2885 O O . VAL A 1 380 ? -0.070 -9.809 32.984 1.00 94.06 380 VAL A O 1
ATOM 2888 N N . TRP A 1 381 ? 1.210 -10.625 31.333 1.00 95.12 381 TRP A N 1
ATOM 2889 C CA . TRP A 1 381 ? 0.730 -9.668 30.334 1.00 95.12 381 TRP A CA 1
ATOM 2890 C C . TRP A 1 381 ? -0.792 -9.738 30.159 1.00 95.12 381 TRP A C 1
ATOM 2892 O O . TRP A 1 381 ? -1.464 -8.710 30.138 1.00 95.12 381 TRP A O 1
ATOM 2902 N N . ARG A 1 382 ? -1.347 -10.952 30.089 1.00 95.12 382 ARG A N 1
ATOM 2903 C CA . ARG A 1 382 ? -2.789 -11.185 29.959 1.00 95.12 382 ARG A CA 1
ATOM 2904 C C . ARG A 1 382 ? -3.555 -10.647 31.160 1.00 95.12 382 ARG A C 1
ATOM 2906 O O . ARG A 1 382 ? -4.544 -9.959 30.959 1.00 95.12 382 ARG A O 1
ATOM 2913 N N . ALA A 1 383 ? -3.070 -10.884 32.378 1.00 94.12 383 ALA A N 1
ATOM 2914 C CA . ALA A 1 383 ? -3.695 -10.348 33.587 1.00 94.12 383 ALA A CA 1
ATOM 2915 C C . ALA A 1 383 ? -3.764 -8.806 33.603 1.00 94.12 383 ALA A C 1
ATOM 2917 O O . ALA A 1 383 ? -4.639 -8.243 34.252 1.00 94.12 383 ALA A O 1
ATOM 2918 N N . LEU A 1 384 ? -2.855 -8.127 32.893 1.00 93.56 384 LEU A N 1
ATOM 2919 C CA . LEU A 1 384 ? -2.808 -6.665 32.811 1.00 93.56 384 LEU A CA 1
ATOM 2920 C C . LEU A 1 384 ? -3.634 -6.075 31.659 1.00 93.56 384 LEU A C 1
ATOM 2922 O O . LEU A 1 384 ? -4.108 -4.950 31.787 1.00 93.56 384 LEU A O 1
ATOM 2926 N N . TYR A 1 385 ? -3.749 -6.781 30.528 1.00 94.38 385 TYR A N 1
ATOM 2927 C CA . TYR A 1 385 ? -4.221 -6.196 29.262 1.00 94.38 385 TYR A CA 1
ATOM 2928 C C . TYR A 1 385 ? -5.301 -7.002 28.534 1.00 94.38 385 TYR A C 1
ATOM 2930 O O . TYR A 1 385 ? -5.676 -6.635 27.421 1.00 94.38 385 TYR A O 1
ATOM 2938 N N . PHE A 1 386 ? -5.778 -8.111 29.099 1.00 95.50 386 PHE A N 1
ATOM 2939 C CA . PHE A 1 386 ? -6.770 -8.959 28.448 1.00 95.50 386 PHE A CA 1
ATOM 2940 C C . PHE A 1 386 ? -7.947 -9.265 29.371 1.00 95.50 386 PHE A C 1
ATOM 2942 O O . PHE A 1 386 ? -7.788 -9.880 30.422 1.00 95.50 386 PHE A O 1
ATOM 2949 N N . THR A 1 387 ? -9.140 -8.883 28.914 1.00 94.69 387 THR A N 1
ATOM 2950 C CA . THR A 1 387 ? -10.413 -9.307 29.500 1.00 94.69 387 THR A CA 1
ATOM 2951 C C . THR A 1 387 ? -11.166 -10.139 28.472 1.00 94.69 387 THR A C 1
ATOM 2953 O O . THR A 1 387 ? -11.615 -9.620 27.448 1.00 94.69 387 THR A O 1
ATOM 2956 N N . GLU A 1 388 ? -11.291 -11.431 28.753 1.00 96.00 388 GLU A N 1
ATOM 2957 C CA . GLU A 1 388 ? -11.997 -12.381 27.897 1.00 96.00 388 GLU A CA 1
ATOM 2958 C C . GLU A 1 388 ? -13.511 -12.145 27.933 1.00 96.00 388 GLU A C 1
ATOM 2960 O O . GLU A 1 388 ? -14.086 -11.868 28.989 1.00 96.00 388 GLU A O 1
ATOM 2965 N N . GLY A 1 389 ? -14.163 -12.266 26.778 1.00 96.38 389 GLY A N 1
ATOM 2966 C CA . GLY A 1 389 ? -15.615 -12.346 26.693 1.00 96.38 389 GLY A CA 1
ATOM 2967 C C . GLY A 1 389 ? -16.199 -11.741 25.425 1.00 96.38 389 GLY A C 1
ATOM 2968 O O . GLY A 1 389 ? -15.735 -10.699 24.940 1.00 96.38 389 GLY A O 1
ATOM 2969 N N . GLU A 1 390 ? -17.282 -12.375 24.969 1.00 97.38 390 GLU A N 1
ATOM 2970 C CA . GLU A 1 390 ? -18.069 -11.973 23.803 1.00 97.38 390 GLU A CA 1
ATOM 2971 C C . GLU A 1 390 ? -18.613 -10.543 23.943 1.00 97.38 390 GLU A C 1
ATOM 2973 O O . GLU A 1 390 ? -18.757 -9.993 25.045 1.00 97.38 390 GLU A O 1
ATOM 2978 N N . PHE A 1 391 ? -18.913 -9.918 22.806 1.00 97.50 391 PHE A N 1
ATOM 2979 C CA . PHE A 1 391 ? -19.533 -8.603 22.788 1.00 97.50 391 PHE A CA 1
ATOM 2980 C C . PHE A 1 391 ? -20.917 -8.643 23.441 1.00 97.50 391 PHE A C 1
ATOM 2982 O O . PHE A 1 391 ? -21.777 -9.440 23.073 1.00 97.50 391 PHE A O 1
ATOM 2989 N N . LYS A 1 392 ? -21.147 -7.734 24.390 1.00 97.12 392 LYS A N 1
ATOM 2990 C CA . LYS A 1 392 ? -22.445 -7.549 25.038 1.00 97.12 392 LYS A CA 1
ATOM 2991 C C . LYS A 1 392 ? -23.066 -6.249 24.526 1.00 97.12 392 LYS A C 1
ATOM 2993 O O . LYS A 1 392 ? -22.469 -5.199 24.763 1.00 97.12 392 LYS A O 1
ATOM 2998 N N . PRO A 1 393 ? -24.224 -6.301 23.844 1.00 97.31 393 PRO A N 1
ATOM 2999 C CA . PRO A 1 393 ? -24.910 -5.099 23.390 1.00 97.31 393 PRO A CA 1
ATOM 3000 C C . PRO A 1 393 ? -25.242 -4.152 24.545 1.00 97.31 393 PRO A C 1
ATOM 3002 O O . PRO A 1 393 ? -25.738 -4.576 25.590 1.00 97.31 393 PRO A O 1
ATOM 3005 N N . ASP A 1 394 ? -25.009 -2.863 24.332 1.00 97.75 394 ASP A N 1
ATOM 3006 C CA . ASP A 1 394 ? -25.479 -1.803 25.212 1.00 97.75 394 ASP A CA 1
ATOM 3007 C C . ASP A 1 394 ? -26.978 -1.582 24.977 1.00 97.75 394 ASP A C 1
ATOM 3009 O O . ASP A 1 394 ? -27.404 -1.178 23.893 1.00 97.75 394 ASP A O 1
ATOM 3013 N N . THR A 1 395 ? -27.781 -1.855 26.007 1.00 97.50 395 THR A N 1
ATOM 3014 C CA . THR A 1 395 ? -29.250 -1.729 25.972 1.00 97.50 395 THR A CA 1
ATOM 3015 C C . THR A 1 395 ? -29.752 -0.292 25.820 1.00 97.50 395 THR A C 1
ATOM 3017 O O . THR A 1 395 ? -30.914 -0.090 25.478 1.00 97.50 395 THR A O 1
ATOM 3020 N N . THR A 1 396 ? -28.895 0.704 26.056 1.00 97.88 396 THR A N 1
ATOM 3021 C CA . THR A 1 396 ? -29.220 2.127 25.866 1.00 97.88 396 THR A CA 1
ATOM 3022 C C . THR A 1 396 ? -28.976 2.604 24.434 1.00 97.88 396 THR A C 1
ATOM 3024 O O . THR A 1 396 ? -29.372 3.712 24.076 1.00 97.88 396 THR A O 1
ATOM 3027 N N . GLN A 1 397 ? -28.346 1.769 23.605 1.00 98.31 397 GLN A N 1
ATOM 3028 C CA . GLN A 1 397 ? -27.944 2.097 22.244 1.00 98.31 397 GLN A CA 1
ATOM 3029 C C . GLN A 1 397 ? -28.767 1.339 21.204 1.00 98.31 397 GLN A C 1
ATOM 3031 O O . GLN A 1 397 ? -29.340 0.277 21.453 1.00 98.31 397 GLN A O 1
ATOM 3036 N N . THR A 1 398 ? -28.802 1.874 19.985 1.00 98.31 398 THR A N 1
ATOM 3037 C CA . THR A 1 398 ? -29.506 1.224 18.872 1.00 98.31 398 THR A CA 1
ATOM 3038 C C . THR A 1 398 ? -28.801 -0.062 18.430 1.00 98.31 398 THR A C 1
ATOM 3040 O O . THR A 1 398 ? -27.602 -0.255 18.645 1.00 98.31 398 THR A O 1
ATOM 3043 N N . ALA A 1 399 ? -29.528 -0.949 17.745 1.00 98.38 399 ALA A N 1
ATOM 3044 C CA . ALA A 1 399 ? -28.938 -2.151 17.151 1.00 98.38 399 ALA A CA 1
ATOM 3045 C C . ALA A 1 399 ? -27.821 -1.814 16.144 1.00 98.38 399 ALA A C 1
ATOM 3047 O O . ALA A 1 399 ? -26.796 -2.492 16.106 1.00 98.38 399 ALA A O 1
ATOM 3048 N N . LEU A 1 400 ? -27.992 -0.734 15.372 1.00 98.38 400 LEU A N 1
ATOM 3049 C CA . LEU A 1 400 ? -27.001 -0.267 14.403 1.00 98.38 400 LEU A CA 1
ATOM 3050 C C . LEU A 1 400 ? -25.715 0.203 15.097 1.00 98.38 400 LEU A C 1
ATOM 3052 O O . LEU A 1 400 ? -24.621 -0.177 14.689 1.00 98.38 400 LEU A O 1
ATOM 3056 N N . TRP A 1 401 ? -25.845 0.960 16.188 1.00 98.69 401 TRP A N 1
ATOM 3057 C CA . TRP A 1 401 ? -24.703 1.369 17.005 1.00 98.69 401 TRP A CA 1
ATOM 3058 C C . TRP A 1 401 ? -23.969 0.160 17.591 1.00 98.69 401 TRP A C 1
ATOM 3060 O O . TRP A 1 401 ? -22.750 0.063 17.475 1.00 98.69 401 TRP A O 1
ATOM 3070 N N . ASN A 1 402 ? -24.711 -0.798 18.157 1.00 98.69 402 ASN A N 1
ATOM 3071 C CA . ASN A 1 402 ? -24.142 -2.015 18.738 1.00 98.69 402 ASN A CA 1
ATOM 3072 C C . ASN A 1 402 ? -23.410 -2.862 17.694 1.00 98.69 402 ASN A C 1
ATOM 3074 O O . ASN A 1 402 ? -22.322 -3.370 17.966 1.00 98.69 402 ASN A O 1
ATOM 3078 N N . ARG A 1 403 ? -23.955 -2.960 16.475 1.00 98.31 403 ARG A N 1
ATOM 3079 C CA . ARG A 1 403 ? -23.269 -3.604 15.351 1.00 98.31 403 ARG A CA 1
ATOM 3080 C C . ARG A 1 403 ? -21.955 -2.893 15.026 1.00 98.31 403 ARG A C 1
ATOM 3082 O O . ARG A 1 403 ? -20.939 -3.558 14.864 1.00 98.31 403 ARG A O 1
ATOM 3089 N N . GLY A 1 404 ? -21.947 -1.562 14.993 1.00 98.50 404 GLY A N 1
ATOM 3090 C CA . GLY A 1 404 ? -20.735 -0.773 14.773 1.00 98.50 404 GLY A CA 1
ATOM 3091 C C . GLY A 1 404 ? -19.683 -0.972 15.857 1.00 98.50 404 GLY A C 1
ATOM 3092 O O . GLY A 1 404 ? -18.520 -1.228 15.550 1.00 98.50 404 GLY A O 1
ATOM 3093 N N . ALA A 1 405 ? -20.102 -0.917 17.121 1.00 98.50 405 ALA A N 1
ATOM 3094 C CA . ALA A 1 405 ? -19.243 -1.135 18.277 1.00 98.50 405 ALA A CA 1
ATOM 3095 C C . ALA A 1 405 ? -18.607 -2.530 18.255 1.00 98.50 405 ALA A C 1
ATOM 3097 O O . ALA A 1 405 ? -17.403 -2.657 18.486 1.00 98.50 405 ALA A O 1
ATOM 3098 N N . TYR A 1 406 ? -19.393 -3.560 17.932 1.00 98.38 406 TYR A N 1
ATOM 3099 C CA . TYR A 1 406 ? -18.908 -4.925 17.756 1.00 98.38 406 TYR A CA 1
ATOM 3100 C C . TYR A 1 406 ? -17.856 -5.018 16.647 1.00 98.38 406 TYR A C 1
ATOM 3102 O O . TYR A 1 406 ? -16.782 -5.575 16.854 1.00 98.38 406 TYR A O 1
ATOM 3110 N N . LEU A 1 407 ? -18.136 -4.448 15.477 1.00 98.12 407 LEU A N 1
ATOM 3111 C CA . LEU A 1 407 ? -17.241 -4.548 14.330 1.00 98.12 407 LEU A CA 1
ATOM 3112 C C . LEU A 1 407 ? -15.926 -3.790 14.541 1.00 98.12 407 LEU A C 1
ATOM 3114 O O . LEU A 1 407 ? -14.866 -4.307 14.195 1.00 98.12 407 LEU A O 1
ATOM 3118 N N . VAL A 1 408 ? -15.981 -2.595 15.133 1.00 98.06 408 VAL A N 1
ATOM 3119 C CA . VAL A 1 408 ? -14.799 -1.753 15.381 1.00 98.06 408 VAL A CA 1
ATOM 3120 C C . VAL A 1 408 ? -13.905 -2.325 16.486 1.00 98.06 408 VAL A C 1
ATOM 3122 O O . VAL A 1 408 ? -12.683 -2.314 16.338 1.00 98.06 408 VAL A O 1
ATOM 3125 N N . ASN A 1 409 ? -14.492 -2.835 17.575 1.00 96.12 409 ASN A N 1
ATOM 3126 C CA . ASN A 1 409 ? -13.744 -3.351 18.734 1.00 96.12 409 ASN A CA 1
ATOM 3127 C C . ASN A 1 409 ? -13.529 -4.874 18.716 1.00 96.12 409 ASN A C 1
ATOM 3129 O O . ASN A 1 409 ? -12.875 -5.409 19.604 1.00 96.12 409 ASN A O 1
ATOM 3133 N N . GLY A 1 410 ? -14.132 -5.573 17.758 1.00 95.94 410 GLY A N 1
ATOM 3134 C CA . GLY A 1 410 ? -14.006 -7.012 17.574 1.00 95.94 410 GLY A CA 1
ATOM 3135 C C . GLY A 1 410 ? -13.174 -7.327 16.342 1.00 95.94 410 GLY A C 1
ATOM 3136 O O . GLY A 1 410 ? -11.987 -7.020 16.271 1.00 95.94 410 GLY A O 1
ATOM 3137 N N . LEU A 1 411 ? -13.809 -7.925 15.337 1.00 93.00 411 LEU A N 1
ATOM 3138 C CA . LEU A 1 411 ? -13.128 -8.443 14.151 1.00 93.00 411 LEU A CA 1
ATOM 3139 C C . LEU A 1 411 ? -12.354 -7.379 13.347 1.00 93.00 411 LEU A C 1
ATOM 3141 O O . LEU A 1 411 ? -11.321 -7.706 12.772 1.00 93.00 411 LEU A O 1
ATOM 3145 N N . GLY A 1 412 ? -12.804 -6.121 13.330 1.00 94.94 412 GLY A N 1
ATOM 3146 C CA . GLY A 1 412 ? -12.086 -5.019 12.680 1.00 94.94 412 GLY A CA 1
ATOM 3147 C C . GLY A 1 412 ? -10.900 -4.467 13.483 1.00 94.94 412 GLY A C 1
ATOM 3148 O O . GLY A 1 412 ? -10.073 -3.761 12.905 1.00 94.94 412 GLY A O 1
ATOM 3149 N N . HIS A 1 413 ? -10.823 -4.766 14.789 1.00 95.69 413 HIS A N 1
ATOM 3150 C CA . HIS A 1 413 ? -9.716 -4.460 15.709 1.00 95.69 413 HIS A CA 1
ATOM 3151 C C . HIS A 1 413 ? -9.079 -3.067 15.508 1.00 95.69 413 HIS A C 1
ATOM 3153 O O . HIS A 1 413 ? -7.852 -2.909 15.505 1.00 95.69 413 HIS A O 1
ATOM 3159 N N . CYS A 1 414 ? -9.887 -2.020 15.298 1.00 97.00 414 CYS A N 1
ATOM 3160 C CA . CYS A 1 414 ? -9.378 -0.709 14.867 1.00 97.00 414 CYS A CA 1
ATOM 3161 C C . CYS A 1 414 ? -8.408 -0.105 15.898 1.00 97.00 414 CYS A C 1
ATOM 3163 O O . CYS A 1 414 ? -7.424 0.556 15.547 1.00 97.00 414 CYS A O 1
ATOM 3165 N N . ALA A 1 415 ? -8.644 -0.402 17.178 1.00 95.06 415 ALA A N 1
ATOM 3166 C CA . ALA A 1 415 ? -7.798 -0.002 18.294 1.00 95.06 415 ALA A CA 1
ATOM 3167 C C . ALA A 1 415 ? -6.363 -0.542 18.185 1.00 95.06 415 ALA A C 1
ATOM 3169 O O . ALA A 1 415 ? -5.434 0.095 18.681 1.00 95.06 415 ALA A O 1
ATOM 3170 N N . ALA A 1 416 ? -6.139 -1.654 17.476 1.00 92.94 416 ALA A N 1
ATOM 3171 C CA . ALA A 1 416 ? -4.812 -2.239 17.326 1.00 92.94 416 ALA A CA 1
ATOM 3172 C C . ALA A 1 416 ? -3.791 -1.271 16.698 1.00 92.94 416 ALA A C 1
ATOM 3174 O O . ALA A 1 416 ? -2.601 -1.363 17.029 1.00 92.94 416 ALA A O 1
ATOM 3175 N N . CYS A 1 417 ? -4.263 -0.349 15.848 1.00 94.62 417 CYS A N 1
ATOM 3176 C CA . CYS A 1 417 ? -3.470 0.705 15.211 1.00 94.62 417 CYS A CA 1
ATOM 3177 C C . CYS A 1 417 ? -3.815 2.112 15.720 1.00 94.62 417 CYS A C 1
ATOM 3179 O O . CYS A 1 417 ? -2.917 2.940 15.841 1.00 94.62 417 CYS A O 1
ATOM 3181 N N . HIS A 1 418 ? -5.087 2.388 16.024 1.00 96.50 418 HIS A N 1
ATOM 3182 C CA . HIS A 1 418 ? -5.575 3.732 16.361 1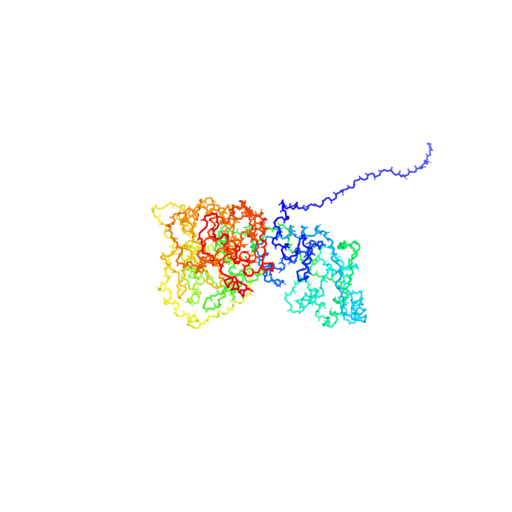.00 96.50 418 HIS A CA 1
ATOM 3183 C C . HIS A 1 418 ? -5.578 4.053 17.866 1.00 96.50 418 HIS A C 1
ATOM 3185 O O . HIS A 1 418 ? -6.043 5.121 18.260 1.00 96.50 418 HIS A O 1
ATOM 3191 N N . THR A 1 419 ? -5.047 3.168 18.712 1.00 95.75 419 THR A N 1
ATOM 3192 C CA . THR A 1 419 ? -4.913 3.380 20.162 1.00 95.75 419 THR A CA 1
ATOM 3193 C C . THR A 1 419 ? -3.436 3.289 20.567 1.00 95.75 419 THR A C 1
ATOM 3195 O O . THR A 1 419 ? -2.740 2.356 20.154 1.00 95.75 419 THR A O 1
ATOM 3198 N N . PRO A 1 420 ? -2.913 4.218 21.390 1.00 94.31 420 PRO A N 1
ATOM 3199 C CA . PRO A 1 420 ? -1.515 4.181 21.802 1.00 94.31 420 PRO A CA 1
ATOM 3200 C C . PRO A 1 420 ? -1.209 2.969 22.687 1.00 94.31 420 PRO A C 1
ATOM 3202 O O . PRO A 1 420 ? -2.014 2.565 23.530 1.00 94.31 420 PRO A O 1
ATOM 3205 N N . ARG A 1 421 ? 0.003 2.425 22.535 1.00 92.56 421 ARG A N 1
ATOM 3206 C CA . ARG A 1 421 ? 0.512 1.299 23.332 1.00 92.56 421 ARG A CA 1
ATOM 3207 C C . ARG A 1 421 ? 1.439 1.756 24.458 1.00 92.56 421 ARG A C 1
ATOM 3209 O O . ARG A 1 421 ? 2.085 2.802 24.379 1.00 92.56 421 ARG A O 1
ATOM 3216 N N . GLY A 1 422 ? 1.467 0.988 25.543 1.00 90.00 422 GLY A N 1
ATOM 3217 C CA . GLY A 1 422 ? 2.448 1.119 26.622 1.00 90.00 422 GLY A CA 1
ATOM 3218 C C . GLY A 1 422 ? 3.788 0.455 26.284 1.00 90.00 422 GLY A C 1
ATOM 3219 O O . GLY A 1 422 ? 3.943 -0.169 25.237 1.00 90.00 422 GLY A O 1
ATOM 3220 N N . THR A 1 423 ? 4.749 0.539 27.205 1.00 87.94 423 THR A N 1
ATOM 3221 C CA . THR A 1 423 ? 6.088 -0.070 27.061 1.00 87.94 423 THR A CA 1
ATOM 3222 C C . THR A 1 423 ? 6.051 -1.597 26.948 1.00 87.94 423 THR A C 1
ATOM 3224 O O . THR A 1 423 ? 6.910 -2.180 26.299 1.00 87.94 423 THR A O 1
ATOM 3227 N N . LEU A 1 424 ? 5.029 -2.240 27.523 1.00 89.81 424 LEU A N 1
ATOM 3228 C CA . LEU A 1 424 ? 4.786 -3.685 27.428 1.00 89.81 424 LEU A CA 1
ATOM 3229 C C . LEU A 1 424 ? 3.929 -4.080 26.208 1.00 89.81 424 LEU A C 1
ATOM 3231 O O . LEU A 1 424 ? 3.465 -5.213 26.116 1.00 89.81 424 LEU A O 1
ATOM 3235 N N . GLY A 1 425 ? 3.646 -3.150 25.291 1.00 89.38 425 GLY A N 1
ATOM 3236 C CA . GLY A 1 425 ? 2.885 -3.417 24.065 1.00 89.38 425 GLY A CA 1
ATOM 3237 C C . GLY A 1 425 ? 1.360 -3.504 24.225 1.00 89.38 425 GLY A C 1
ATOM 3238 O O . GLY A 1 425 ? 0.662 -3.585 23.215 1.00 89.38 425 GLY A O 1
ATOM 3239 N N . GLY A 1 426 ? 0.819 -3.445 25.447 1.00 92.56 426 GLY A N 1
ATOM 3240 C CA . GLY A 1 426 ? -0.628 -3.374 25.703 1.00 92.56 426 GLY A CA 1
ATOM 3241 C C . GLY A 1 426 ? -1.247 -2.033 25.291 1.00 92.56 426 GLY A C 1
ATOM 3242 O O . GLY A 1 426 ? -0.571 -1.000 25.336 1.00 92.56 426 GLY A O 1
ATOM 3243 N N . LEU A 1 427 ? -2.517 -2.044 24.876 1.00 93.31 427 LEU A N 1
ATOM 3244 C CA . LEU A 1 427 ? -3.274 -0.837 24.519 1.00 93.31 427 LEU A CA 1
ATOM 3245 C C . LEU A 1 427 ? -3.596 -0.002 25.766 1.00 93.31 427 LEU A C 1
ATOM 3247 O O . LEU A 1 427 ? -3.871 -0.538 26.838 1.00 93.31 427 LEU A O 1
ATOM 3251 N N . LYS A 1 428 ? -3.583 1.327 25.636 1.00 94.06 428 LYS A N 1
ATOM 3252 C CA . LYS A 1 428 ? -4.017 2.242 26.700 1.00 94.06 428 LYS A CA 1
ATOM 3253 C C . LYS A 1 428 ? -5.518 2.509 26.576 1.00 94.06 428 LYS A C 1
ATOM 3255 O O . LYS A 1 428 ? -5.915 3.433 25.877 1.00 94.06 428 LYS A O 1
ATOM 3260 N N . GLU A 1 429 ? -6.340 1.744 27.290 1.00 90.31 429 GLU A N 1
ATOM 3261 C CA . GLU A 1 429 ? -7.815 1.795 27.197 1.00 90.31 429 GLU A CA 1
ATOM 3262 C C . GLU A 1 429 ? -8.417 3.200 27.370 1.00 90.31 429 GLU A C 1
ATOM 3264 O O . GLU A 1 429 ? -9.331 3.579 26.646 1.00 90.31 429 GLU A O 1
ATOM 3269 N N . LYS A 1 430 ? -7.858 4.030 28.264 1.00 92.31 430 LYS A N 1
ATOM 3270 C CA . LYS A 1 430 ? -8.312 5.422 28.479 1.00 92.31 430 LYS A CA 1
ATOM 3271 C C . LYS A 1 430 ? -8.111 6.349 27.271 1.00 92.31 430 LYS A C 1
ATOM 3273 O O . LYS A 1 430 ? -8.570 7.487 27.300 1.00 92.31 430 LYS A O 1
ATOM 3278 N N . LEU A 1 431 ? -7.368 5.897 26.266 1.00 93.69 431 LEU A N 1
ATOM 3279 C CA . LEU A 1 431 ? -7.040 6.609 25.032 1.00 93.69 431 LEU A CA 1
ATOM 3280 C C . LEU A 1 431 ? -7.557 5.833 23.811 1.00 93.69 431 LEU A C 1
ATOM 3282 O O . LEU A 1 431 ? -6.973 5.906 22.730 1.00 93.69 431 LEU A O 1
ATOM 3286 N N . ASN A 1 432 ? -8.609 5.027 23.991 1.00 94.38 432 ASN A N 1
ATOM 3287 C CA . ASN A 1 432 ? -9.140 4.197 22.921 1.00 94.38 432 ASN A CA 1
ATOM 3288 C C . ASN A 1 432 ? -9.505 5.046 21.695 1.00 94.38 432 ASN A C 1
ATOM 3290 O O . ASN A 1 432 ? -10.256 6.015 21.795 1.00 94.38 432 ASN A O 1
ATOM 3294 N N . LEU A 1 433 ? -8.963 4.670 20.536 1.00 96.38 433 LEU A N 1
ATOM 3295 C CA . LEU A 1 433 ? -9.191 5.310 19.243 1.00 96.38 433 LEU A CA 1
ATOM 3296 C C . LEU A 1 433 ? -8.818 6.804 19.207 1.00 96.38 433 LEU A C 1
ATOM 3298 O O . LEU A 1 433 ? -9.281 7.540 18.332 1.00 96.38 433 LEU A O 1
ATOM 3302 N N . SER A 1 434 ? -7.958 7.260 20.126 1.00 95.62 434 SER A N 1
ATOM 3303 C CA . SER A 1 434 ? -7.473 8.645 20.168 1.00 95.62 434 SER A CA 1
ATOM 3304 C C . SER A 1 434 ? -6.384 8.944 19.135 1.00 95.62 434 SER A C 1
ATOM 3306 O O . SER A 1 434 ? -5.931 10.078 19.051 1.00 95.62 434 SER A O 1
ATOM 3308 N N . GLY A 1 435 ? -5.920 7.947 18.382 1.00 95.00 435 GLY A N 1
ATOM 3309 C CA . GLY A 1 435 ? -4.812 8.059 17.438 1.00 95.00 435 GLY A CA 1
ATOM 3310 C C . GLY A 1 435 ? -3.444 7.837 18.087 1.00 95.00 435 GLY A C 1
ATOM 3311 O O . GLY A 1 435 ? -3.228 8.150 19.264 1.00 95.00 435 GLY A O 1
ATOM 3312 N N . ALA A 1 436 ? -2.518 7.269 17.312 1.00 93.75 436 ALA A N 1
ATOM 3313 C CA . ALA A 1 436 ? -1.167 6.935 17.751 1.00 93.75 436 ALA A CA 1
ATOM 3314 C C . ALA A 1 436 ? -0.218 6.660 16.579 1.00 93.75 436 ALA A C 1
ATOM 3316 O O . ALA A 1 436 ? -0.625 6.183 15.521 1.00 93.75 436 ALA A O 1
ATOM 3317 N N . THR A 1 437 ? 1.080 6.867 16.794 1.00 93.00 437 THR A N 1
ATOM 3318 C CA . THR A 1 437 ? 2.105 6.307 15.906 1.00 93.00 437 THR A CA 1
ATOM 3319 C C . THR A 1 437 ? 2.167 4.783 16.040 1.00 93.00 437 THR A C 1
ATOM 3321 O O . THR A 1 437 ? 2.351 4.255 17.137 1.00 93.00 437 THR A O 1
ATOM 3324 N N . ILE A 1 438 ? 2.061 4.076 14.913 1.00 92.50 438 ILE A N 1
ATOM 3325 C CA . ILE A 1 438 ? 2.215 2.625 14.818 1.00 92.50 438 ILE A CA 1
ATOM 3326 C C . ILE A 1 438 ? 3.714 2.292 14.910 1.00 92.50 438 ILE A C 1
ATOM 3328 O O . ILE A 1 438 ? 4.477 2.666 14.007 1.00 92.50 438 ILE A O 1
ATOM 3332 N N . PRO A 1 439 ? 4.165 1.596 15.971 1.00 85.94 439 PRO A N 1
ATOM 3333 C CA . PRO A 1 439 ? 5.574 1.273 16.146 1.00 85.94 439 PRO A CA 1
ATOM 3334 C C . PRO A 1 439 ? 6.118 0.439 14.985 1.00 85.94 439 PRO A C 1
ATOM 3336 O O . PRO A 1 439 ? 5.401 -0.374 14.408 1.00 85.94 439 PRO A O 1
ATOM 3339 N N . VAL A 1 440 ? 7.402 0.627 14.675 1.00 87.06 440 VAL A N 1
ATOM 3340 C CA . VAL A 1 440 ? 8.148 -0.018 13.577 1.00 87.06 440 VAL A CA 1
ATOM 3341 C C . VAL A 1 440 ? 7.677 0.361 12.171 1.00 87.06 440 VAL A C 1
ATOM 3343 O O . VAL A 1 440 ? 8.497 0.788 11.363 1.00 87.06 440 VAL A O 1
ATOM 3346 N N . LEU A 1 441 ? 6.371 0.309 11.887 1.00 87.56 441 LEU A N 1
ATOM 3347 C CA . LEU A 1 441 ? 5.821 0.783 10.613 1.00 87.56 441 LEU A CA 1
ATOM 3348 C C . LEU A 1 441 ? 6.026 2.292 10.431 1.00 87.56 441 LEU A C 1
ATOM 3350 O O . LEU A 1 441 ? 6.113 2.757 9.292 1.00 87.56 441 LEU A O 1
ATOM 3354 N N . ASN A 1 442 ? 6.131 3.040 11.537 1.00 89.75 442 ASN A N 1
ATOM 3355 C CA . ASN A 1 442 ? 6.409 4.475 11.568 1.00 89.75 442 ASN A CA 1
ATOM 3356 C C . ASN A 1 442 ? 5.408 5.273 10.712 1.00 89.75 442 ASN A C 1
ATOM 3358 O O . ASN A 1 442 ? 5.770 6.104 9.877 1.00 89.75 442 ASN A O 1
ATOM 3362 N N . TRP A 1 443 ? 4.132 4.946 10.894 1.00 93.38 443 TRP A N 1
ATOM 3363 C CA . TRP A 1 443 ? 2.981 5.664 10.354 1.00 93.38 443 TRP A CA 1
ATOM 3364 C C . TRP A 1 443 ? 2.154 6.181 11.522 1.00 93.38 443 TRP A C 1
ATOM 3366 O O . TRP A 1 443 ? 2.004 5.481 12.521 1.00 93.38 443 TRP A O 1
ATOM 3376 N N . PHE A 1 444 ? 1.596 7.377 11.396 1.00 94.44 444 PHE A N 1
ATOM 3377 C CA . PHE A 1 444 ? 0.643 7.897 12.365 1.00 94.44 444 PHE A CA 1
ATOM 3378 C C . PHE A 1 444 ? -0.769 7.436 11.994 1.00 94.44 444 PHE A C 1
ATOM 3380 O O . PHE A 1 444 ? -1.237 7.704 10.891 1.00 94.44 444 PHE A O 1
ATOM 3387 N N . ALA A 1 445 ? -1.451 6.738 12.894 1.00 95.94 445 ALA A N 1
ATOM 3388 C CA . ALA A 1 445 ? -2.863 6.408 12.766 1.00 95.94 445 ALA A CA 1
ATOM 3389 C C . ALA A 1 445 ? -3.687 7.540 13.416 1.00 95.94 445 ALA A C 1
ATOM 3391 O O . ALA A 1 445 ? -3.576 7.728 14.630 1.00 95.94 445 ALA A O 1
ATOM 3392 N N . PRO A 1 446 ? -4.484 8.318 12.655 1.00 94.62 446 PRO A N 1
ATOM 3393 C CA . PRO A 1 446 ? -5.264 9.433 13.204 1.00 94.62 446 PRO A CA 1
ATOM 3394 C C . PRO A 1 446 ? -6.313 8.994 14.232 1.00 94.62 446 PRO A C 1
ATOM 3396 O O . PRO A 1 446 ? -6.659 7.818 14.303 1.00 94.62 446 PRO A O 1
ATOM 3399 N N . ALA A 1 447 ? -6.859 9.925 15.016 1.00 95.94 447 ALA A N 1
ATOM 3400 C CA . ALA A 1 447 ? -7.969 9.597 15.909 1.00 95.94 447 ALA A CA 1
ATOM 3401 C C . ALA A 1 447 ? -9.216 9.204 15.098 1.00 95.94 447 ALA A C 1
ATOM 3403 O O . ALA A 1 447 ? -9.518 9.833 14.083 1.00 95.94 447 ALA A O 1
ATOM 3404 N N . LEU A 1 448 ? -9.958 8.194 15.560 1.00 97.12 448 LEU A N 1
ATOM 3405 C CA . LEU A 1 448 ? -11.222 7.767 14.935 1.00 97.12 448 LEU A CA 1
ATOM 3406 C C . LEU A 1 448 ? -12.462 8.253 15.697 1.00 97.12 448 LEU A C 1
ATOM 3408 O O . LEU A 1 448 ? -13.579 7.878 15.364 1.00 97.12 448 LEU A O 1
ATOM 3412 N N . ASN A 1 449 ? -12.275 9.074 16.728 1.00 96.19 449 ASN A N 1
ATOM 3413 C CA . ASN A 1 449 ? -13.361 9.623 17.534 1.00 96.19 449 ASN A CA 1
ATOM 3414 C C . ASN A 1 449 ? -13.878 10.970 16.993 1.00 96.19 449 ASN A C 1
ATOM 3416 O O . ASN A 1 449 ? -13.357 11.507 16.014 1.00 96.19 449 ASN A O 1
ATOM 3420 N N . ASN A 1 450 ? -14.880 11.559 17.649 1.00 95.31 450 ASN A N 1
ATOM 3421 C CA . ASN A 1 450 ? -15.556 12.769 17.176 1.00 95.31 450 ASN A CA 1
ATOM 3422 C C . ASN A 1 450 ? -14.787 14.088 17.434 1.00 95.31 450 ASN A C 1
ATOM 3424 O O . ASN A 1 450 ? -15.382 15.167 17.448 1.00 95.31 450 ASN A O 1
ATOM 3428 N N . HIS A 1 451 ? -13.467 14.050 17.653 1.00 94.94 451 HIS A N 1
ATOM 3429 C CA . HIS A 1 451 ? -12.674 15.263 17.861 1.00 94.94 451 HIS A CA 1
ATOM 3430 C C . HIS A 1 451 ? -12.703 16.181 16.613 1.00 94.94 451 HIS A C 1
ATOM 3432 O O . HIS A 1 451 ? -12.440 15.711 15.503 1.00 94.94 451 HIS A O 1
ATOM 3438 N N . PRO A 1 452 ? -12.973 17.498 16.752 1.00 91.19 452 PRO A N 1
ATOM 3439 C CA . PRO A 1 452 ? -13.282 18.389 15.622 1.00 91.19 452 PRO A CA 1
ATOM 3440 C C . PRO A 1 452 ? -12.100 18.713 14.701 1.00 91.19 452 PRO A C 1
ATOM 3442 O O . PRO A 1 452 ? -12.305 19.017 13.529 1.00 91.19 452 PRO A O 1
ATOM 3445 N N . ALA A 1 453 ? -10.867 18.684 15.211 1.00 88.50 453 ALA A N 1
ATOM 3446 C CA . ALA A 1 453 ? -9.671 18.939 14.402 1.00 88.50 453 ALA A CA 1
ATOM 3447 C C . ALA A 1 453 ? -8.922 17.643 14.056 1.00 88.50 453 ALA A C 1
ATOM 3449 O O . ALA A 1 453 ? -8.729 17.328 12.895 1.00 88.50 453 ALA A O 1
ATOM 3450 N N . GLN A 1 454 ? -8.516 16.885 15.074 1.00 89.56 454 GLN A N 1
ATOM 3451 C CA . GLN A 1 454 ? -7.636 15.719 14.936 1.00 89.56 454 GLN A CA 1
ATOM 3452 C C . GLN A 1 454 ? -8.354 14.362 14.777 1.00 89.56 454 GLN A C 1
ATOM 3454 O O . GLN A 1 454 ? -7.678 13.336 14.729 1.00 89.56 454 GLN A O 1
ATOM 3459 N N . GLY A 1 455 ? -9.690 14.350 14.710 1.00 93.44 455 GLY A N 1
ATOM 3460 C CA . GLY A 1 455 ? -10.511 13.145 14.543 1.00 93.44 455 GLY A CA 1
ATOM 3461 C C . GLY A 1 455 ? -11.575 13.306 13.454 1.00 93.44 455 GLY A C 1
ATOM 3462 O O . GLY A 1 455 ? -11.470 14.165 12.579 1.00 93.44 455 GLY A O 1
ATOM 3463 N N . LEU A 1 456 ? -12.634 12.503 13.524 1.00 95.88 456 LEU A N 1
ATOM 3464 C CA . LEU A 1 456 ? -13.729 12.452 12.547 1.00 95.88 456 LEU A CA 1
ATOM 3465 C C . LEU A 1 456 ? -14.822 13.506 12.802 1.00 95.88 456 LEU A C 1
ATOM 3467 O O . LEU A 1 456 ? -15.902 13.446 12.216 1.00 95.88 456 LEU A O 1
ATOM 3471 N N . GLY A 1 457 ? -14.574 14.501 13.662 1.00 94.50 457 GLY A N 1
ATOM 3472 C CA . GLY A 1 457 ? -15.570 15.498 14.067 1.00 94.50 457 GLY A CA 1
ATOM 3473 C C . GLY A 1 457 ? -16.202 16.282 12.912 1.00 94.50 457 GLY A C 1
ATOM 3474 O O . GLY A 1 457 ? -17.405 16.537 12.927 1.00 94.50 457 GLY A O 1
ATOM 3475 N N . LYS A 1 458 ? -15.422 16.585 11.869 1.00 93.12 458 LYS A N 1
ATOM 3476 C CA . LYS A 1 458 ? -15.890 17.278 10.652 1.00 93.12 458 LYS A CA 1
ATOM 3477 C C . LYS A 1 458 ? -16.486 16.352 9.588 1.00 93.12 458 LYS A C 1
ATOM 3479 O O . LYS A 1 458 ? -17.046 16.844 8.616 1.00 93.12 458 LYS A O 1
ATOM 3484 N N . TRP A 1 459 ? -16.332 15.041 9.745 1.00 95.75 459 TRP A N 1
ATOM 3485 C CA . TRP A 1 459 ? -16.809 14.058 8.779 1.00 95.75 459 TRP A CA 1
ATOM 3486 C C . TRP A 1 459 ? -18.250 13.691 9.102 1.00 95.75 459 TRP A C 1
ATOM 3488 O O . TRP A 1 459 ? -18.610 13.517 10.272 1.00 95.75 459 TRP A O 1
ATOM 3498 N N . THR A 1 460 ? -19.071 13.558 8.071 1.00 97.12 460 THR A N 1
ATOM 3499 C CA . THR A 1 460 ? -20.398 12.952 8.185 1.00 97.12 460 THR A CA 1
ATOM 3500 C C . THR A 1 460 ? -20.279 11.427 8.277 1.00 97.12 460 THR A C 1
ATOM 3502 O O . THR A 1 460 ? -19.254 10.845 7.924 1.00 97.12 460 THR A O 1
ATOM 3505 N N . GLU A 1 461 ? -21.333 10.741 8.719 1.00 98.12 461 GLU A N 1
ATOM 3506 C CA . GLU A 1 461 ? -21.364 9.269 8.678 1.00 98.12 461 GLU A CA 1
ATOM 3507 C C . GLU A 1 461 ? -21.229 8.728 7.244 1.00 98.12 461 GLU A C 1
ATOM 3509 O O . GLU A 1 461 ? -20.609 7.685 7.025 1.00 98.12 461 GLU A O 1
ATOM 3514 N N . ALA A 1 462 ? -21.747 9.469 6.257 1.00 97.69 462 ALA A N 1
ATOM 3515 C CA . ALA A 1 462 ? -21.588 9.155 4.841 1.00 97.69 462 ALA A CA 1
ATOM 3516 C C . ALA A 1 462 ? -20.121 9.269 4.393 1.00 97.69 462 ALA A C 1
ATOM 3518 O O . ALA A 1 462 ? -19.630 8.372 3.711 1.00 97.69 462 ALA A O 1
ATOM 3519 N N . ASP A 1 463 ? -19.396 10.302 4.840 1.00 96.69 463 ASP A N 1
ATOM 3520 C CA . ASP A 1 463 ? -17.962 10.458 4.554 1.00 96.69 463 ASP A CA 1
ATOM 3521 C C . ASP A 1 463 ? -17.140 9.291 5.114 1.00 96.69 463 ASP A C 1
ATOM 3523 O O . ASP A 1 463 ? -16.213 8.810 4.456 1.00 96.69 463 ASP A O 1
ATOM 3527 N N . ILE A 1 464 ? -17.473 8.834 6.328 1.00 97.81 464 ILE A N 1
ATOM 3528 C CA . ILE A 1 464 ? -16.816 7.689 6.973 1.00 97.81 464 ILE A CA 1
ATOM 3529 C C . ILE A 1 464 ? -17.130 6.412 6.193 1.00 97.81 464 ILE A C 1
ATOM 3531 O O . ILE A 1 464 ? -16.212 5.686 5.821 1.00 97.81 464 ILE A O 1
ATOM 3535 N N . THR A 1 465 ? -18.406 6.166 5.889 1.00 97.94 465 THR A N 1
ATOM 3536 C CA . THR A 1 465 ? -18.853 4.998 5.113 1.00 97.94 465 THR A CA 1
ATOM 3537 C C . THR A 1 465 ? -18.133 4.929 3.765 1.00 97.94 465 THR A C 1
ATOM 3539 O O . THR A 1 465 ? -17.528 3.908 3.436 1.00 97.94 465 THR A O 1
ATOM 3542 N N . GLN A 1 466 ? -18.111 6.041 3.025 1.00 96.44 466 GLN A N 1
ATOM 3543 C CA . GLN A 1 466 ? -17.423 6.139 1.741 1.00 96.44 466 GLN A CA 1
ATOM 3544 C C . GLN A 1 466 ? -15.925 5.836 1.880 1.00 96.44 466 GLN A C 1
ATOM 3546 O O . GLN A 1 466 ? -15.373 5.076 1.080 1.00 96.44 466 GLN A O 1
ATOM 3551 N N . TYR A 1 467 ? -15.257 6.404 2.887 1.00 96.31 467 TYR A N 1
ATOM 3552 C CA . TYR A 1 467 ? -13.829 6.178 3.102 1.00 96.31 467 TYR A CA 1
ATOM 3553 C C . TYR A 1 467 ? -13.519 4.716 3.440 1.00 96.31 467 TYR A C 1
ATOM 3555 O O . TYR A 1 467 ? -12.562 4.168 2.900 1.00 96.31 467 TYR A O 1
ATOM 3563 N N . LEU A 1 468 ? -14.328 4.059 4.277 1.00 97.00 468 LEU A N 1
ATOM 3564 C CA . LEU A 1 468 ? -14.130 2.643 4.608 1.00 97.00 468 LEU A CA 1
ATOM 3565 C C . LEU A 1 468 ? -14.306 1.743 3.370 1.00 97.00 468 LEU A C 1
ATOM 3567 O O . LEU A 1 468 ? -13.554 0.787 3.206 1.00 97.00 468 LEU A O 1
ATOM 3571 N N . GLN A 1 469 ? -15.237 2.072 2.470 1.00 94.75 469 GLN A N 1
ATOM 3572 C CA . GLN A 1 469 ? -15.514 1.268 1.272 1.00 94.75 469 GLN A CA 1
ATOM 3573 C C . GLN A 1 469 ? -14.552 1.520 0.106 1.00 94.75 469 GLN A C 1
ATOM 3575 O O . GLN A 1 469 ? -14.277 0.619 -0.683 1.00 94.75 469 GLN A O 1
ATOM 3580 N N . THR A 1 470 ? -14.068 2.752 -0.047 1.00 93.94 470 THR A N 1
ATOM 3581 C CA . THR A 1 470 ? -13.341 3.172 -1.259 1.00 93.94 470 THR A CA 1
ATOM 3582 C C . THR A 1 470 ? -11.919 3.643 -0.991 1.00 93.94 470 THR A C 1
ATOM 3584 O O . THR A 1 470 ? -11.108 3.746 -1.910 1.00 93.94 470 THR A O 1
ATOM 3587 N N . GLY A 1 471 ? -11.613 3.948 0.268 1.00 93.75 471 GLY A N 1
ATOM 3588 C CA . GLY A 1 471 ? -10.346 4.511 0.698 1.00 93.75 471 GLY A CA 1
ATOM 3589 C C . GLY A 1 471 ? -10.122 5.969 0.341 1.00 93.75 471 GLY A C 1
ATOM 3590 O O . GLY A 1 471 ? -9.011 6.447 0.565 1.00 93.75 471 GLY A O 1
ATOM 3591 N N . VAL A 1 472 ? -11.119 6.672 -0.205 1.00 93.19 472 VAL A N 1
ATOM 3592 C CA . VAL A 1 472 ? -11.042 8.101 -0.532 1.00 93.19 472 VAL A CA 1
ATOM 3593 C C . VAL A 1 472 ? -12.400 8.766 -0.293 1.00 93.19 472 VAL A C 1
ATOM 3595 O O . VAL A 1 472 ? -13.445 8.197 -0.588 1.00 93.19 472 VAL A O 1
ATOM 3598 N N . ASN A 1 473 ? -12.393 9.997 0.207 1.00 92.62 473 ASN A N 1
ATOM 3599 C CA . ASN A 1 473 ? -13.559 10.882 0.216 1.00 92.62 473 ASN A CA 1
ATOM 3600 C C . ASN A 1 473 ? -13.121 12.334 -0.066 1.00 92.62 473 ASN A C 1
ATOM 3602 O O . ASN A 1 473 ? -12.015 12.575 -0.558 1.00 92.62 473 ASN A O 1
ATOM 3606 N N . SER A 1 474 ? -13.970 13.322 0.220 1.00 89.62 474 SER A N 1
ATOM 3607 C CA . SER A 1 474 ? -13.622 14.744 0.067 1.00 89.62 474 SER A CA 1
ATOM 3608 C C . SER A 1 474 ? -12.537 15.230 1.035 1.00 89.62 474 SER A C 1
ATOM 3610 O O . SER A 1 474 ? -11.885 16.235 0.764 1.00 89.62 474 SER A O 1
ATOM 3612 N N . HIS A 1 475 ? -12.333 14.538 2.158 1.00 91.62 475 HIS A N 1
ATOM 3613 C CA . HIS A 1 475 ? -11.446 14.965 3.242 1.00 91.62 475 HIS A CA 1
ATOM 3614 C C . HIS A 1 475 ? -10.065 14.315 3.171 1.00 91.62 475 HIS A C 1
ATOM 3616 O O . HIS A 1 475 ? -9.069 14.950 3.515 1.00 91.62 475 HIS A O 1
ATOM 3622 N N . ALA A 1 476 ? -9.987 13.044 2.775 1.00 91.94 476 ALA A N 1
ATOM 3623 C CA . ALA A 1 476 ? -8.752 12.271 2.814 1.00 91.94 476 ALA A CA 1
ATOM 3624 C C . ALA A 1 476 ? -8.723 11.124 1.797 1.00 91.94 476 ALA A C 1
ATOM 3626 O O . ALA A 1 476 ? -9.746 10.661 1.297 1.00 91.94 476 ALA A O 1
ATOM 3627 N N . ALA A 1 477 ? -7.509 10.634 1.552 1.00 92.88 477 ALA A N 1
ATOM 3628 C CA . ALA A 1 477 ? -7.228 9.400 0.834 1.00 92.88 477 ALA A CA 1
ATOM 3629 C C . ALA A 1 477 ? -6.349 8.498 1.712 1.00 92.88 477 ALA A C 1
ATOM 3631 O O . ALA A 1 477 ? -5.519 8.986 2.485 1.00 92.88 477 ALA A O 1
ATOM 3632 N N . SER A 1 478 ? -6.565 7.191 1.610 1.00 93.38 478 SER A N 1
ATOM 3633 C CA . SER A 1 478 ? -5.828 6.169 2.347 1.00 93.38 478 SER A CA 1
ATOM 3634 C C . SER A 1 478 ? -4.479 5.882 1.703 1.00 93.38 478 SER A C 1
ATOM 3636 O O . SER A 1 478 ? -4.371 5.767 0.482 1.00 93.38 478 SER A O 1
ATOM 3638 N N . TYR A 1 479 ? -3.468 5.722 2.554 1.00 90.44 479 TYR A N 1
ATOM 3639 C CA . TYR A 1 479 ? -2.104 5.368 2.176 1.00 90.44 479 TYR A CA 1
ATOM 3640 C C . TYR A 1 479 ? -1.485 4.437 3.224 1.00 90.44 479 TYR A C 1
ATOM 3642 O O . TYR A 1 479 ? -1.966 4.347 4.360 1.00 90.44 479 TYR A O 1
ATOM 3650 N N . GLY A 1 480 ? -0.389 3.768 2.858 1.00 90.44 480 GLY A N 1
ATOM 3651 C CA . GLY A 1 480 ? 0.363 2.919 3.779 1.00 90.44 480 GLY A CA 1
ATOM 3652 C C . GLY A 1 480 ? -0.496 1.780 4.353 1.00 90.44 480 GLY A C 1
ATOM 3653 O O . GLY A 1 480 ? -1.281 1.185 3.615 1.00 90.44 480 GLY A O 1
ATOM 3654 N N . PRO A 1 481 ? -0.394 1.472 5.661 1.00 92.50 481 PRO A N 1
ATOM 3655 C CA . PRO A 1 481 ? -1.118 0.355 6.271 1.00 92.50 481 PRO A CA 1
ATOM 3656 C C . PRO A 1 481 ? -2.640 0.427 6.101 1.00 92.50 481 PRO A C 1
ATOM 3658 O O . PRO A 1 481 ? -3.292 -0.605 5.972 1.00 92.50 481 PRO A O 1
ATOM 3661 N N . MET A 1 482 ? -3.222 1.630 6.054 1.00 94.75 482 MET A N 1
ATOM 3662 C CA . MET A 1 482 ? -4.670 1.770 5.881 1.00 94.75 482 MET A CA 1
ATOM 3663 C C . MET A 1 482 ? -5.120 1.377 4.467 1.00 94.75 482 MET A C 1
ATOM 3665 O O . MET A 1 482 ? -6.210 0.829 4.307 1.00 94.75 482 MET A O 1
ATOM 3669 N N . SER A 1 483 ? -4.281 1.590 3.445 1.00 93.50 483 SER A N 1
ATOM 3670 C CA . SER A 1 483 ? -4.562 1.100 2.090 1.00 93.50 483 SER A CA 1
ATOM 3671 C C . SER A 1 483 ? -4.631 -0.418 2.045 1.00 93.50 483 SER A C 1
ATOM 3673 O O . SER A 1 483 ? -5.492 -0.942 1.352 1.00 93.50 483 SER A O 1
ATOM 3675 N N . GLU A 1 484 ? -3.791 -1.121 2.812 1.00 90.81 484 GLU A N 1
ATOM 3676 C CA . GLU A 1 484 ? -3.855 -2.581 2.930 1.00 90.81 484 GLU A CA 1
ATOM 3677 C C . GLU A 1 484 ? -5.193 -3.025 3.545 1.00 90.81 484 GLU A C 1
ATOM 3679 O O . GLU A 1 484 ? -5.859 -3.912 3.011 1.00 90.81 484 GLU A O 1
ATOM 3684 N N . VAL A 1 485 ? -5.631 -2.363 4.622 1.00 94.06 485 VAL A N 1
ATOM 3685 C CA . VAL A 1 485 ? -6.911 -2.659 5.289 1.00 94.06 485 VAL A CA 1
ATOM 3686 C C . VAL A 1 485 ? -8.097 -2.444 4.345 1.00 94.06 485 VAL A C 1
ATOM 3688 O O . VAL A 1 485 ? -8.990 -3.285 4.269 1.00 94.06 485 VAL A O 1
ATOM 3691 N N . ILE A 1 486 ? -8.115 -1.355 3.578 1.00 95.00 486 ILE A N 1
ATOM 3692 C CA . ILE A 1 486 ? -9.194 -1.103 2.611 1.00 95.00 486 ILE A CA 1
ATOM 3693 C C . ILE A 1 486 ? -9.121 -2.081 1.439 1.00 95.00 486 ILE A C 1
ATOM 3695 O O . ILE A 1 486 ? -10.133 -2.682 1.084 1.00 95.00 486 ILE A O 1
ATOM 3699 N N . ALA A 1 487 ? -7.930 -2.272 0.865 1.00 90.94 487 ALA A N 1
ATOM 3700 C CA . ALA A 1 487 ? -7.703 -3.131 -0.291 1.00 90.94 487 ALA A CA 1
ATOM 3701 C C . ALA A 1 487 ? -8.143 -4.575 -0.038 1.00 90.94 487 ALA A C 1
ATOM 3703 O O . ALA A 1 487 ? -8.727 -5.200 -0.922 1.00 90.94 487 ALA A O 1
ATOM 3704 N N . HIS A 1 488 ? -7.869 -5.102 1.154 1.00 88.44 488 HIS A N 1
ATOM 3705 C CA . HIS A 1 488 ? -8.033 -6.526 1.434 1.00 88.44 488 HIS A CA 1
ATOM 3706 C C . HIS A 1 488 ? -9.197 -6.859 2.375 1.00 88.44 488 HIS A C 1
ATOM 3708 O O . HIS A 1 488 ? -9.582 -8.027 2.433 1.00 88.44 488 HIS A O 1
ATOM 3714 N N . SER A 1 489 ? -9.795 -5.863 3.042 1.00 93.94 489 SER A N 1
ATOM 3715 C CA . SER A 1 489 ? -10.914 -6.045 3.977 1.00 93.94 489 SER A CA 1
ATOM 3716 C C . SER A 1 489 ? -12.095 -5.115 3.682 1.00 93.94 489 SER A C 1
ATOM 3718 O O . SER A 1 489 ? -13.094 -5.552 3.107 1.00 93.94 489 SER A O 1
ATOM 3720 N N . LEU A 1 490 ? -12.000 -3.833 4.049 1.00 95.31 490 LEU A N 1
ATOM 3721 C CA . LEU A 1 490 ? -13.185 -2.989 4.249 1.00 95.31 490 LEU A CA 1
ATOM 3722 C C . LEU A 1 490 ? -13.963 -2.670 2.969 1.00 95.31 490 LEU A C 1
ATOM 3724 O O . LEU A 1 490 ? -15.176 -2.484 3.038 1.00 95.31 490 LEU A O 1
ATOM 3728 N N . GLN A 1 491 ? -13.323 -2.689 1.795 1.00 93.50 491 GLN A N 1
ATOM 3729 C CA . GLN A 1 491 ? -14.046 -2.516 0.529 1.00 93.50 491 GLN A CA 1
ATOM 3730 C C . GLN A 1 491 ? -15.069 -3.630 0.250 1.00 93.50 491 GLN A C 1
ATOM 3732 O O . GLN A 1 491 ? -15.948 -3.466 -0.591 1.00 93.50 491 GLN A O 1
ATOM 3737 N N . PHE A 1 492 ? -14.939 -4.775 0.927 1.00 92.19 492 PHE A N 1
ATOM 3738 C CA . PHE A 1 492 ? -15.842 -5.918 0.803 1.00 92.19 492 PHE A CA 1
ATOM 3739 C C . PHE A 1 492 ? -16.895 -5.968 1.914 1.00 92.19 492 PHE A C 1
ATOM 3741 O O . PHE A 1 492 ? -17.742 -6.863 1.900 1.00 92.19 492 PHE A O 1
ATOM 3748 N N . ALA A 1 493 ? -16.839 -5.047 2.881 1.00 94.62 493 ALA A N 1
ATOM 3749 C CA . ALA A 1 493 ? -17.846 -4.936 3.922 1.00 94.62 493 ALA A CA 1
ATOM 3750 C C . ALA A 1 493 ? -19.189 -4.509 3.315 1.00 94.62 493 ALA A C 1
ATOM 3752 O O . ALA A 1 493 ? -19.251 -3.717 2.370 1.00 94.62 493 ALA A O 1
ATOM 3753 N N . THR A 1 494 ? -20.286 -5.029 3.865 1.00 95.94 494 THR A N 1
ATOM 3754 C CA . THR A 1 494 ? -21.618 -4.607 3.420 1.00 95.94 494 THR A CA 1
ATOM 3755 C C . THR A 1 494 ? -21.846 -3.130 3.743 1.00 95.94 494 THR A C 1
ATOM 3757 O O . THR A 1 494 ? -21.322 -2.614 4.730 1.00 95.94 494 THR A O 1
ATOM 3760 N N . ALA A 1 495 ? -22.676 -2.451 2.944 1.00 95.69 495 ALA A N 1
ATOM 3761 C CA . ALA A 1 495 ? -23.021 -1.049 3.192 1.00 95.69 495 ALA A CA 1
ATOM 3762 C C . ALA A 1 495 ? -23.590 -0.826 4.605 1.00 95.69 495 ALA A C 1
ATOM 3764 O O . ALA A 1 495 ? -23.230 0.148 5.265 1.00 95.69 495 ALA A O 1
ATOM 3765 N N . ALA A 1 496 ? -24.407 -1.769 5.090 1.00 97.94 496 ALA A N 1
ATOM 3766 C CA . ALA A 1 496 ? -24.959 -1.750 6.441 1.00 97.94 496 ALA A CA 1
ATOM 3767 C C . ALA A 1 496 ? -23.869 -1.831 7.523 1.00 97.94 496 ALA A C 1
ATOM 3769 O O . ALA A 1 496 ? -23.927 -1.087 8.498 1.00 97.94 496 ALA A O 1
ATOM 3770 N N . ASP A 1 497 ? -22.853 -2.677 7.343 1.00 98.44 497 ASP A N 1
ATOM 3771 C CA . ASP A 1 497 ? -21.762 -2.811 8.312 1.00 98.44 497 ASP A CA 1
ATOM 3772 C C . ASP A 1 497 ? -20.855 -1.573 8.329 1.00 98.44 497 ASP A C 1
ATOM 3774 O O . ASP A 1 497 ? -20.495 -1.092 9.404 1.00 98.44 497 ASP A O 1
ATOM 3778 N N . THR A 1 498 ? -20.543 -0.986 7.172 1.00 98.06 498 THR A N 1
ATOM 3779 C CA . THR A 1 498 ? -19.773 0.271 7.118 1.00 98.06 498 THR A CA 1
ATOM 3780 C C . THR A 1 498 ? -20.552 1.455 7.687 1.00 98.06 498 THR A C 1
ATOM 3782 O O . THR A 1 498 ? -19.964 2.302 8.359 1.00 98.06 498 THR A O 1
ATOM 3785 N N . GLN A 1 499 ? -21.875 1.486 7.499 1.00 98.62 499 GLN A N 1
ATOM 3786 C CA . GLN A 1 499 ? -22.746 2.474 8.134 1.00 98.62 499 GLN A CA 1
ATOM 3787 C C . GLN A 1 499 ? -22.792 2.277 9.655 1.00 98.62 499 GLN A C 1
ATOM 3789 O O . GLN A 1 499 ? -22.688 3.245 10.403 1.00 98.62 499 GLN A O 1
ATOM 3794 N N . ALA A 1 500 ? -22.892 1.032 10.128 1.00 98.81 500 ALA A N 1
ATOM 3795 C CA . ALA A 1 500 ? -22.855 0.712 11.551 1.00 98.81 500 ALA A CA 1
ATOM 3796 C C . ALA A 1 500 ? -21.547 1.196 12.194 1.00 98.81 500 ALA A C 1
ATOM 3798 O O . ALA A 1 500 ? -21.571 1.887 13.215 1.00 98.81 500 ALA A O 1
ATOM 3799 N N . MET A 1 501 ? -20.403 0.895 11.565 1.00 98.75 501 MET A N 1
ATOM 3800 C CA . MET A 1 501 ? -19.094 1.401 11.992 1.00 98.75 501 MET A CA 1
ATOM 3801 C C . MET A 1 501 ? -19.075 2.934 12.038 1.00 98.75 501 MET A C 1
ATOM 3803 O O . MET A 1 501 ? -18.601 3.501 13.020 1.00 98.75 501 MET A O 1
ATOM 3807 N N . ALA A 1 502 ? -19.620 3.609 11.021 1.00 98.56 502 ALA A N 1
ATOM 3808 C CA . ALA A 1 502 ? -19.680 5.068 10.977 1.00 98.56 502 ALA A CA 1
ATOM 3809 C C . ALA A 1 502 ? -20.496 5.658 12.139 1.00 98.56 502 ALA A C 1
ATOM 3811 O O . ALA A 1 502 ? -20.001 6.558 12.818 1.00 98.56 502 ALA A O 1
ATOM 3812 N N . VAL A 1 503 ? -21.684 5.109 12.419 1.00 98.69 503 VAL A N 1
ATOM 3813 C CA . VAL A 1 503 ? -22.539 5.511 13.554 1.00 98.69 503 VAL A CA 1
ATOM 3814 C C . VAL A 1 503 ? -21.792 5.365 14.881 1.00 98.69 503 VAL A C 1
ATOM 3816 O O . VAL A 1 503 ? -21.772 6.290 15.697 1.00 98.69 503 VAL A O 1
ATOM 3819 N N . TYR A 1 504 ? -21.132 4.224 15.097 1.00 98.62 504 TYR A N 1
ATOM 3820 C CA . TYR A 1 504 ? -20.365 3.998 16.320 1.00 98.62 504 TYR A CA 1
ATOM 3821 C C . TYR A 1 504 ? -19.200 4.986 16.458 1.00 98.62 504 TYR A C 1
ATOM 3823 O O . TYR A 1 504 ? -19.105 5.670 17.477 1.00 98.62 504 TYR A O 1
ATOM 3831 N N . LEU A 1 505 ? -18.351 5.115 15.432 1.00 98.25 505 LEU A N 1
ATOM 3832 C CA . LEU A 1 505 ? -17.184 6.004 15.454 1.00 98.25 505 LEU A CA 1
ATOM 3833 C C . LEU A 1 505 ? -17.593 7.466 15.670 1.00 98.25 505 LEU A C 1
ATOM 3835 O O . LEU A 1 505 ? -16.944 8.190 16.428 1.00 98.25 505 LEU A O 1
ATOM 3839 N N . LYS A 1 506 ? -18.706 7.890 15.061 1.00 97.38 506 LYS A N 1
ATOM 3840 C CA . LYS A 1 506 ? -19.231 9.250 15.207 1.00 97.38 506 LYS A CA 1
ATOM 3841 C C . LYS A 1 506 ? -19.762 9.545 16.612 1.00 97.38 506 LYS A C 1
ATOM 3843 O O . LYS A 1 506 ? -19.697 10.691 17.052 1.00 97.38 506 LYS A O 1
ATOM 3848 N N . SER A 1 507 ? -20.232 8.524 17.327 1.00 97.12 507 SER A N 1
ATOM 3849 C CA . SER A 1 507 ? -20.714 8.653 18.709 1.00 97.12 507 SER A CA 1
ATOM 3850 C C . SER A 1 507 ? -19.599 8.797 19.750 1.00 97.12 507 SER A C 1
ATOM 3852 O O . SER A 1 507 ? -19.863 9.213 20.879 1.00 97.12 507 SER A O 1
ATOM 3854 N N . LEU A 1 508 ? -18.360 8.432 19.399 1.00 97.00 508 LEU A N 1
ATOM 3855 C CA . LEU A 1 508 ? -17.253 8.410 20.349 1.00 97.00 508 LEU A CA 1
ATOM 3856 C C . LEU A 1 508 ? -16.943 9.825 20.854 1.00 97.00 508 LEU A C 1
ATOM 3858 O O . LEU A 1 508 ? -16.910 10.768 20.057 1.00 97.00 508 LEU A O 1
ATOM 3862 N N . PRO A 1 509 ? -16.646 9.992 22.154 1.00 95.50 509 PRO A N 1
ATOM 3863 C CA . PRO A 1 509 ? -16.336 11.301 22.708 1.00 95.50 509 PRO A CA 1
ATOM 3864 C C . PRO A 1 509 ? -15.099 11.903 22.037 1.00 95.50 509 PRO A C 1
ATOM 3866 O O . PRO A 1 509 ? -14.147 11.205 21.688 1.00 95.50 509 PRO A O 1
ATOM 3869 N N . ALA A 1 510 ? -15.100 13.225 21.875 1.00 95.25 510 ALA A N 1
ATOM 3870 C CA . ALA A 1 510 ? -13.952 13.942 21.344 1.00 95.25 510 ALA A CA 1
ATOM 3871 C C . ALA A 1 510 ? -12.741 13.781 22.277 1.00 95.25 510 ALA A C 1
ATOM 3873 O O . ALA A 1 510 ? -12.758 14.252 23.414 1.00 95.25 510 ALA A O 1
ATOM 3874 N N . GLN A 1 511 ? -11.673 13.157 21.780 1.00 93.38 511 GLN A N 1
ATOM 3875 C CA . GLN A 1 511 ? -10.421 12.996 22.515 1.00 93.38 511 GLN A CA 1
ATOM 3876 C C . GLN A 1 511 ? -9.228 13.182 21.573 1.00 93.38 511 GLN A C 1
ATOM 3878 O O . GLN A 1 511 ? -9.131 12.523 20.540 1.00 93.38 511 GLN A O 1
ATOM 3883 N N . ALA A 1 512 ? -8.319 14.088 21.929 1.00 87.75 512 ALA A N 1
ATOM 3884 C CA . ALA A 1 512 ? -7.107 14.340 21.157 1.00 87.75 512 ALA A CA 1
ATOM 3885 C C . ALA A 1 512 ? -6.075 13.201 21.322 1.00 87.75 512 ALA A C 1
ATOM 3887 O O . ALA A 1 512 ? -6.058 12.545 22.372 1.00 87.75 512 ALA A O 1
ATOM 3888 N N . PRO A 1 513 ? -5.177 12.987 20.340 1.00 88.00 513 PRO A N 1
ATOM 3889 C CA . PRO A 1 513 ? -4.045 12.080 20.498 1.00 88.00 513 PRO A CA 1
ATOM 3890 C C . PRO A 1 513 ? -3.167 12.469 21.691 1.00 88.00 513 PRO A C 1
ATOM 3892 O O . PRO A 1 513 ? -2.892 13.644 21.920 1.00 88.00 513 PRO A O 1
ATOM 3895 N N . SER A 1 514 ? -2.662 11.474 22.429 1.00 86.00 514 SER A N 1
ATOM 3896 C CA . SER A 1 514 ? -1.738 11.714 23.552 1.00 86.00 514 SER A CA 1
ATOM 3897 C C . SER A 1 514 ? -0.315 12.081 23.120 1.00 86.00 514 SER A C 1
ATOM 3899 O O . SER A 1 514 ? 0.518 12.434 23.955 1.00 86.00 514 SER A O 1
ATOM 3901 N N . GLU A 1 515 ? 0.002 11.891 21.838 1.00 84.81 515 GLU A N 1
ATOM 3902 C CA . GLU A 1 515 ? 1.317 12.199 21.284 1.00 84.81 515 GLU A CA 1
ATOM 3903 C C . GLU A 1 515 ? 1.535 13.714 21.289 1.00 84.81 515 GLU A C 1
ATOM 3905 O O . GLU A 1 515 ? 0.680 14.480 20.845 1.00 84.81 515 GLU A O 1
ATOM 3910 N N . LYS A 1 516 ? 2.683 14.148 21.819 1.00 81.88 516 LYS A N 1
ATOM 3911 C CA . LYS A 1 516 ? 3.049 15.563 21.801 1.00 81.88 516 LYS A CA 1
ATOM 3912 C C . LYS A 1 516 ? 3.310 15.991 20.366 1.00 81.88 516 LYS A C 1
ATOM 3914 O O . LYS A 1 516 ? 3.856 15.230 19.571 1.00 81.88 516 LYS A O 1
ATOM 3919 N N . GLU A 1 517 ? 2.943 17.226 20.062 1.00 80.38 517 GLU A N 1
ATOM 3920 C CA . GLU A 1 517 ? 3.301 17.843 18.795 1.00 80.38 517 GLU A CA 1
ATOM 3921 C C . GLU A 1 517 ? 4.824 17.810 18.598 1.00 80.38 517 GLU A C 1
ATOM 3923 O O . GLU A 1 517 ? 5.574 18.009 19.562 1.00 80.38 517 GLU A O 1
ATOM 3928 N N . SER A 1 518 ? 5.279 17.528 17.367 1.00 75.50 518 SER A N 1
ATOM 3929 C CA . SER A 1 518 ? 6.709 17.598 17.039 1.00 75.50 518 SER A CA 1
ATOM 3930 C C . SER A 1 518 ? 7.264 18.954 17.474 1.00 75.50 518 SER A C 1
ATOM 3932 O O . SER A 1 518 ? 6.560 19.964 17.378 1.00 75.50 518 SER A O 1
ATOM 3934 N N . THR A 1 519 ? 8.503 18.971 17.979 1.00 69.12 519 THR A N 1
ATOM 3935 C CA . THR A 1 519 ? 9.183 20.187 18.435 1.00 69.12 519 THR A CA 1
ATOM 3936 C C . THR A 1 519 ? 9.258 21.164 17.268 1.00 69.12 519 THR A C 1
ATOM 3938 O O . THR A 1 519 ? 10.135 21.057 16.414 1.00 69.12 519 THR A O 1
ATOM 3941 N N . GLY A 1 520 ? 8.280 22.067 17.196 1.00 69.50 520 GLY A N 1
ATOM 3942 C CA . GLY A 1 520 ? 8.131 22.978 16.076 1.00 69.50 520 GLY A CA 1
ATOM 3943 C C . GLY A 1 520 ? 9.344 23.886 15.922 1.00 69.50 520 GLY A C 1
ATOM 3944 O O . GLY A 1 520 ? 10.122 24.111 16.849 1.00 69.50 520 GLY A O 1
ATOM 3945 N N . LEU A 1 521 ? 9.499 24.432 14.723 1.00 80.19 521 LEU A N 1
ATOM 3946 C CA . LEU A 1 521 ? 10.579 25.360 14.424 1.00 80.19 521 LEU A CA 1
ATOM 3947 C C . LEU A 1 521 ? 10.352 26.714 15.106 1.00 80.19 521 LEU A C 1
ATOM 3949 O O . LEU A 1 521 ? 9.242 27.245 15.106 1.00 80.19 521 LEU A O 1
ATOM 3953 N N . GLY A 1 522 ? 11.426 27.310 15.632 1.00 79.31 522 GLY A N 1
ATOM 3954 C CA . GLY A 1 522 ? 11.388 28.681 16.138 1.00 79.31 522 GLY A CA 1
ATOM 3955 C C . GLY A 1 522 ? 11.026 29.688 15.038 1.00 79.31 522 GLY A C 1
ATOM 3956 O O . GLY A 1 522 ? 11.361 29.498 13.867 1.00 79.31 522 GLY A O 1
ATOM 3957 N N . GLN A 1 523 ? 10.385 30.801 15.416 1.00 77.81 523 GLN A N 1
ATOM 3958 C CA . GLN A 1 523 ? 9.803 31.768 14.471 1.00 77.81 523 GLN A CA 1
ATOM 3959 C C . GLN A 1 523 ? 10.797 32.298 13.419 1.00 77.81 523 GLN A C 1
ATOM 3961 O O . GLN A 1 523 ? 10.433 32.483 12.258 1.00 77.81 523 GLN A O 1
ATOM 3966 N N . ARG A 1 524 ? 12.068 32.500 13.800 1.00 83.12 524 ARG A N 1
ATOM 3967 C CA . ARG A 1 524 ? 13.132 32.973 12.891 1.00 83.12 524 ARG A CA 1
ATOM 3968 C C . ARG A 1 524 ? 13.443 31.983 11.764 1.00 83.12 524 ARG A C 1
ATOM 3970 O O . ARG A 1 524 ? 13.771 32.406 10.663 1.00 83.12 524 ARG A O 1
ATOM 3977 N N . THR A 1 525 ? 13.325 30.685 12.031 1.00 86.25 525 THR A N 1
ATOM 3978 C CA . THR A 1 525 ? 13.523 29.615 11.040 1.00 86.25 525 THR A CA 1
ATOM 3979 C C . THR A 1 525 ? 12.251 29.366 10.235 1.00 86.25 525 THR A C 1
ATOM 3981 O O . THR A 1 525 ? 12.314 29.007 9.061 1.00 86.25 525 THR A O 1
ATOM 3984 N N . LEU A 1 526 ? 11.090 29.587 10.853 1.00 88.75 526 LEU A N 1
ATOM 3985 C CA . LEU A 1 526 ? 9.794 29.318 10.251 1.00 88.75 526 LEU A CA 1
ATOM 3986 C C . LEU A 1 526 ? 9.484 30.240 9.064 1.00 88.75 526 LEU A C 1
ATOM 3988 O O . LEU A 1 526 ? 9.056 29.756 8.019 1.00 88.75 526 LEU A O 1
ATOM 3992 N N . GLN A 1 527 ? 9.711 31.551 9.198 1.00 89.50 527 GLN A N 1
ATOM 3993 C CA . GLN A 1 527 ? 9.313 32.517 8.166 1.00 89.50 527 GLN A CA 1
ATOM 3994 C C . GLN A 1 527 ? 9.991 32.270 6.799 1.00 89.50 527 GLN A C 1
ATOM 3996 O O . GLN A 1 527 ? 9.276 32.217 5.796 1.00 89.50 527 GLN A O 1
ATOM 4001 N N . PRO A 1 528 ? 11.321 32.054 6.709 1.00 92.25 528 PRO A N 1
ATOM 4002 C CA . PRO A 1 528 ? 11.963 31.736 5.431 1.00 92.25 528 PRO A CA 1
ATOM 4003 C C . PRO A 1 528 ? 11.478 30.415 4.818 1.00 92.25 528 PRO A C 1
ATOM 4005 O O . PRO A 1 528 ? 11.338 30.316 3.598 1.00 92.25 528 PRO A O 1
ATOM 4008 N N . LEU A 1 529 ? 11.190 29.404 5.649 1.00 93.06 529 LEU A N 1
ATOM 4009 C CA . LEU A 1 529 ? 10.652 28.124 5.179 1.00 93.06 529 LEU A CA 1
ATOM 4010 C C . LEU A 1 529 ? 9.234 28.261 4.632 1.00 93.06 529 LEU A C 1
ATOM 4012 O O . LEU A 1 529 ? 8.932 27.619 3.633 1.00 93.06 529 LEU A O 1
ATOM 4016 N N . MET A 1 530 ? 8.391 29.107 5.229 1.00 95.88 530 MET A N 1
ATOM 4017 C CA . MET A 1 530 ? 7.049 29.383 4.705 1.00 95.88 530 MET A CA 1
ATOM 4018 C C . MET A 1 530 ? 7.111 29.975 3.293 1.00 95.88 530 MET A C 1
ATOM 4020 O O . MET A 1 530 ? 6.427 29.472 2.411 1.00 95.88 530 MET A O 1
ATOM 4024 N N . VAL A 1 531 ? 7.976 30.970 3.051 1.00 96.75 531 VAL A N 1
ATOM 4025 C CA . VAL A 1 531 ? 8.139 31.592 1.718 1.00 96.75 531 VAL A CA 1
ATOM 4026 C C . VAL A 1 531 ? 8.670 30.585 0.695 1.00 96.75 531 VAL A C 1
ATOM 4028 O O . VAL A 1 531 ? 8.149 30.470 -0.413 1.00 96.75 531 VAL A O 1
ATOM 4031 N N . ARG A 1 532 ? 9.700 29.810 1.061 1.00 97.44 532 ARG A N 1
ATOM 4032 C CA . ARG A 1 532 ? 10.238 28.758 0.187 1.00 97.44 532 ARG A CA 1
ATOM 4033 C C . ARG A 1 532 ? 9.187 27.683 -0.104 1.00 97.44 532 ARG A C 1
ATOM 4035 O O . ARG A 1 532 ? 9.042 27.268 -1.250 1.00 97.44 532 ARG A O 1
ATOM 4042 N N . GLY A 1 533 ? 8.454 27.259 0.920 1.00 98.06 533 GLY A N 1
ATOM 4043 C CA . GLY A 1 533 ? 7.411 26.247 0.829 1.00 98.06 533 GLY A CA 1
ATOM 4044 C C . GLY A 1 533 ? 6.228 26.687 -0.024 1.00 98.06 533 GLY A C 1
ATOM 4045 O O . GLY A 1 533 ? 5.738 25.887 -0.811 1.00 98.06 533 GLY A O 1
ATOM 4046 N N . GLU A 1 534 ? 5.822 27.954 0.064 1.00 98.38 534 GLU A N 1
ATOM 4047 C CA . GLU A 1 534 ? 4.780 28.546 -0.782 1.00 98.38 534 GLU A CA 1
ATOM 4048 C C . GLU A 1 534 ? 5.156 28.516 -2.264 1.00 98.38 534 GLU A C 1
ATOM 4050 O O . GLU A 1 534 ? 4.353 28.108 -3.106 1.00 98.38 534 GLU A O 1
ATOM 4055 N N . ASN A 1 535 ? 6.396 28.899 -2.582 1.00 98.19 535 ASN A N 1
ATOM 4056 C CA . ASN A 1 535 ? 6.903 28.865 -3.952 1.00 98.19 535 ASN A CA 1
ATOM 4057 C C . ASN A 1 535 ? 6.924 27.436 -4.506 1.00 98.19 535 ASN A C 1
ATOM 4059 O O . ASN A 1 535 ? 6.504 27.212 -5.639 1.00 98.19 535 ASN A O 1
ATOM 4063 N N . ILE A 1 536 ? 7.371 26.459 -3.713 1.00 98.31 536 ILE A N 1
ATOM 4064 C CA . ILE A 1 536 ? 7.339 25.046 -4.120 1.00 98.31 536 ILE A CA 1
ATOM 4065 C C . ILE A 1 536 ? 5.887 24.590 -4.305 1.00 98.31 536 ILE A C 1
ATOM 4067 O O . ILE A 1 536 ? 5.545 24.037 -5.344 1.00 98.31 536 ILE A O 1
ATOM 4071 N N . TYR A 1 537 ? 5.008 24.870 -3.341 1.00 98.50 537 TYR A N 1
ATOM 4072 C CA . TYR A 1 537 ? 3.606 24.460 -3.399 1.00 98.50 537 TYR A CA 1
ATOM 4073 C C . TYR A 1 537 ? 2.903 24.993 -4.650 1.00 98.50 537 TYR A C 1
ATOM 4075 O O . TYR A 1 537 ? 2.238 24.241 -5.363 1.00 98.50 537 TYR A O 1
ATOM 4083 N N . THR A 1 538 ? 3.080 26.281 -4.936 1.00 97.81 538 THR A N 1
ATOM 4084 C CA . THR A 1 538 ? 2.440 26.957 -6.069 1.00 97.81 538 THR A CA 1
ATOM 4085 C C . THR A 1 538 ? 2.868 26.357 -7.406 1.00 97.81 538 THR A C 1
ATOM 4087 O O . THR A 1 538 ? 2.030 26.193 -8.288 1.00 97.81 538 THR A O 1
ATOM 4090 N N . ASN A 1 539 ? 4.146 25.995 -7.543 1.00 96.25 539 ASN A N 1
ATOM 4091 C CA . ASN A 1 539 ? 4.707 25.497 -8.799 1.00 96.25 539 ASN A CA 1
ATOM 4092 C C . ASN A 1 539 ? 4.582 23.977 -8.976 1.00 96.25 539 ASN A C 1
ATOM 4094 O O . ASN A 1 539 ? 4.640 23.497 -10.103 1.00 96.25 539 ASN A O 1
ATOM 4098 N N . THR A 1 540 ? 4.441 23.223 -7.884 1.00 94.94 540 THR A N 1
ATOM 4099 C CA . THR A 1 540 ? 4.547 21.756 -7.908 1.00 94.94 540 THR A CA 1
ATOM 4100 C C . THR A 1 540 ? 3.273 21.048 -7.438 1.00 94.94 540 THR A C 1
ATOM 4102 O O . THR A 1 540 ? 2.983 19.942 -7.881 1.00 94.94 540 THR A O 1
ATOM 4105 N N . CYS A 1 541 ? 2.502 21.643 -6.524 1.00 96.62 541 CYS A N 1
ATOM 4106 C CA . CYS A 1 541 ? 1.421 20.942 -5.816 1.00 96.62 541 CYS A CA 1
ATOM 4107 C C . CYS A 1 541 ? 0.023 21.490 -6.137 1.00 96.62 541 CYS A C 1
ATOM 4109 O O . CYS A 1 541 ? -0.954 20.737 -6.143 1.00 96.62 541 CYS A O 1
ATOM 4111 N N . ALA A 1 542 ? -0.082 22.799 -6.381 1.00 96.88 542 ALA A N 1
ATOM 4112 C CA . ALA A 1 542 ? -1.353 23.516 -6.463 1.00 96.88 542 ALA A CA 1
ATOM 4113 C C . ALA A 1 542 ? -2.234 23.112 -7.657 1.00 96.88 542 ALA A C 1
ATOM 4115 O O . ALA A 1 542 ? -3.446 23.297 -7.592 1.00 96.88 542 ALA A O 1
ATOM 4116 N N . GLU A 1 543 ? -1.661 22.544 -8.723 1.00 93.56 543 GLU A N 1
ATOM 4117 C CA . GLU A 1 543 ? -2.430 22.053 -9.876 1.00 93.56 543 GLU A CA 1
ATOM 4118 C C . GLU A 1 543 ? -3.394 20.924 -9.482 1.00 93.56 543 GLU A C 1
ATOM 4120 O O . GLU A 1 543 ? -4.548 20.913 -9.907 1.00 93.56 543 GLU A O 1
ATOM 4125 N N . CYS A 1 544 ? -2.950 20.014 -8.610 1.00 94.12 544 CYS A N 1
ATOM 4126 C CA . CYS A 1 544 ? -3.772 18.904 -8.124 1.00 94.12 544 CYS A CA 1
ATOM 4127 C C . CYS A 1 544 ? -4.507 19.255 -6.821 1.00 94.12 544 CYS A C 1
ATOM 4129 O O . CYS A 1 544 ? -5.683 18.934 -6.657 1.00 94.12 544 CYS A O 1
ATOM 4131 N N . HIS A 1 545 ? -3.828 19.920 -5.881 1.00 96.06 545 HIS A N 1
ATOM 4132 C CA . HIS A 1 545 ? -4.373 20.182 -4.543 1.00 96.06 545 HIS A CA 1
ATOM 4133 C C . HIS A 1 545 ? -5.099 21.527 -4.404 1.00 96.06 545 HIS A C 1
ATOM 4135 O O . HIS A 1 545 ? -5.622 21.829 -3.331 1.00 96.06 545 HIS A O 1
ATOM 4141 N N . GLY A 1 546 ? -5.163 22.324 -5.470 1.00 96.38 546 GLY A N 1
ATOM 4142 C CA . GLY A 1 546 ? -5.790 23.641 -5.465 1.00 96.38 546 GLY A CA 1
ATOM 4143 C C . GLY A 1 546 ? -4.925 24.716 -4.806 1.00 96.38 546 GLY A C 1
ATOM 4144 O O . GLY A 1 546 ? -3.986 24.443 -4.053 1.00 96.38 546 GLY A O 1
ATOM 4145 N N . LYS A 1 547 ? -5.232 25.986 -5.082 1.00 96.06 547 LYS A N 1
ATOM 4146 C CA . LYS A 1 547 ? -4.444 27.126 -4.569 1.00 96.06 547 LYS A CA 1
ATOM 4147 C C . LYS A 1 547 ? -4.595 27.309 -3.058 1.00 96.06 547 LYS A C 1
ATOM 4149 O O . LYS A 1 547 ? -3.726 27.901 -2.422 1.00 96.06 547 LYS A O 1
ATOM 4154 N N . LYS A 1 548 ? -5.699 26.827 -2.489 1.00 96.06 548 LYS A N 1
ATOM 4155 C CA . LYS A 1 548 ? -6.028 26.905 -1.064 1.00 96.06 548 LYS A CA 1
ATOM 4156 C C . LYS A 1 548 ? -5.995 25.532 -0.380 1.00 96.06 548 LYS A C 1
ATOM 4158 O O . LYS A 1 548 ? -6.565 25.381 0.698 1.00 96.06 548 LYS A O 1
ATOM 4163 N N . GLY A 1 549 ? -5.358 24.534 -0.997 1.00 96.12 549 GLY A N 1
ATOM 4164 C CA . GLY A 1 549 ? -5.308 23.176 -0.458 1.00 96.12 549 GLY A CA 1
ATOM 4165 C C . GLY A 1 549 ? -6.683 22.511 -0.361 1.00 96.12 549 GLY A C 1
ATOM 4166 O O . GLY A 1 549 ? -6.862 21.605 0.450 1.00 96.12 549 GLY A O 1
ATOM 4167 N N . GLU A 1 550 ? -7.668 22.974 -1.128 1.00 95.06 550 GLU A N 1
ATOM 4168 C CA . GLU A 1 550 ? -9.042 22.470 -1.141 1.00 95.06 550 GLU A CA 1
ATOM 4169 C C . GLU A 1 550 ? -9.164 21.081 -1.783 1.00 95.06 550 GLU A C 1
ATOM 4171 O O . GLU A 1 550 ? -10.133 20.366 -1.531 1.00 95.06 550 GLU A O 1
ATOM 4176 N N . GLY A 1 551 ? -8.162 20.679 -2.569 1.00 94.50 551 GLY A N 1
ATOM 4177 C CA . GLY A 1 551 ? -8.167 19.428 -3.313 1.00 94.50 551 GLY A CA 1
ATOM 4178 C C . GLY A 1 551 ? -9.297 19.350 -4.340 1.00 94.50 551 GLY A C 1
ATOM 4179 O O . GLY A 1 551 ? -9.919 20.338 -4.730 1.00 94.50 551 GLY A O 1
ATOM 4180 N N . LYS A 1 552 ? -9.568 18.129 -4.787 1.00 91.69 552 LYS A N 1
ATOM 4181 C CA . LYS A 1 552 ? -10.681 17.793 -5.671 1.00 91.69 552 LYS A CA 1
ATOM 4182 C C . LYS A 1 552 ? -11.270 16.473 -5.208 1.00 91.69 552 LYS A C 1
ATOM 4184 O O . LYS A 1 552 ? -10.596 15.443 -5.254 1.00 91.69 552 LYS A O 1
ATOM 4189 N N . ALA A 1 553 ? -12.525 16.510 -4.764 1.00 85.94 553 ALA A N 1
ATOM 4190 C CA . ALA A 1 553 ? -13.197 15.361 -4.165 1.00 85.94 553 ALA A CA 1
ATOM 4191 C C . ALA A 1 553 ? -13.016 14.081 -5.000 1.00 85.94 553 ALA A C 1
ATOM 4193 O O . ALA A 1 553 ? -13.175 14.094 -6.222 1.00 85.94 553 ALA A O 1
ATOM 4194 N N . ASN A 1 554 ? -12.673 12.981 -4.324 1.00 82.25 554 ASN A N 1
ATOM 4195 C CA . ASN A 1 554 ? -12.455 11.651 -4.910 1.00 82.25 554 ASN A CA 1
ATOM 4196 C C . ASN A 1 554 ? -11.296 11.549 -5.925 1.00 82.25 554 ASN A C 1
ATOM 4198 O O . ASN A 1 554 ? -11.132 10.506 -6.558 1.00 82.25 554 ASN A O 1
ATOM 4202 N N . GLN A 1 555 ? -10.490 12.602 -6.095 1.00 88.25 555 GLN A N 1
ATOM 4203 C CA . GLN A 1 555 ? -9.316 12.606 -6.976 1.00 88.25 555 GLN A CA 1
ATOM 4204 C C . GLN A 1 555 ? -8.056 12.966 -6.196 1.00 88.25 555 GLN A C 1
ATOM 4206 O O . GLN A 1 555 ? -7.147 12.149 -6.086 1.00 88.25 555 GLN A O 1
ATOM 4211 N N . PHE A 1 556 ? -8.043 14.156 -5.597 1.00 91.31 556 PHE A N 1
ATOM 4212 C CA . PHE A 1 556 ? -6.923 14.686 -4.831 1.00 91.31 556 PHE A CA 1
ATOM 4213 C C . PHE A 1 556 ? -7.448 15.135 -3.466 1.00 91.31 556 PHE A C 1
ATOM 4215 O O . PHE A 1 556 ? -8.330 15.994 -3.416 1.00 91.31 556 PHE A O 1
ATOM 4222 N N . PRO A 1 557 ? -6.966 14.565 -2.350 1.00 91.06 557 PRO A N 1
ATOM 4223 C CA . PRO A 1 557 ? -7.502 14.903 -1.040 1.00 91.06 557 PRO A CA 1
ATOM 4224 C C . PRO A 1 557 ? -7.257 16.378 -0.712 1.00 91.06 557 PRO A C 1
ATOM 4226 O O . PRO A 1 557 ? -6.220 16.945 -1.082 1.00 91.06 557 PRO A O 1
ATOM 4229 N N . ALA A 1 558 ? -8.193 16.976 0.027 1.00 94.38 558 ALA A N 1
ATOM 4230 C CA . ALA A 1 558 ? -7.972 18.274 0.645 1.00 94.38 558 ALA A CA 1
ATOM 4231 C C . ALA A 1 558 ? -6.740 18.204 1.561 1.00 94.38 558 ALA A C 1
ATOM 4233 O O . ALA A 1 558 ? -6.528 17.215 2.265 1.00 94.38 558 ALA A O 1
ATOM 4234 N N . LEU A 1 559 ? -5.919 19.249 1.542 1.00 96.06 559 LEU A N 1
ATOM 4235 C CA . LEU A 1 559 ? -4.799 19.455 2.462 1.00 96.06 559 LEU A CA 1
ATOM 4236 C C . LEU A 1 559 ? -5.186 20.411 3.599 1.00 96.06 559 LEU A C 1
ATOM 4238 O O . LEU A 1 559 ? -4.685 20.294 4.720 1.00 96.06 559 LEU A O 1
ATOM 4242 N N . ALA A 1 560 ? -6.105 21.338 3.329 1.00 94.56 560 ALA A N 1
ATOM 4243 C CA . ALA A 1 560 ? -6.721 22.177 4.345 1.00 94.56 560 ALA A CA 1
ATOM 4244 C C . ALA A 1 560 ? -7.574 21.319 5.296 1.00 94.56 560 ALA A C 1
ATOM 4246 O O . ALA A 1 560 ? -8.396 20.518 4.858 1.00 94.56 560 ALA A O 1
ATOM 4247 N N . SER A 1 561 ? -7.388 21.484 6.610 1.00 90.69 561 SER A N 1
ATOM 4248 C CA . SER A 1 561 ? -8.087 20.719 7.658 1.00 90.69 561 SER A CA 1
ATOM 4249 C C . SER A 1 561 ? -7.946 19.188 7.579 1.00 90.69 561 SER A C 1
ATOM 4251 O O . SER A 1 561 ? -8.706 18.476 8.235 1.00 90.69 561 SER A O 1
ATOM 4253 N N . ASN A 1 562 ? -6.982 18.659 6.822 1.00 93.88 562 ASN A N 1
ATOM 4254 C CA . ASN A 1 562 ? -6.776 17.218 6.718 1.00 93.88 562 ASN A CA 1
ATOM 4255 C C . ASN A 1 562 ? -6.118 16.668 7.987 1.00 93.88 562 ASN A C 1
ATOM 4257 O O . ASN A 1 562 ? -5.032 17.109 8.365 1.00 93.88 562 ASN A O 1
ATOM 4261 N N . VAL A 1 563 ? -6.739 15.660 8.605 1.00 92.38 563 VAL A N 1
ATOM 4262 C CA . VAL A 1 563 ? -6.296 15.053 9.874 1.00 92.38 563 VAL A CA 1
ATOM 4263 C C . VAL A 1 563 ? -4.863 14.512 9.837 1.00 92.38 563 VAL A C 1
ATOM 4265 O O . VAL A 1 563 ? -4.178 14.540 10.854 1.00 92.38 563 VAL A O 1
ATOM 4268 N N . ASN A 1 564 ? -4.379 14.067 8.674 1.00 92.75 564 ASN A N 1
ATOM 4269 C CA . ASN A 1 564 ? -2.993 13.623 8.504 1.00 92.75 564 ASN A CA 1
ATOM 4270 C C . ASN A 1 564 ? -2.026 14.804 8.377 1.00 92.75 564 ASN A C 1
ATOM 4272 O O . ASN A 1 564 ? -0.903 14.738 8.874 1.00 92.75 564 ASN A O 1
ATOM 4276 N N . VAL A 1 565 ? -2.465 15.898 7.747 1.00 94.75 565 VAL A N 1
ATOM 4277 C CA . VAL A 1 565 ? -1.669 17.122 7.614 1.00 94.75 565 VAL A CA 1
ATOM 4278 C C . VAL A 1 565 ? -1.487 17.782 8.971 1.00 94.75 565 VAL A C 1
ATOM 4280 O O . VAL A 1 565 ? -0.368 18.149 9.304 1.00 94.75 565 VAL A O 1
ATOM 4283 N N . ILE A 1 566 ? -2.539 17.881 9.781 1.00 92.44 566 ILE A N 1
ATOM 4284 C CA . ILE A 1 566 ? -2.489 18.543 11.096 1.00 92.44 566 ILE A CA 1
ATOM 4285 C C . ILE A 1 566 ? -2.190 17.589 12.259 1.00 92.44 566 ILE A C 1
ATOM 4287 O O . ILE A 1 566 ? -2.328 17.963 13.424 1.00 92.44 566 ILE A O 1
ATOM 4291 N N . ALA A 1 567 ? -1.777 16.356 11.960 1.00 91.81 567 ALA A N 1
ATOM 4292 C CA . ALA A 1 567 ? -1.369 15.399 12.975 1.00 91.81 567 ALA A CA 1
ATOM 4293 C C . ALA A 1 567 ? -0.191 15.947 13.813 1.00 91.81 567 ALA A C 1
ATOM 4295 O O . ALA A 1 567 ? 0.703 16.601 13.250 1.00 91.81 567 ALA A O 1
ATOM 4296 N N . PRO A 1 568 ? -0.136 15.637 15.127 1.00 89.88 568 PRO A N 1
ATOM 4297 C CA . PRO A 1 568 ? 0.990 16.008 15.991 1.00 89.88 568 PRO A CA 1
ATOM 4298 C C . PRO A 1 568 ? 2.342 15.558 15.423 1.00 89.88 568 PRO A C 1
ATOM 4300 O O . PRO A 1 568 ? 3.328 16.292 15.491 1.00 89.88 568 PRO A O 1
ATOM 4303 N N . ASN A 1 569 ? 2.355 14.378 14.799 1.00 90.31 569 ASN A N 1
ATOM 4304 C CA . ASN A 1 569 ? 3.506 13.806 14.121 1.00 90.31 569 ASN A CA 1
ATOM 4305 C C . ASN A 1 569 ? 3.414 14.035 12.597 1.00 90.31 569 ASN A C 1
ATOM 4307 O O . ASN A 1 569 ? 2.472 13.546 11.966 1.00 90.31 569 ASN A O 1
ATOM 4311 N N . PRO A 1 570 ? 4.378 14.738 11.970 1.00 93.00 570 PRO A N 1
ATOM 4312 C CA . PRO A 1 570 ? 4.343 15.047 10.540 1.00 93.00 570 PRO A CA 1
ATOM 4313 C C . PRO A 1 570 ? 4.699 13.860 9.629 1.00 93.00 570 PRO A C 1
ATOM 4315 O O . PRO A 1 570 ? 4.717 14.026 8.406 1.00 93.00 570 PRO A O 1
ATOM 4318 N N . VAL A 1 571 ? 4.993 12.675 10.182 1.00 93.69 571 VAL A N 1
ATOM 4319 C CA . VAL A 1 571 ? 5.533 11.527 9.435 1.00 93.69 571 VAL A CA 1
ATOM 4320 C C . VAL A 1 571 ? 4.702 11.148 8.210 1.00 93.69 571 VAL A C 1
ATOM 4322 O O . VAL A 1 571 ? 5.280 10.908 7.152 1.00 93.69 571 VAL A O 1
ATOM 4325 N N . ASN A 1 572 ? 3.369 11.158 8.303 1.00 94.44 572 ASN A N 1
ATOM 4326 C CA . ASN A 1 572 ? 2.507 10.804 7.172 1.00 94.44 572 ASN A CA 1
ATOM 4327 C C . ASN A 1 572 ? 2.684 11.789 6.013 1.00 94.44 572 ASN A C 1
ATOM 4329 O O . ASN A 1 572 ? 2.922 11.371 4.884 1.00 94.44 572 ASN A O 1
ATOM 4333 N N . THR A 1 573 ? 2.630 13.092 6.297 1.00 95.31 573 THR A N 1
ATOM 4334 C CA . THR A 1 573 ? 2.762 14.153 5.288 1.00 95.31 573 THR A CA 1
ATOM 4335 C C . THR A 1 573 ? 4.151 14.150 4.655 1.00 95.31 573 THR A C 1
ATOM 4337 O O . THR A 1 573 ? 4.268 14.233 3.435 1.00 95.31 573 THR A O 1
ATOM 4340 N N . ILE A 1 574 ? 5.206 13.969 5.460 1.00 95.88 574 ILE A N 1
ATOM 4341 C CA . ILE A 1 574 ? 6.584 13.849 4.959 1.00 95.88 574 ILE A CA 1
ATOM 4342 C C . ILE A 1 574 ? 6.711 12.639 4.028 1.00 95.88 574 ILE A C 1
ATOM 4344 O O . ILE A 1 574 ? 7.230 12.757 2.918 1.00 95.88 574 ILE A O 1
ATOM 4348 N N . ARG A 1 575 ? 6.223 11.469 4.458 1.00 94.06 575 ARG A N 1
ATOM 4349 C CA . ARG A 1 575 ? 6.289 10.235 3.661 1.00 94.06 575 ARG A CA 1
ATOM 4350 C C . ARG A 1 575 ? 5.474 10.332 2.383 1.00 94.06 575 ARG A C 1
ATOM 4352 O O . ARG A 1 575 ? 5.891 9.746 1.389 1.00 94.06 575 ARG A O 1
ATOM 4359 N N . MET A 1 576 ? 4.356 11.049 2.410 1.00 94.06 576 MET A N 1
ATOM 4360 C CA . MET A 1 576 ? 3.509 11.250 1.243 1.00 94.06 576 MET A CA 1
ATOM 4361 C C . MET A 1 576 ? 4.201 12.112 0.186 1.00 94.06 576 MET A C 1
ATOM 4363 O O . MET A 1 576 ? 4.264 11.714 -0.969 1.00 94.06 576 MET A O 1
ATOM 4367 N N . VAL A 1 577 ? 4.830 13.222 0.584 1.00 96.06 577 VAL A N 1
ATOM 4368 C CA . VAL A 1 577 ? 5.631 14.045 -0.341 1.00 96.06 577 VAL A CA 1
ATOM 4369 C C . VAL A 1 577 ? 6.848 13.276 -0.865 1.00 96.06 577 VAL A C 1
ATOM 4371 O O . VAL A 1 577 ? 7.151 13.341 -2.051 1.00 96.06 577 VAL A O 1
ATOM 4374 N N . LEU A 1 578 ? 7.535 12.505 -0.015 1.00 93.75 578 LEU A N 1
ATOM 4375 C CA . LEU A 1 578 ? 8.680 11.698 -0.450 1.00 93.75 578 LEU A CA 1
ATOM 4376 C C . LEU A 1 578 ? 8.273 10.623 -1.464 1.00 93.75 578 LEU A C 1
ATOM 4378 O O . LEU A 1 578 ? 8.873 10.522 -2.530 1.00 93.75 578 LEU A O 1
ATOM 4382 N N . ASN A 1 579 ? 7.291 9.795 -1.118 1.00 91.62 579 ASN A N 1
ATOM 4383 C CA . ASN A 1 579 ? 7.076 8.521 -1.801 1.00 91.62 579 ASN A CA 1
ATOM 4384 C C . ASN A 1 579 ? 5.895 8.536 -2.774 1.00 91.62 579 ASN A C 1
ATOM 4386 O O . ASN A 1 579 ? 5.814 7.633 -3.604 1.00 91.62 579 ASN A O 1
ATOM 4390 N N . GLY A 1 580 ? 5.000 9.526 -2.682 1.00 92.69 580 GLY A N 1
ATOM 4391 C CA . GLY A 1 580 ? 3.790 9.590 -3.494 1.00 92.69 580 GLY A CA 1
ATOM 4392 C C . GLY A 1 580 ? 3.005 8.275 -3.461 1.00 92.69 580 GLY A C 1
ATOM 4393 O O . GLY A 1 580 ? 2.908 7.612 -2.424 1.00 92.69 580 GLY A O 1
ATOM 4394 N N . GLY A 1 581 ? 2.490 7.876 -4.621 1.00 92.44 581 GLY A N 1
ATOM 4395 C CA . GLY A 1 581 ? 1.833 6.589 -4.834 1.00 92.44 581 GLY A CA 1
ATOM 4396 C C . GLY A 1 581 ? 0.329 6.716 -5.034 1.00 92.44 581 GLY A C 1
ATOM 4397 O O . GLY A 1 581 ? -0.177 7.771 -5.405 1.00 92.44 581 GLY A O 1
ATOM 4398 N N . PHE A 1 582 ? -0.383 5.615 -4.820 1.00 93.06 582 PHE A N 1
ATOM 4399 C CA . PHE A 1 582 ? -1.812 5.500 -5.094 1.00 93.06 582 PHE A CA 1
ATOM 4400 C C . PHE A 1 582 ? -2.574 5.101 -3.830 1.00 93.06 582 PHE A C 1
ATOM 4402 O O . PHE A 1 582 ? -2.065 4.338 -3.006 1.00 93.06 582 PHE A O 1
ATOM 4409 N N . SER A 1 583 ? -3.823 5.555 -3.718 1.00 92.62 583 SER A N 1
ATOM 4410 C CA . SER A 1 583 ? -4.804 4.860 -2.883 1.00 92.62 583 SER A CA 1
ATOM 4411 C C . SER A 1 583 ? -5.100 3.473 -3.491 1.00 92.62 583 SER A C 1
ATOM 4413 O O . SER A 1 583 ? -4.769 3.233 -4.657 1.00 92.62 583 SER A O 1
ATOM 4415 N N . PRO A 1 584 ? -5.658 2.509 -2.738 1.00 93.06 584 PRO A N 1
ATOM 4416 C CA . PRO A 1 584 ? -5.898 1.182 -3.288 1.00 93.06 584 PRO A CA 1
ATOM 4417 C C . PRO A 1 584 ? -6.973 1.241 -4.377 1.00 93.06 584 PRO A C 1
ATOM 4419 O O . PRO A 1 584 ? -7.924 2.02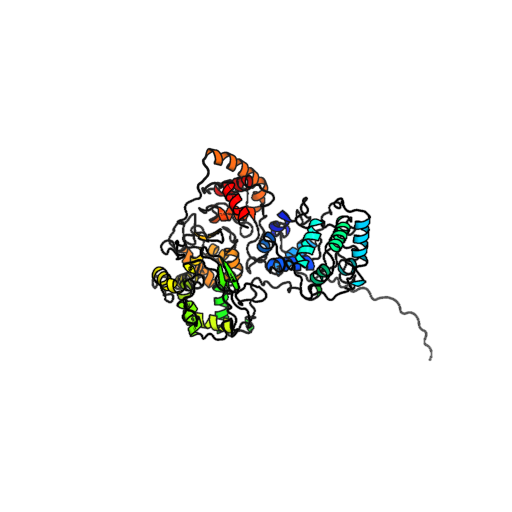1 -4.283 1.00 93.06 584 PRO A O 1
ATOM 4422 N N . SER A 1 585 ? -6.857 0.386 -5.393 1.00 93.19 585 SER A N 1
ATOM 4423 C CA . SER A 1 585 ? -7.993 0.123 -6.275 1.00 93.19 585 SER A CA 1
ATOM 4424 C C . SER A 1 585 ? -9.130 -0.462 -5.424 1.00 93.19 585 SER A C 1
ATOM 4426 O O . SER A 1 585 ? -8.908 -1.304 -4.555 1.00 93.19 585 SER A O 1
ATOM 4428 N N . THR A 1 586 ? -10.360 -0.019 -5.640 1.00 92.56 586 THR A N 1
ATOM 4429 C CA . THR A 1 586 ? -11.535 -0.581 -4.958 1.00 92.56 586 THR A CA 1
ATOM 4430 C C . THR A 1 586 ? -12.689 -0.781 -5.927 1.00 92.56 586 THR A C 1
ATOM 4432 O O . THR A 1 586 ? -12.653 -0.279 -7.049 1.00 92.56 586 THR A O 1
ATOM 4435 N N . GLN A 1 587 ? -13.739 -1.491 -5.508 1.00 88.12 587 GLN A N 1
ATOM 4436 C CA . GLN A 1 587 ? -14.967 -1.595 -6.308 1.00 88.12 587 GLN A CA 1
ATOM 4437 C C . GLN A 1 587 ? -15.589 -0.219 -6.605 1.00 88.12 587 GLN A C 1
ATOM 4439 O O . GLN A 1 587 ? -16.081 0.000 -7.708 1.00 88.12 587 GLN A O 1
ATOM 4444 N N . GLY A 1 588 ? -15.535 0.715 -5.646 1.00 89.06 588 GLY A N 1
ATOM 4445 C CA . GLY A 1 588 ? -16.063 2.072 -5.820 1.00 89.06 588 GLY A CA 1
ATOM 4446 C C . GLY A 1 588 ? -15.119 3.026 -6.562 1.00 89.06 588 GLY A C 1
ATOM 4447 O O . GLY A 1 588 ? -15.583 3.936 -7.244 1.00 89.06 588 GLY A O 1
ATOM 4448 N N . ILE A 1 589 ? -13.800 2.828 -6.454 1.00 91.44 589 ILE A N 1
ATOM 4449 C CA . ILE A 1 589 ? -12.773 3.630 -7.138 1.00 91.44 589 ILE A CA 1
ATOM 4450 C C . ILE A 1 589 ? -11.731 2.676 -7.750 1.00 91.44 589 ILE A C 1
ATOM 4452 O O . ILE A 1 589 ? -10.667 2.454 -7.170 1.00 91.44 589 ILE A O 1
ATOM 4456 N N . PRO A 1 590 ? -12.007 2.083 -8.926 1.00 91.25 590 PRO A N 1
ATOM 4457 C CA . PRO A 1 590 ? -11.116 1.082 -9.519 1.00 91.25 590 PRO A CA 1
ATOM 4458 C C . PRO A 1 590 ? -9.791 1.669 -10.025 1.00 91.25 590 PRO A C 1
ATOM 4460 O O . PRO A 1 590 ? -8.770 0.978 -10.018 1.00 91.25 590 PRO A O 1
ATOM 4463 N N . TYR A 1 591 ? -9.791 2.949 -10.415 1.00 93.06 591 TYR A N 1
ATOM 4464 C CA . TYR A 1 591 ? -8.664 3.626 -11.066 1.00 93.06 591 TYR A CA 1
ATOM 4465 C C . TYR A 1 591 ? -8.200 4.863 -10.275 1.00 93.06 591 TYR A C 1
ATOM 4467 O O . TYR A 1 591 ? -8.391 5.983 -10.739 1.00 93.06 591 TYR A O 1
ATOM 4475 N N . PRO A 1 592 ? -7.647 4.733 -9.062 1.00 93.06 592 PRO A N 1
ATOM 4476 C CA . PRO A 1 592 ? -7.254 5.885 -8.245 1.00 93.06 592 PRO A CA 1
ATOM 4477 C C . PRO A 1 592 ? -6.196 6.773 -8.924 1.00 93.06 592 PRO A C 1
ATOM 4479 O O . PRO A 1 592 ? -5.370 6.287 -9.698 1.00 93.06 592 PRO A O 1
ATOM 4482 N N . HIS A 1 593 ? -6.215 8.078 -8.635 1.00 93.56 593 HIS A N 1
ATOM 4483 C CA . HIS A 1 593 ? -5.186 9.009 -9.113 1.00 93.56 593 HIS A CA 1
ATOM 4484 C C . HIS A 1 593 ? -3.897 8.833 -8.301 1.00 93.56 593 HIS A C 1
ATOM 4486 O O . HIS A 1 593 ? -3.954 8.606 -7.092 1.00 93.56 593 HIS A O 1
ATOM 4492 N N . GLY A 1 594 ? -2.744 8.925 -8.965 1.00 92.50 594 GLY A N 1
ATOM 4493 C CA . GLY A 1 594 ? -1.437 8.791 -8.330 1.00 92.50 594 GLY A CA 1
ATOM 4494 C C . GLY A 1 594 ? -0.826 10.136 -7.949 1.00 92.50 594 GLY A C 1
ATOM 4495 O O . GLY A 1 594 ? -0.784 11.052 -8.767 1.00 92.50 594 GLY A O 1
ATOM 4496 N N . MET A 1 595 ? -0.283 10.236 -6.737 1.00 93.69 595 MET A N 1
ATOM 4497 C CA . MET A 1 595 ? 0.545 11.359 -6.304 1.00 93.69 595 MET A CA 1
ATOM 4498 C C . MET A 1 595 ? 2.006 11.148 -6.744 1.00 93.69 595 MET A C 1
ATOM 4500 O O . MET A 1 595 ? 2.564 10.080 -6.470 1.00 93.69 595 MET A O 1
ATOM 4504 N N . PRO A 1 596 ? 2.656 12.136 -7.388 1.00 92.56 596 PRO A N 1
ATOM 4505 C CA . PRO A 1 596 ? 4.082 12.073 -7.702 1.00 92.56 596 PRO A CA 1
ATOM 4506 C C . PRO A 1 596 ? 4.962 11.867 -6.455 1.00 92.56 596 PRO A C 1
ATOM 4508 O O . PRO A 1 596 ? 4.769 12.574 -5.462 1.00 92.56 596 PRO A O 1
ATOM 4511 N N . PRO A 1 597 ? 5.937 10.937 -6.475 1.00 92.38 597 PRO A N 1
ATOM 4512 C CA . PRO A 1 597 ? 7.034 10.944 -5.512 1.00 92.38 597 PRO A CA 1
ATOM 4513 C C . PRO A 1 597 ? 7.968 12.130 -5.777 1.00 92.38 597 PRO A C 1
ATOM 4515 O O . PRO A 1 597 ? 8.347 12.351 -6.920 1.00 92.38 597 PRO A O 1
ATOM 4518 N N . TYR A 1 598 ? 8.392 12.837 -4.726 1.00 93.44 598 TYR A N 1
ATOM 4519 C CA . TYR A 1 598 ? 9.380 13.927 -4.817 1.00 93.44 598 TYR A CA 1
ATOM 4520 C C . TYR A 1 598 ? 10.719 13.592 -4.153 1.00 93.44 598 TYR A C 1
ATOM 4522 O O . TYR A 1 598 ? 11.526 14.469 -3.824 1.00 93.44 598 TYR A O 1
ATOM 4530 N N . ARG A 1 599 ? 10.961 12.303 -3.892 1.00 89.94 599 ARG A N 1
ATOM 4531 C CA . ARG A 1 599 ? 12.184 11.829 -3.241 1.00 89.94 599 ARG A CA 1
ATOM 4532 C C . ARG A 1 599 ? 13.434 12.193 -4.037 1.00 89.94 599 ARG A C 1
ATOM 4534 O O . ARG A 1 599 ? 14.471 12.400 -3.417 1.00 89.94 599 ARG A O 1
ATOM 4541 N N . VAL A 1 600 ? 13.406 12.240 -5.360 1.00 84.38 600 VAL A N 1
ATOM 4542 C CA . VAL A 1 600 ? 14.633 12.492 -6.135 1.00 84.38 600 VAL A CA 1
ATOM 4543 C C . VAL A 1 600 ? 14.776 13.980 -6.456 1.00 84.38 600 VAL A C 1
ATOM 4545 O O . VAL A 1 600 ? 15.880 14.512 -6.428 1.00 84.38 600 VAL A O 1
ATOM 4548 N N . GLU A 1 601 ? 13.655 14.655 -6.678 1.00 87.38 601 GLU A N 1
ATOM 4549 C CA . GLU A 1 601 ? 13.564 16.004 -7.224 1.00 87.38 601 GLU A CA 1
ATOM 4550 C C . GLU A 1 601 ? 13.728 17.093 -6.156 1.00 87.38 601 GLU A C 1
ATOM 4552 O O . GLU A 1 601 ? 14.289 18.151 -6.437 1.00 87.38 601 GLU A O 1
ATOM 4557 N N . LEU A 1 602 ? 13.246 16.855 -4.930 1.00 94.12 602 LEU A N 1
ATOM 4558 C CA . LEU A 1 602 ? 13.274 17.845 -3.852 1.00 94.12 602 LEU A CA 1
ATOM 4559 C C . LEU A 1 602 ? 14.298 17.485 -2.771 1.00 94.12 602 LEU A C 1
ATOM 4561 O O . LEU A 1 602 ? 14.333 16.364 -2.252 1.00 94.12 602 LEU A O 1
ATOM 4565 N N . SER A 1 603 ? 15.104 18.470 -2.367 1.00 95.75 603 SER A N 1
ATOM 4566 C CA . SER A 1 603 ? 16.038 18.318 -1.247 1.00 95.75 603 SER A CA 1
ATOM 4567 C C . SER A 1 603 ? 15.305 18.152 0.093 1.00 95.75 603 SER A C 1
ATOM 4569 O O . SER A 1 603 ? 14.128 18.490 0.227 1.00 95.75 603 SER A O 1
ATOM 4571 N N . ASN A 1 604 ? 16.007 17.700 1.139 1.00 95.62 604 ASN A N 1
ATOM 4572 C CA . ASN A 1 604 ? 15.433 17.633 2.493 1.00 95.62 604 ASN A CA 1
ATOM 4573 C C . ASN A 1 604 ? 14.910 18.994 2.978 1.00 95.62 604 ASN A C 1
ATOM 4575 O O . ASN A 1 604 ? 13.887 19.052 3.655 1.00 95.62 604 ASN A O 1
ATOM 4579 N N . ASN A 1 605 ? 15.589 20.085 2.610 1.00 95.75 605 ASN A N 1
ATOM 4580 C CA . ASN A 1 605 ? 15.170 21.441 2.960 1.00 95.75 605 ASN A CA 1
ATOM 4581 C C . ASN A 1 605 ? 13.920 21.874 2.183 1.00 95.75 605 ASN A C 1
ATOM 4583 O O . ASN A 1 605 ? 13.061 22.542 2.750 1.00 95.75 605 ASN A O 1
ATOM 4587 N N . ASP A 1 606 ? 13.797 21.480 0.913 1.00 97.69 606 ASP A N 1
ATOM 4588 C CA . ASP A 1 606 ? 12.617 21.773 0.090 1.00 97.69 606 ASP A CA 1
ATOM 4589 C C . ASP A 1 606 ? 11.383 21.030 0.587 1.00 97.69 606 ASP A C 1
ATOM 4591 O O . ASP A 1 606 ? 10.324 21.631 0.759 1.00 97.69 606 ASP A O 1
ATOM 4595 N N . ILE A 1 607 ? 11.535 19.742 0.898 1.00 97.62 607 ILE A N 1
ATOM 4596 C CA . ILE A 1 607 ? 10.453 18.934 1.465 1.00 97.62 607 ILE A CA 1
ATOM 4597 C C . ILE A 1 607 ? 10.044 19.486 2.833 1.00 97.62 607 ILE A C 1
ATOM 4599 O O . ILE A 1 607 ? 8.857 19.667 3.092 1.00 97.62 607 ILE A O 1
ATOM 4603 N N . ALA A 1 608 ? 11.008 19.813 3.697 1.00 96.81 608 ALA A N 1
ATOM 4604 C CA . ALA A 1 608 ? 10.727 20.445 4.983 1.00 96.81 608 ALA A CA 1
ATOM 4605 C C . ALA A 1 608 ? 9.966 21.771 4.814 1.00 96.81 608 ALA A C 1
ATOM 4607 O O . ALA A 1 608 ? 8.988 22.011 5.524 1.00 96.81 608 ALA A O 1
ATOM 4608 N N . ALA A 1 609 ? 10.359 22.604 3.845 1.00 97.88 609 ALA A N 1
ATOM 4609 C CA . ALA A 1 609 ? 9.704 23.875 3.550 1.00 97.88 609 ALA A CA 1
ATOM 4610 C C . ALA A 1 609 ? 8.260 23.688 3.060 1.00 97.88 609 ALA A C 1
ATOM 4612 O O . ALA A 1 609 ? 7.341 24.268 3.640 1.00 97.88 609 ALA A O 1
ATOM 4613 N N . VAL A 1 610 ? 8.031 22.857 2.036 1.00 98.44 610 VAL A N 1
ATOM 4614 C CA . VAL A 1 610 ? 6.684 22.660 1.469 1.00 98.44 610 VAL A CA 1
ATOM 4615 C C . VAL A 1 610 ? 5.747 21.965 2.457 1.00 98.44 610 VAL A C 1
ATOM 4617 O O . VAL A 1 610 ? 4.597 22.375 2.600 1.00 98.44 610 VAL A O 1
ATOM 4620 N N . VAL A 1 611 ? 6.235 20.980 3.220 1.00 97.62 611 VAL A N 1
ATOM 4621 C CA . VAL A 1 611 ? 5.437 20.331 4.270 1.00 97.62 611 VAL A CA 1
ATOM 4622 C C . VAL A 1 611 ? 5.109 21.327 5.384 1.00 97.62 611 VAL A C 1
ATOM 4624 O O . VAL A 1 611 ? 3.972 21.355 5.851 1.00 97.62 611 VAL A O 1
ATOM 4627 N N . THR A 1 612 ? 6.057 22.182 5.780 1.00 97.19 612 THR A N 1
ATOM 4628 C CA . THR A 1 612 ? 5.808 23.262 6.751 1.00 97.19 612 THR A CA 1
ATOM 4629 C C . THR A 1 612 ? 4.727 24.220 6.261 1.00 97.19 612 THR A C 1
ATOM 4631 O O . THR A 1 612 ? 3.809 24.524 7.021 1.00 97.19 612 THR A O 1
ATOM 4634 N N . TYR A 1 613 ? 4.794 24.650 4.998 1.00 97.81 613 TYR A N 1
ATOM 4635 C CA . TYR A 1 613 ? 3.775 25.506 4.393 1.00 97.81 613 TYR A CA 1
ATOM 4636 C C . TYR A 1 613 ? 2.397 24.836 4.412 1.00 97.81 613 TYR A C 1
ATOM 4638 O O . TYR A 1 613 ? 1.451 25.393 4.962 1.00 97.81 613 TYR A O 1
ATOM 4646 N N . ILE A 1 614 ? 2.286 23.596 3.924 1.00 97.62 614 ILE A N 1
ATOM 4647 C CA . ILE A 1 614 ? 1.025 22.832 3.914 1.00 97.62 614 ILE A CA 1
ATOM 4648 C C . ILE A 1 614 ? 0.430 22.707 5.328 1.00 97.62 614 ILE A C 1
ATOM 4650 O O . ILE A 1 614 ? -0.773 22.885 5.527 1.00 97.62 614 ILE A O 1
ATOM 4654 N N . ARG A 1 615 ? 1.269 22.445 6.336 1.00 96.00 615 ARG A N 1
ATOM 4655 C CA . ARG A 1 615 ? 0.858 22.280 7.742 1.00 96.00 615 ARG A CA 1
ATOM 4656 C C . ARG A 1 615 ? 0.430 23.575 8.434 1.00 96.00 615 ARG A C 1
ATOM 4658 O O . ARG A 1 615 ? -0.149 23.502 9.518 1.00 96.00 615 ARG A O 1
ATOM 4665 N N . ARG A 1 616 ? 0.701 24.739 7.837 1.00 94.88 616 ARG A N 1
ATOM 4666 C CA . ARG A 1 616 ? 0.492 26.063 8.451 1.00 94.88 616 ARG A CA 1
ATOM 4667 C C . ARG A 1 616 ? -0.309 27.043 7.599 1.00 94.88 616 ARG A C 1
ATOM 4669 O O . ARG A 1 616 ? -0.452 28.206 7.971 1.00 94.88 616 ARG A O 1
ATOM 4676 N N . SER A 1 617 ? -0.830 26.574 6.473 1.00 95.75 617 SER A N 1
ATOM 4677 C CA . SER A 1 617 ? -1.651 27.353 5.552 1.00 95.75 617 SER A CA 1
ATOM 4678 C C . SER A 1 617 ? -3.130 26.988 5.671 1.00 95.75 617 SER A C 1
ATOM 4680 O O . SER A 1 617 ? -3.497 25.941 6.203 1.00 95.75 617 SER A O 1
ATOM 4682 N N . TRP A 1 618 ? -4.000 27.877 5.184 1.00 95.62 618 TRP A N 1
ATOM 4683 C CA . TRP A 1 618 ? -5.447 27.631 5.035 1.00 95.62 618 TRP A CA 1
ATOM 4684 C C . TRP A 1 618 ? -6.168 27.233 6.336 1.00 95.62 618 TRP A C 1
ATOM 4686 O O . TRP A 1 618 ? -7.112 26.445 6.331 1.00 95.62 618 TRP A O 1
ATOM 4696 N N . GLY A 1 619 ? -5.714 27.781 7.467 1.00 90.62 619 GLY A N 1
ATOM 4697 C CA . GLY A 1 619 ? -6.267 27.490 8.793 1.00 90.62 619 GLY A CA 1
ATOM 4698 C C . GLY A 1 619 ? -5.647 26.275 9.492 1.00 90.62 619 GLY A C 1
ATOM 4699 O O . GLY A 1 619 ? -6.011 25.988 10.631 1.00 90.62 619 GLY A O 1
ATOM 4700 N N . ASN A 1 620 ? -4.690 25.588 8.863 1.00 94.31 620 ASN A N 1
ATOM 4701 C CA . ASN A 1 620 ? -3.847 24.610 9.545 1.00 94.31 620 ASN A CA 1
ATOM 4702 C C . ASN A 1 620 ? -2.885 25.350 10.499 1.00 94.31 620 ASN A C 1
ATOM 4704 O O . ASN A 1 620 ? -2.331 26.383 10.126 1.00 94.31 620 ASN A O 1
ATOM 4708 N N . ASN A 1 621 ? -2.677 24.847 11.724 1.00 89.12 621 ASN A N 1
ATOM 4709 C CA . ASN A 1 621 ? -1.783 25.490 12.706 1.00 89.12 621 ASN A CA 1
ATOM 4710 C C . ASN A 1 621 ? -0.625 24.605 13.201 1.00 89.12 621 ASN A C 1
ATOM 4712 O O . ASN A 1 621 ? 0.119 25.028 14.088 1.00 89.12 621 ASN A O 1
ATOM 4716 N N . ALA A 1 622 ? -0.456 23.417 12.617 1.00 91.88 622 ALA A N 1
ATOM 4717 C CA . ALA A 1 622 ? 0.455 22.403 13.124 1.00 91.88 622 ALA A CA 1
ATOM 4718 C C . ALA A 1 622 ? 1.934 22.822 13.019 1.00 91.88 622 ALA A C 1
ATOM 4720 O O . ALA A 1 622 ? 2.312 23.759 12.304 1.00 91.88 622 ALA A O 1
ATOM 4721 N N . SER A 1 623 ? 2.792 22.123 13.750 1.00 91.00 623 SER A N 1
ATOM 4722 C CA . SER A 1 623 ? 4.222 22.399 13.832 1.00 91.00 623 SER A CA 1
ATOM 4723 C C . SER A 1 623 ? 4.904 22.366 12.466 1.00 91.00 623 SER A C 1
ATOM 4725 O O . SER A 1 623 ? 4.568 21.559 11.594 1.00 91.00 623 SER A O 1
ATOM 4727 N N . GLY A 1 624 ? 5.876 23.264 12.282 1.00 92.56 624 GLY A N 1
ATOM 4728 C CA . GLY A 1 624 ? 6.789 23.205 11.141 1.00 92.56 624 GLY A CA 1
ATOM 4729 C C . GLY A 1 624 ? 7.694 21.975 11.213 1.00 92.56 624 GLY A C 1
ATOM 4730 O O . GLY A 1 624 ? 7.891 21.413 12.287 1.00 92.56 624 GLY A O 1
ATOM 4731 N N . VAL A 1 625 ? 8.243 21.586 10.067 1.00 94.31 625 VAL A N 1
ATOM 4732 C CA . VAL A 1 625 ? 9.070 20.389 9.888 1.00 94.31 625 VAL A CA 1
ATOM 4733 C C . VAL A 1 625 ? 10.516 20.785 9.641 1.00 94.31 625 VAL A C 1
ATOM 4735 O O . VAL A 1 625 ? 10.801 21.605 8.768 1.00 94.31 625 VAL A O 1
ATOM 4738 N N . ALA A 1 626 ? 11.438 20.175 10.377 1.00 92.38 626 ALA A N 1
ATOM 4739 C CA . ALA A 1 626 ? 12.873 20.315 10.174 1.00 92.38 626 ALA A CA 1
ATOM 4740 C C . ALA A 1 626 ? 13.389 19.365 9.079 1.00 92.38 626 ALA A C 1
ATOM 4742 O O . ALA A 1 626 ? 12.891 18.255 8.893 1.00 92.38 626 ALA A O 1
ATOM 4743 N N . SER A 1 627 ? 14.469 19.746 8.394 1.00 93.19 627 SER A N 1
ATOM 4744 C CA . SER A 1 627 ? 15.095 18.898 7.367 1.00 93.19 627 SER A CA 1
ATOM 4745 C C . SER A 1 627 ? 15.638 17.573 7.911 1.00 93.19 627 SER A C 1
ATOM 4747 O O . SER A 1 627 ? 15.607 16.572 7.201 1.00 93.19 627 SER A O 1
ATOM 4749 N N . VAL A 1 628 ? 16.055 17.528 9.181 1.00 91.81 628 VAL A N 1
ATOM 4750 C CA . VAL A 1 628 ? 16.475 16.287 9.859 1.00 91.81 628 VAL A CA 1
ATOM 4751 C C . VAL A 1 628 ? 15.320 15.294 10.039 1.00 91.81 628 VAL A C 1
ATOM 4753 O O . VAL A 1 628 ? 15.528 14.083 9.973 1.00 91.81 628 VAL A O 1
ATOM 4756 N N . GLU A 1 629 ? 14.083 15.776 10.210 1.00 92.12 629 GLU A N 1
ATOM 4757 C CA . GLU A 1 629 ? 12.906 14.901 10.274 1.00 92.12 629 GLU A CA 1
ATOM 4758 C C . GLU A 1 629 ? 12.645 14.247 8.913 1.00 92.12 629 GLU A C 1
ATOM 4760 O O . GLU A 1 629 ? 12.296 13.066 8.863 1.00 92.12 629 GLU A O 1
ATOM 4765 N N . VAL A 1 630 ? 12.874 14.981 7.816 1.00 94.62 630 VAL A N 1
ATOM 4766 C CA . VAL A 1 630 ? 12.803 14.453 6.444 1.00 94.62 630 VAL A CA 1
ATOM 4767 C C . VAL A 1 630 ? 13.917 13.444 6.186 1.00 94.62 630 VAL A C 1
ATOM 4769 O O . VAL A 1 630 ? 13.653 12.363 5.660 1.00 94.62 630 VAL A O 1
ATOM 4772 N N . ASP A 1 631 ? 15.144 13.762 6.596 1.00 92.94 631 ASP A N 1
ATOM 4773 C CA . ASP A 1 631 ? 16.304 12.885 6.427 1.00 92.94 631 ASP A CA 1
ATOM 4774 C C . ASP A 1 631 ? 16.103 11.530 7.115 1.00 92.94 631 ASP A C 1
ATOM 4776 O O . ASP A 1 631 ? 16.290 10.472 6.509 1.00 92.94 631 ASP A O 1
ATOM 4780 N N . LYS A 1 632 ? 15.561 11.548 8.339 1.00 90.44 632 LYS A N 1
ATOM 4781 C CA . LYS A 1 632 ? 15.164 10.333 9.057 1.00 90.44 632 LYS A CA 1
ATOM 4782 C C . LYS A 1 632 ? 14.171 9.484 8.256 1.00 90.44 632 LYS A C 1
ATOM 4784 O O . LYS A 1 632 ? 14.277 8.262 8.256 1.00 90.44 632 LYS A O 1
ATOM 4789 N N . GLN A 1 633 ? 13.218 10.099 7.549 1.00 90.25 633 GLN A N 1
ATOM 4790 C CA . GLN A 1 633 ? 12.285 9.350 6.695 1.00 90.25 633 GLN A CA 1
ATOM 4791 C C . GLN A 1 633 ? 12.932 8.830 5.409 1.00 90.25 633 GLN A C 1
ATOM 4793 O O . GLN A 1 633 ? 12.458 7.838 4.851 1.00 90.25 633 GLN A O 1
ATOM 4798 N N . ARG A 1 634 ? 14.017 9.452 4.937 1.00 86.94 634 ARG A N 1
ATOM 4799 C CA . ARG A 1 634 ? 14.792 8.920 3.815 1.00 86.94 634 ARG A CA 1
ATOM 4800 C C . ARG A 1 634 ? 15.596 7.690 4.205 1.00 86.94 634 ARG A C 1
ATOM 4802 O O . ARG A 1 634 ? 15.568 6.732 3.442 1.00 86.94 634 ARG A O 1
ATOM 4809 N N . GLY A 1 635 ? 16.259 7.700 5.359 1.00 72.75 635 GLY A N 1
ATOM 4810 C CA . GLY A 1 635 ? 17.102 6.587 5.813 1.00 72.75 635 GLY A CA 1
ATOM 4811 C C . GLY A 1 635 ? 16.345 5.312 6.212 1.00 72.75 635 GLY A C 1
ATOM 4812 O O . GLY A 1 635 ? 16.948 4.250 6.281 1.00 72.75 635 GLY A O 1
ATOM 4813 N N . ASN A 1 636 ? 15.033 5.401 6.456 1.00 58.81 636 ASN A N 1
ATOM 4814 C CA . ASN A 1 636 ? 14.206 4.296 6.959 1.00 58.81 636 ASN A CA 1
ATOM 4815 C C . ASN A 1 636 ? 13.571 3.398 5.867 1.00 58.81 636 ASN A C 1
ATOM 4817 O O . ASN A 1 636 ? 12.659 2.635 6.196 1.00 58.81 636 ASN A O 1
ATOM 4821 N N . GLN A 1 637 ? 13.971 3.498 4.591 1.00 52.50 637 GLN A N 1
ATOM 4822 C CA . GLN A 1 637 ? 13.418 2.687 3.486 1.00 52.50 637 GLN A CA 1
ATOM 4823 C C . GLN A 1 637 ? 14.477 2.128 2.547 1.00 52.50 637 GLN A C 1
ATOM 4825 O O . GLN A 1 637 ? 15.369 2.913 2.149 1.00 52.50 637 GLN A O 1
#

Secondary structure (DSSP, 8-state):
-----------------------PPPPPTTHHHHTHHHHHHH-GGG---TTSSSPP-TTS-HHHHHHHHHHHHHTSB--HHHHHHHTT--HHHHHHHHHHHHT--PPPPPPPPP-S-HHHHHHHHHHHHH-BGGGTBPPTHHHH-TTSSEETTTEEP-TT--HHHHHHHHHHHHTTSB--SSS-HHHHHHHHS-HHHHHHHHHHHHTSPPPSS-SPBPTTS---SS--GGGT----TT---SS--SS-GGGS-HHHHHHHHHHHHTTHHHHTBSSTTSTT-B--EEEETTEEEEPPP-S--TTTSGGG--HHHHHHHHHH-B-TTSPBPPTTS-HHHHTTS-HHHHHHHHHHHHHSPP---PPPPPEEPTTTT-GGGHHHHHHHH---------TTS-HHHHHHHHHHHTTT-THHHHS-B-TTS-B-GGGTTS-EEETTTTEEE---SS-TTTSSTT--HHHHHHHHHHSB-SS-B--THHHHHHHHTGGGS-HHHHHHHHHHHHHSPP---SSPPP-PPPHHHHHHHHHHHHHHIIIIIHHHH-TTS--BTTTB---TT-TTTT-SSTHHHHHHHHH-EEPPP-SS-SSPPEEPP-TTTS-HHHHHHHHHHHHHSTT--PPP--HHHHHHHHHT-

pLDDT: mean 89.64, std 12.45, range [33.28, 98.81]

Radius of gyration: 28.53 Å; chains: 1; bounding box: 68×64×115 Å

Sequence (637 aa):
MITRVVTSAFILLCALTANAQSNAPPLPADMANRVQACVACHGAEGRASAEGYYPRIAGKPEGYLYNQLIAFREGSRQHVAMNGIVQHLSNDYLQQMARYFAAQNPPYPAPAKSTASASEIEQGKRLVFDGVASKKIPACAACHGQALTGVEPYTPGLLGLPRDYLNAQLGKWRNGQRQAADPDCMHALVKALSPEQLNTATAYLAAQPMPENPKAAPSDSIQFPLKCGTHTATAVPGSNNISPEPIALNVLSEQEKRGAYLARLGNCAGCHTANPKKPYAGGRAIETPFGKIYSTNLTPNAEHGLGRWTADDFYKAMHSGISKNGDYLYPAFPYTDYTKMGRAEVDDLFAYLKRLPAIAQKTPQPELQFPFNQRPLLAVWRALYFTEGEFKPDTTQTALWNRGAYLVNGLGHCAACHTPRGTLGGLKEKLNLSGATIPVLNWFAPALNNHPAQGLGKWTEADITQYLQTGVNSHAASYGPMSEVIAHSLQFATAADTQAMAVYLKSLPAQAPSEKESTGLGQRTLQPLMVRGENIYTNTCAECHGKKGEGKANQFPALASNVNVIAPNPVNTIRMVLNGGFSPSTQGIPYPHGMPPYRVELSNNDIAAVVTYIRRSWGNNASGVASVEVDKQRGNQ